Protein AF-A0A803PEE8-F1 (afdb_monomer)

InterPro domains:
  IPR000823 Plant peroxidase [PR00461] (152-165)
  IPR000823 Plant peroxidase [PR00461] (173-183)
  IPR000823 Plant peroxidase [PR00461] (192-207)
  IPR000823 Plant peroxidase [PR00461] (239-251)
  IPR000823 Plant peroxidase [PR00461] (294-309)
  IPR000823 Plant peroxidase [PR00461] (310-327)
  IPR000823 Plant peroxidase [PR00461] (350-363)
  IPR000823 Plant peroxidase [PTHR31517] (141-376)
  IPR002016 Haem peroxidase [PF00141] (144-340)
  IPR002016 Haem peroxidase [PR00458] (174-191)
  IPR002016 Haem peroxidase [PR00458] (192-204)
  IPR002016 Haem peroxidase [PR00458] (240-255)
  IPR002016 Haem peroxidase [PR00458] (296-311)
  IPR002016 Haem peroxidase [PS50873] (146-376)
  IPR010255 Haem peroxidase superfamily [SSF48113] (144-376)
  IPR011004 Trimeric LpxA-like superfamily [SSF51161] (18-94)
  IPR019793 Peroxidases heam-ligand binding site [PS00435] (240-250)
  IPR033905 Secretory peroxidase [cd00693] (144-375)

Mean predicted aligned error: 16.79 Å

Foldseek 3Di:
DDEPAPPPDQEDDDADAAEDPDEHEDAHEYEGYQEYEDPDEYEAAYEYEYHQEYEAQDEYEHYDEYEYHPEYEHNDDYDDHPHYDYPDDDDDDPPPDDDDDDDDDDDDDDDDDDDDDDDDPDDDDQDDDDPPLCPDPCPFADDPVCVFDDPSLQVVLQVLLVVQLVPVVRNLPAASLQSNLVVVLVLQVVLVADHDDADGAFFAFQDHGNVVPPPQDDALADALVSQQVNCVVQVHHSLLSLLQVLVLLEDKDFLVSQCCQLPNVDHPPLAQPVLSVVSCVQRPPPDDRPRIDRQQPPRHRHSWLSLLVCLVNSNGRGNSSVNLCVDPVNVVVSVVCNVDRPVSSVSNNVSSNSVSVGPTDHPVRGGGDSGPSDRD

Radius of gyration: 25.43 Å; Cα contacts (8 Å, |Δi|>4): 585; chains: 1; bounding box: 67×44×70 Å

Sequence (376 aa):
MDDFNASEFPLILFCFMACLGRPAYLGQRAYLGQQAYLSRPVYLIRWAYLGRWAYLDQKTCVGRRVCLSRRAYLGRPAYLGGRTSIDRRISISRQTSEGLFDHTLEVLILYPKISSGRKPIKYFRMWKSHPEYEKKNTRGMVTGDNLSLAGDGFDTVIKAKAAVDAVPSCKNKVSCADILTMATRDVVALAGGPSYAVELGRFDGKTSTASSVNGKLPKGSFNVDQLNSMFKANGLSQADMVALSAAHTLGFSHCSQITSRIWGSKVDSTLNSTYAKQLQAMCPRNVDPRIAINMDPNTPRTFDNMYYKNLQQKKGLFTSDQVLFEDSRTRPTVNAWATNTNAFNNAFISAMTKLGRVGVKNSQNGNIRINCGAFN

Structure (mmCIF, N/CA/C/O backbone):
data_AF-A0A803PEE8-F1
#
_entry.id   AF-A0A803PEE8-F1
#
loop_
_atom_site.group_PDB
_atom_site.id
_atom_site.type_symbol
_atom_site.label_atom_id
_atom_site.label_alt_id
_atom_site.label_comp_id
_atom_site.label_asym_id
_atom_site.label_entity_id
_atom_site.label_seq_id
_atom_site.pdbx_PDB_ins_code
_atom_site.Cartn_x
_atom_site.Cartn_y
_atom_site.Cartn_z
_atom_site.occupancy
_atom_site.B_iso_or_equiv
_atom_site.auth_seq_id
_atom_site.auth_comp_id
_atom_site.auth_asym_id
_atom_site.auth_atom_id
_atom_site.pdbx_PDB_model_num
ATOM 1 N N . MET A 1 1 ? 23.705 -6.867 40.687 1.00 36.00 1 MET A N 1
ATOM 2 C CA . MET A 1 1 ? 24.445 -8.113 40.953 1.00 36.00 1 MET A CA 1
ATOM 3 C C . MET A 1 1 ? 23.722 -9.171 40.140 1.00 36.00 1 MET A C 1
ATOM 5 O O . MET A 1 1 ? 22.640 -9.563 40.534 1.00 36.00 1 MET A O 1
ATOM 9 N N . ASP A 1 2 ? 24.054 -9.390 38.871 1.00 28.58 2 ASP A N 1
ATOM 10 C CA . ASP A 1 2 ? 25.406 -9.626 38.351 1.00 28.58 2 ASP A CA 1
ATOM 11 C C . ASP A 1 2 ? 25.809 -8.670 37.216 1.00 28.58 2 ASP A C 1
ATOM 13 O O . ASP A 1 2 ? 25.152 -8.600 36.173 1.00 28.58 2 ASP A O 1
ATOM 17 N N . ASP A 1 3 ? 26.902 -7.936 37.430 1.00 33.22 3 ASP A N 1
ATOM 18 C CA . ASP A 1 3 ? 27.581 -7.158 36.395 1.00 33.22 3 ASP A CA 1
ATOM 19 C C . ASP A 1 3 ? 28.495 -8.086 35.589 1.00 33.22 3 ASP A C 1
ATOM 21 O O . ASP A 1 3 ? 29.257 -8.874 36.150 1.00 33.22 3 ASP A O 1
ATOM 25 N N . PHE A 1 4 ? 28.443 -7.998 34.259 1.00 37.38 4 PHE A N 1
ATOM 26 C CA . PHE A 1 4 ? 29.368 -8.739 33.405 1.00 37.38 4 PHE A CA 1
ATOM 27 C C . PHE A 1 4 ? 30.734 -8.037 33.439 1.00 37.38 4 PHE A C 1
ATOM 29 O O . PHE A 1 4 ? 30.953 -7.052 32.727 1.00 37.38 4 PHE A O 1
ATOM 36 N N . ASN A 1 5 ? 31.634 -8.509 34.305 1.00 35.75 5 ASN A N 1
ATOM 37 C CA . ASN A 1 5 ? 32.983 -7.967 34.450 1.00 35.75 5 ASN A CA 1
ATOM 38 C C . ASN A 1 5 ? 33.964 -8.771 33.585 1.00 35.75 5 ASN A C 1
ATOM 40 O O . ASN A 1 5 ? 34.457 -9.822 33.981 1.00 35.75 5 ASN A O 1
ATOM 44 N N . ALA A 1 6 ? 34.226 -8.295 32.368 1.00 41.53 6 ALA A N 1
ATOM 45 C CA . ALA A 1 6 ? 35.097 -8.978 31.409 1.00 41.53 6 ALA A CA 1
ATOM 46 C C . ALA A 1 6 ? 36.584 -8.600 31.582 1.00 41.53 6 ALA A C 1
ATOM 48 O O . ALA A 1 6 ? 37.299 -8.387 30.602 1.00 41.53 6 ALA A O 1
ATOM 49 N N . SER A 1 7 ? 37.048 -8.453 32.826 1.00 36.91 7 SER A N 1
ATOM 50 C CA . SER A 1 7 ? 38.387 -7.942 33.151 1.00 36.91 7 SER A CA 1
ATOM 51 C C . SER A 1 7 ? 39.542 -8.911 32.867 1.00 36.91 7 SER A C 1
ATOM 53 O O . SER A 1 7 ? 40.691 -8.482 32.953 1.00 36.91 7 SER A O 1
ATOM 55 N N . GLU A 1 8 ? 39.272 -10.162 32.477 1.00 37.19 8 GLU A N 1
ATOM 56 C CA . GLU A 1 8 ? 40.305 -11.203 32.306 1.00 37.19 8 GLU A CA 1
ATOM 57 C C . GLU A 1 8 ? 40.551 -11.675 30.859 1.00 37.19 8 GLU A C 1
ATOM 59 O O . GLU A 1 8 ? 41.420 -12.513 30.634 1.00 37.19 8 GLU A O 1
ATOM 64 N N . PHE A 1 9 ? 39.872 -11.121 29.845 1.00 36.72 9 PHE A N 1
ATOM 65 C CA . PHE A 1 9 ? 40.055 -11.561 28.450 1.00 36.72 9 PHE A CA 1
ATOM 66 C C . PHE A 1 9 ? 40.771 -10.505 27.583 1.00 36.72 9 PHE A C 1
ATOM 68 O O . PHE A 1 9 ? 40.289 -9.374 27.474 1.00 36.72 9 PHE A O 1
ATOM 75 N N . PRO A 1 10 ? 41.900 -10.838 26.919 1.00 36.91 10 PRO A N 1
ATOM 76 C CA . PRO A 1 10 ? 42.768 -9.844 26.278 1.00 36.91 10 PRO A CA 1
ATOM 77 C C . PRO A 1 10 ? 42.213 -9.238 24.972 1.00 36.91 10 PRO A C 1
ATOM 79 O O . PRO A 1 10 ? 42.725 -8.214 24.517 1.00 36.91 10 PRO A O 1
ATOM 82 N N . LEU A 1 11 ? 41.158 -9.808 24.375 1.00 39.38 11 LEU A N 1
ATOM 83 C CA . LEU A 1 11 ? 40.445 -9.249 23.218 1.00 39.38 11 LEU A CA 1
ATOM 84 C C . LEU A 1 11 ? 39.026 -9.830 23.117 1.00 39.38 11 LEU A C 1
ATOM 86 O O . LEU A 1 11 ? 38.860 -11.042 23.037 1.00 39.38 11 LEU A O 1
ATOM 90 N N . ILE A 1 12 ? 38.008 -8.965 23.047 1.00 44.09 12 ILE A N 1
ATOM 91 C CA . ILE A 1 12 ? 36.621 -9.362 22.753 1.00 44.09 12 ILE A CA 1
ATOM 92 C C . ILE A 1 12 ? 36.279 -8.915 21.328 1.00 44.09 12 ILE A C 1
ATOM 94 O O . ILE A 1 12 ? 36.285 -7.715 21.033 1.00 44.09 12 ILE A O 1
ATOM 98 N N . LEU A 1 13 ? 35.995 -9.885 20.452 1.00 41.41 13 LEU A N 1
ATOM 99 C CA . LEU A 1 13 ? 35.703 -9.688 19.031 1.00 41.41 13 LEU A CA 1
ATOM 100 C C . LEU A 1 13 ? 34.274 -10.160 18.710 1.00 41.41 13 LEU A C 1
ATOM 102 O O . LEU A 1 13 ? 34.013 -11.358 18.646 1.00 41.41 13 LEU A O 1
ATOM 106 N N . PHE A 1 14 ? 33.352 -9.227 18.455 1.00 47.19 14 PHE A N 1
ATOM 107 C CA . PHE A 1 14 ? 32.034 -9.547 17.889 1.00 47.19 14 PHE A CA 1
ATOM 108 C C . PHE A 1 14 ? 32.043 -9.229 16.390 1.00 47.19 14 PHE A C 1
ATOM 110 O O . PHE A 1 14 ? 32.077 -8.063 16.011 1.00 47.19 14 PHE A O 1
ATOM 117 N N . CYS A 1 15 ? 32.045 -10.243 15.520 1.00 39.53 15 CYS A N 1
ATOM 118 C CA . CYS A 1 15 ? 32.362 -10.050 14.096 1.00 39.53 15 CYS A CA 1
ATOM 119 C C . CYS A 1 15 ? 31.212 -9.549 13.197 1.00 39.53 15 CYS A C 1
ATOM 121 O O . CYS A 1 15 ? 31.500 -9.030 12.120 1.00 39.53 15 CYS A O 1
ATOM 123 N N . PHE A 1 16 ? 29.938 -9.637 13.604 1.00 37.28 16 PHE A N 1
ATOM 124 C CA . PHE A 1 16 ? 28.806 -9.284 12.722 1.00 37.28 16 PHE A CA 1
ATOM 125 C C . PHE A 1 16 ? 27.824 -8.270 13.320 1.00 37.28 16 PHE A C 1
ATOM 127 O O . PHE A 1 16 ? 27.623 -7.209 12.730 1.00 37.28 16 PHE A O 1
ATOM 134 N N . MET A 1 17 ? 27.268 -8.543 14.501 1.00 41.69 17 MET A N 1
ATOM 135 C CA . MET A 1 17 ? 26.373 -7.628 15.211 1.00 41.69 17 MET A CA 1
ATOM 136 C C . MET A 1 17 ? 26.594 -7.783 16.714 1.00 41.69 17 MET A C 1
ATOM 138 O O . MET A 1 17 ? 26.605 -8.904 17.218 1.00 41.69 17 MET A O 1
ATOM 142 N N . ALA A 1 18 ? 26.805 -6.674 17.421 1.00 45.94 18 ALA A N 1
ATOM 143 C CA . ALA A 1 18 ? 26.966 -6.674 18.871 1.00 45.94 18 ALA A CA 1
ATOM 144 C C . ALA A 1 18 ? 25.769 -5.972 19.524 1.00 45.94 18 ALA A C 1
ATOM 146 O O . ALA A 1 18 ? 25.575 -4.767 19.342 1.00 45.94 18 ALA A O 1
ATOM 147 N N . CYS A 1 19 ? 24.980 -6.729 20.289 1.00 47.56 19 CYS A N 1
ATOM 148 C CA . CYS A 1 19 ? 23.866 -6.223 21.087 1.00 47.56 19 CYS A CA 1
ATOM 149 C C . CYS A 1 19 ? 24.177 -6.463 22.566 1.00 47.56 19 CYS A C 1
ATOM 151 O O . CYS A 1 19 ? 24.117 -7.597 23.039 1.00 47.56 19 CYS A O 1
ATOM 153 N N . LEU A 1 20 ? 24.519 -5.406 23.303 1.00 50.59 20 LEU A N 1
ATOM 154 C CA . LEU A 1 20 ? 24.733 -5.506 24.748 1.00 50.59 20 LEU A CA 1
ATOM 155 C C . LEU A 1 20 ? 23.406 -5.236 25.465 1.00 50.59 20 LEU A C 1
ATOM 157 O O . LEU A 1 20 ? 23.011 -4.094 25.687 1.00 50.59 20 LEU A O 1
ATOM 161 N N . GLY A 1 21 ? 22.696 -6.319 25.794 1.00 41.56 21 GLY A N 1
ATOM 162 C CA . GLY A 1 21 ? 21.395 -6.284 26.475 1.00 41.56 21 GLY A CA 1
ATOM 163 C C . GLY A 1 21 ? 21.460 -6.048 27.991 1.00 41.56 21 GLY A C 1
ATOM 164 O O . GLY A 1 21 ? 20.417 -5.969 28.639 1.00 41.56 21 GLY A O 1
ATOM 165 N N . ARG A 1 22 ? 22.662 -5.930 28.572 1.00 43.47 22 ARG A N 1
ATOM 166 C CA . ARG A 1 22 ? 22.917 -5.702 30.008 1.00 43.47 22 ARG A CA 1
ATOM 167 C C . ARG A 1 22 ? 24.005 -4.628 30.196 1.00 43.47 22 ARG A C 1
ATOM 169 O O . ARG A 1 22 ? 24.791 -4.438 29.265 1.00 43.47 22 ARG A O 1
ATOM 176 N N . PRO A 1 23 ? 24.058 -3.921 31.347 1.00 46.66 23 PRO A N 1
ATOM 177 C CA . PRO A 1 23 ? 25.171 -3.026 31.664 1.00 46.66 23 PRO A CA 1
ATOM 178 C C . PRO A 1 23 ? 26.505 -3.771 31.570 1.00 46.66 23 PRO A C 1
ATOM 180 O O . PRO A 1 23 ? 26.621 -4.893 32.060 1.00 46.66 23 PRO A O 1
ATOM 183 N N . ALA A 1 24 ? 27.485 -3.173 30.895 1.00 50.59 24 ALA A N 1
ATOM 184 C CA . ALA A 1 24 ? 28.763 -3.820 30.617 1.00 50.59 24 ALA A CA 1
ATOM 185 C C . ALA A 1 24 ? 29.935 -2.867 30.873 1.00 50.59 24 ALA A C 1
ATOM 187 O O . ALA A 1 24 ? 29.933 -1.717 30.416 1.00 50.59 24 ALA A O 1
ATOM 188 N N . TYR A 1 25 ? 30.955 -3.379 31.564 1.00 52.34 25 TYR A N 1
ATOM 189 C CA . TYR A 1 25 ? 32.221 -2.696 31.812 1.00 52.34 25 TYR A CA 1
ATOM 190 C C . TYR A 1 25 ? 33.309 -3.330 30.942 1.00 52.34 25 TYR A C 1
ATOM 192 O O . TYR A 1 25 ? 33.646 -4.501 31.104 1.00 52.34 25 TYR A O 1
ATOM 200 N N . LEU A 1 26 ? 33.858 -2.567 29.992 1.00 56.22 26 LEU A N 1
ATOM 201 C CA . LEU A 1 26 ? 34.875 -3.057 29.055 1.00 56.22 26 LEU A CA 1
ATOM 202 C C . LEU A 1 26 ? 36.191 -2.298 29.293 1.00 56.22 26 LEU A C 1
ATOM 204 O O . LEU A 1 26 ? 36.376 -1.161 28.849 1.00 56.22 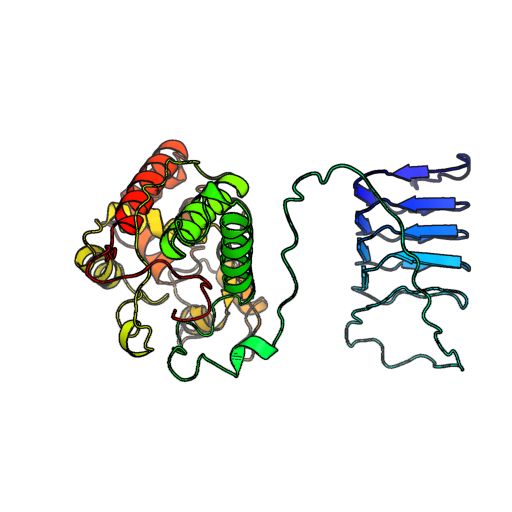26 LEU A O 1
ATOM 208 N N . GLY A 1 27 ? 37.096 -2.924 30.053 1.00 45.22 27 GLY A N 1
ATOM 209 C CA . GLY A 1 27 ? 38.239 -2.253 30.684 1.00 45.22 27 GLY A CA 1
ATOM 210 C C . GLY A 1 27 ? 39.537 -2.143 29.872 1.00 45.22 27 GLY A C 1
ATOM 211 O O . GLY A 1 27 ? 40.362 -1.289 30.195 1.00 45.22 27 GLY A O 1
ATOM 212 N N . GLN A 1 28 ? 39.755 -2.951 28.824 1.00 52.09 28 GLN A N 1
ATOM 213 C CA . GLN A 1 28 ? 41.072 -3.026 28.157 1.00 52.09 28 GLN A CA 1
ATOM 214 C C . GLN A 1 28 ? 41.047 -2.662 26.660 1.00 52.09 28 GLN A C 1
ATOM 216 O O . GLN A 1 28 ? 41.546 -1.590 26.296 1.00 52.09 28 GLN A O 1
ATOM 221 N N . ARG A 1 29 ? 40.469 -3.515 25.795 1.00 50.22 29 ARG A N 1
ATOM 222 C CA . ARG A 1 29 ? 40.290 -3.303 24.340 1.00 50.22 29 ARG A CA 1
ATOM 223 C C . ARG A 1 29 ? 39.014 -4.003 23.850 1.00 50.22 29 ARG A C 1
ATOM 225 O O . ARG A 1 29 ? 38.910 -5.216 23.986 1.00 50.22 29 ARG A O 1
ATOM 232 N N . ALA A 1 30 ? 38.067 -3.267 23.267 1.00 51.66 30 ALA A N 1
ATOM 233 C CA . ALA A 1 30 ? 36.804 -3.831 22.772 1.00 51.66 30 ALA A CA 1
ATOM 234 C C . ALA A 1 30 ? 36.576 -3.534 21.282 1.00 51.66 30 ALA A C 1
ATOM 236 O O . ALA A 1 30 ? 36.647 -2.374 20.868 1.00 51.66 30 ALA A O 1
ATOM 237 N N . TYR A 1 31 ? 36.272 -4.567 20.488 1.00 52.19 31 TYR A N 1
ATOM 238 C CA . TYR A 1 31 ? 35.848 -4.431 19.092 1.00 52.19 31 TYR A CA 1
ATOM 239 C C . TYR A 1 31 ? 34.388 -4.868 18.954 1.00 52.19 31 TYR A C 1
ATOM 241 O O . TYR A 1 31 ? 34.052 -6.054 19.007 1.00 52.19 31 TYR A O 1
ATOM 249 N N . LEU A 1 32 ? 33.511 -3.887 18.776 1.00 53.59 32 LEU A N 1
ATOM 250 C CA . LEU A 1 32 ? 32.089 -4.097 18.543 1.00 53.59 32 LEU A CA 1
ATOM 251 C C . LEU A 1 32 ? 31.887 -3.978 17.029 1.00 53.59 32 LEU A C 1
ATOM 253 O O . LEU A 1 32 ? 32.139 -2.905 16.487 1.00 53.59 32 LEU A O 1
ATOM 257 N N . GLY A 1 33 ? 31.540 -5.089 16.367 1.00 52.09 33 GLY A N 1
ATOM 258 C CA . GLY A 1 33 ? 31.589 -5.307 14.910 1.00 52.09 33 GLY A CA 1
ATOM 259 C C . GLY A 1 33 ? 30.859 -4.315 13.998 1.00 52.09 33 GLY A C 1
ATOM 260 O O . GLY A 1 33 ? 30.615 -3.167 14.339 1.00 52.09 33 GLY A O 1
ATOM 261 N N . GLN A 1 34 ? 30.516 -4.734 12.771 1.00 47.72 34 GLN A N 1
ATOM 262 C CA . GLN A 1 34 ? 30.002 -3.818 11.733 1.00 47.72 34 GLN A CA 1
ATOM 263 C C . GLN A 1 34 ? 28.771 -2.997 12.148 1.00 47.72 34 GLN A C 1
ATOM 265 O O . GLN A 1 34 ? 28.605 -1.881 11.648 1.00 47.72 34 GLN A O 1
ATOM 270 N N . GLN A 1 35 ? 27.934 -3.543 13.033 1.00 50.06 35 GLN A N 1
ATOM 271 C CA . GLN A 1 35 ? 26.809 -2.857 13.657 1.00 50.06 35 GLN A CA 1
ATOM 272 C C . GLN A 1 35 ? 26.839 -3.090 15.173 1.00 50.06 35 GLN A C 1
ATOM 274 O O . GLN A 1 35 ? 26.864 -4.235 15.632 1.00 50.06 35 GLN A O 1
ATOM 279 N N . ALA A 1 36 ? 26.830 -2.006 15.946 1.00 53.94 36 ALA A N 1
ATOM 280 C CA . ALA A 1 36 ? 26.787 -2.037 17.403 1.00 53.94 36 ALA A CA 1
ATOM 281 C C . ALA A 1 36 ? 25.544 -1.293 17.908 1.00 53.94 36 ALA A C 1
ATOM 283 O O . ALA A 1 36 ? 25.352 -0.115 17.593 1.00 53.94 36 ALA A O 1
ATOM 284 N N . TYR A 1 37 ? 24.723 -1.981 18.703 1.00 54.09 37 TYR A N 1
ATOM 285 C CA . TYR A 1 37 ? 23.525 -1.426 19.334 1.00 54.09 37 TYR A CA 1
ATOM 286 C C . TYR A 1 37 ? 23.700 -1.460 20.852 1.00 54.09 37 TYR A C 1
ATOM 288 O O . TYR A 1 37 ? 23.669 -2.530 21.466 1.00 54.09 37 TYR A O 1
ATOM 296 N N . LEU A 1 38 ? 23.910 -0.286 21.453 1.00 57.69 38 LEU A N 1
ATOM 297 C CA . LEU A 1 38 ? 24.068 -0.136 22.899 1.00 57.69 38 LEU A CA 1
ATOM 298 C C . LEU A 1 38 ? 22.792 0.483 23.478 1.00 57.69 38 LEU A C 1
ATOM 300 O O . LEU A 1 38 ? 22.622 1.701 23.515 1.00 57.69 38 LEU A O 1
ATOM 304 N N . SER A 1 39 ? 21.873 -0.383 23.903 1.00 50.69 39 SER A N 1
ATOM 305 C CA . SER A 1 39 ? 20.559 -0.013 24.446 1.00 50.69 39 SER A CA 1
ATOM 306 C C . SER A 1 39 ? 20.533 0.086 25.982 1.00 50.69 39 SER A C 1
ATOM 308 O O . SER A 1 39 ? 19.466 0.235 26.575 1.00 50.69 39 SER A O 1
ATOM 310 N N . ARG A 1 40 ? 21.692 -0.034 26.646 1.00 57.62 40 ARG A N 1
ATOM 311 C CA . ARG A 1 40 ? 21.907 0.013 28.111 1.00 57.62 40 ARG A CA 1
ATOM 312 C C . ARG A 1 40 ? 23.222 0.768 28.412 1.00 57.62 40 ARG A C 1
ATOM 314 O O . ARG A 1 40 ? 24.017 0.928 27.486 1.00 57.62 40 ARG A O 1
ATOM 321 N N . PRO A 1 41 ? 23.481 1.235 29.655 1.00 50.78 41 PRO A N 1
ATOM 322 C CA . PRO A 1 41 ? 24.725 1.934 29.987 1.00 50.78 41 PRO A CA 1
ATOM 323 C C . PRO A 1 41 ? 25.963 1.062 29.755 1.00 50.78 41 PRO A C 1
ATOM 325 O O . PRO A 1 41 ? 26.028 -0.068 30.240 1.00 50.78 41 PRO A O 1
ATOM 328 N N . VAL A 1 42 ? 26.948 1.589 29.027 1.00 54.62 42 VAL A N 1
ATOM 329 C CA . VAL A 1 42 ? 28.222 0.909 28.752 1.00 54.62 42 VAL A CA 1
ATOM 330 C C . VAL A 1 42 ? 29.375 1.847 29.091 1.00 54.62 42 VAL A C 1
ATOM 332 O O . VAL A 1 42 ? 29.401 3.002 28.654 1.00 54.62 42 VAL A O 1
ATOM 335 N N . TYR A 1 43 ? 30.338 1.338 29.860 1.00 55.72 43 TYR A N 1
ATOM 336 C CA . TYR A 1 43 ? 31.541 2.067 30.257 1.00 55.72 43 TYR A CA 1
ATOM 337 C C . TYR A 1 43 ? 32.743 1.527 29.474 1.00 55.72 43 TYR A C 1
ATOM 339 O O . TYR A 1 43 ? 33.185 0.395 29.686 1.00 55.72 43 TYR A O 1
ATOM 347 N N . LEU A 1 44 ? 33.261 2.337 28.546 1.00 56.03 44 LEU A N 1
ATOM 348 C CA . LEU A 1 44 ? 34.398 1.998 27.684 1.00 56.03 44 LEU A CA 1
ATOM 349 C C . LEU A 1 44 ? 35.631 2.745 28.189 1.00 56.03 44 LEU A C 1
ATOM 351 O O . LEU A 1 44 ? 35.770 3.940 27.952 1.00 56.03 44 LEU A O 1
ATOM 355 N N . ILE A 1 45 ? 36.521 2.073 28.916 1.00 48.59 45 ILE A N 1
ATOM 356 C CA . ILE A 1 45 ? 37.460 2.779 29.807 1.00 48.59 45 ILE A CA 1
ATOM 357 C C . ILE A 1 45 ? 38.801 3.115 29.115 1.00 48.59 45 ILE A C 1
ATOM 359 O O . ILE A 1 45 ? 39.409 4.146 29.416 1.00 48.59 45 ILE A O 1
ATOM 363 N N . ARG A 1 46 ? 39.263 2.295 28.152 1.00 51.28 46 ARG A N 1
ATOM 364 C CA . ARG A 1 46 ? 40.584 2.455 27.494 1.00 51.28 46 ARG A CA 1
ATOM 365 C C . ARG A 1 46 ? 40.550 2.573 25.967 1.00 51.28 46 ARG A C 1
ATOM 367 O O . ARG A 1 46 ? 40.741 3.673 25.458 1.00 51.28 46 ARG A O 1
ATOM 374 N N . TRP A 1 47 ? 40.365 1.465 25.246 1.00 47.00 47 TRP A N 1
ATOM 375 C CA . TRP A 1 47 ? 40.341 1.422 23.778 1.00 47.00 47 TRP A CA 1
ATOM 376 C C . TRP A 1 47 ? 39.057 0.745 23.305 1.00 47.00 47 TRP A C 1
ATOM 378 O O . TRP A 1 47 ? 38.805 -0.410 23.651 1.00 47.00 47 TRP A O 1
ATOM 388 N N . ALA A 1 48 ? 38.269 1.431 22.481 1.00 52.44 48 ALA A N 1
ATOM 389 C CA . ALA A 1 48 ? 37.103 0.830 21.846 1.00 52.44 48 ALA A CA 1
ATOM 390 C C . ALA A 1 48 ? 37.033 1.195 20.363 1.00 52.44 48 ALA A C 1
ATOM 392 O O . ALA A 1 48 ? 37.187 2.359 19.982 1.00 52.44 48 ALA A O 1
ATOM 393 N N . TYR A 1 49 ? 36.792 0.179 19.538 1.00 51.62 49 TYR A N 1
ATOM 394 C CA . TYR A 1 49 ? 36.459 0.333 18.134 1.00 51.62 49 TYR A CA 1
ATOM 395 C C . TYR A 1 49 ? 34.997 -0.047 17.946 1.00 51.62 49 TYR A C 1
ATOM 397 O O . TYR A 1 49 ? 34.596 -1.184 18.205 1.00 51.62 49 TYR A O 1
ATOM 405 N N . LEU A 1 50 ? 34.211 0.923 17.499 1.00 55.66 50 LEU A N 1
ATOM 406 C CA . LEU A 1 50 ? 32.839 0.705 17.076 1.00 55.66 50 LEU A CA 1
ATOM 407 C C . LEU A 1 50 ? 32.856 0.651 15.549 1.00 55.66 50 LEU A C 1
ATOM 409 O O . LEU A 1 50 ? 33.363 1.569 14.891 1.00 55.66 50 LEU A O 1
ATOM 413 N N . GLY A 1 51 ? 32.358 -0.449 14.986 1.00 52.31 51 GLY A N 1
ATOM 414 C CA . GLY A 1 51 ? 32.326 -0.642 13.545 1.00 52.31 51 GLY A CA 1
ATOM 415 C C . GLY A 1 51 ? 31.410 0.341 12.819 1.00 52.31 51 GLY A C 1
ATOM 416 O O . GLY A 1 51 ? 31.130 1.448 13.271 1.00 52.31 51 GLY A O 1
ATOM 417 N N . ARG A 1 52 ? 31.017 -0.030 11.603 1.00 46.56 52 ARG A N 1
ATOM 418 C CA . ARG A 1 52 ? 30.534 0.899 10.568 1.00 46.56 52 ARG A CA 1
ATOM 419 C C . ARG A 1 52 ? 29.254 1.664 10.929 1.00 46.56 52 ARG A C 1
ATOM 421 O O . ARG A 1 52 ? 28.960 2.679 10.295 1.00 46.56 52 ARG A O 1
ATOM 428 N N . TRP A 1 53 ? 28.481 1.133 11.869 1.00 46.31 53 TRP A N 1
ATOM 429 C CA . TRP A 1 53 ? 27.259 1.723 12.394 1.00 46.31 53 TRP A CA 1
ATOM 430 C C . TRP A 1 53 ? 27.216 1.538 13.910 1.00 46.31 53 TRP A C 1
ATOM 432 O O . TRP A 1 53 ? 27.164 0.407 14.391 1.00 46.31 53 TRP A O 1
ATOM 442 N N . ALA A 1 54 ? 27.204 2.640 14.655 1.00 51.59 54 ALA A N 1
ATOM 443 C CA . ALA A 1 54 ? 27.031 2.626 16.105 1.00 51.59 54 ALA A CA 1
ATOM 444 C C . ALA A 1 54 ? 25.768 3.400 16.494 1.00 51.59 54 ALA A C 1
ATOM 446 O O . ALA A 1 54 ? 25.633 4.576 16.150 1.00 51.59 54 ALA A O 1
ATOM 447 N N . TYR A 1 55 ? 24.859 2.740 17.211 1.00 52.91 55 TYR A N 1
ATOM 448 C CA . TYR A 1 55 ? 23.640 3.335 17.756 1.00 52.91 55 TYR A CA 1
ATOM 449 C C . TYR A 1 55 ? 23.737 3.363 19.280 1.00 52.91 55 TYR A C 1
ATOM 451 O O . TYR A 1 55 ? 23.767 2.316 19.932 1.00 52.91 55 TYR A O 1
ATOM 459 N N . LEU A 1 56 ? 23.827 4.574 19.827 1.00 54.25 56 LEU A N 1
ATOM 460 C CA . LEU A 1 56 ? 24.049 4.845 21.243 1.00 54.25 56 LEU A CA 1
ATOM 461 C C . LEU A 1 56 ? 22.815 5.563 21.797 1.00 54.25 56 LEU A C 1
ATOM 463 O O . LEU A 1 56 ? 22.669 6.775 21.639 1.00 54.25 56 LEU A O 1
ATOM 467 N N . ASP A 1 57 ? 21.904 4.806 22.404 1.00 49.03 57 ASP A N 1
ATOM 468 C CA . ASP A 1 57 ? 20.578 5.302 22.813 1.00 49.03 57 ASP A CA 1
ATOM 469 C C . ASP A 1 57 ? 20.482 5.596 24.328 1.00 49.03 57 ASP A C 1
ATOM 471 O O . ASP A 1 57 ? 19.456 6.041 24.837 1.00 49.03 57 ASP A O 1
ATOM 475 N N . GLN A 1 58 ? 21.564 5.364 25.085 1.00 48.16 58 GLN A N 1
ATOM 476 C CA . GLN A 1 58 ? 21.629 5.540 26.546 1.00 48.16 58 GLN A CA 1
ATOM 477 C C . GLN A 1 58 ? 22.979 6.136 27.006 1.00 48.16 58 GLN A C 1
ATOM 479 O O . GLN A 1 58 ? 23.923 6.229 26.215 1.00 48.16 58 GLN A O 1
ATOM 484 N N . LYS A 1 59 ? 23.086 6.545 28.289 1.00 44.72 59 LYS A N 1
ATOM 485 C CA . LYS A 1 59 ? 24.313 7.127 28.886 1.00 44.72 59 LYS A CA 1
ATOM 486 C C . LYS A 1 59 ? 25.523 6.223 28.621 1.00 44.72 59 LYS A C 1
ATOM 488 O O . LYS A 1 59 ? 25.606 5.121 29.156 1.00 44.72 59 LYS A O 1
ATOM 493 N N . THR A 1 60 ? 26.458 6.711 27.814 1.00 47.88 60 THR A N 1
ATOM 494 C CA . THR A 1 60 ? 27.686 5.998 27.449 1.00 47.88 60 THR A CA 1
ATOM 495 C C . THR A 1 60 ? 28.873 6.864 27.854 1.00 47.88 60 THR A C 1
ATOM 497 O O . THR A 1 60 ? 29.007 7.991 27.373 1.00 47.88 60 THR A O 1
ATOM 500 N N . CYS A 1 61 ? 29.720 6.357 28.751 1.00 49.09 61 CYS A N 1
ATOM 501 C CA . CYS A 1 61 ? 30.938 7.046 29.171 1.00 49.09 61 CYS A CA 1
ATOM 502 C C . CYS A 1 61 ? 32.111 6.488 28.370 1.00 49.09 61 CYS A C 1
ATOM 504 O O . CYS A 1 61 ? 32.455 5.307 28.494 1.00 49.09 61 CYS A O 1
ATOM 506 N N . VAL A 1 62 ? 32.700 7.335 27.528 1.00 52.19 62 VAL A N 1
ATOM 507 C CA . VAL A 1 62 ? 33.738 6.938 26.582 1.00 52.19 62 VAL A CA 1
ATOM 508 C C . VAL A 1 62 ? 35.082 7.523 27.016 1.00 52.19 62 VAL A C 1
ATOM 510 O O . VAL A 1 62 ? 35.273 8.736 27.030 1.00 52.19 62 VAL A O 1
ATOM 513 N N . GLY A 1 63 ? 36.009 6.647 27.402 1.00 47.34 63 GLY A N 1
ATOM 514 C CA . GLY A 1 63 ? 37.349 6.983 27.879 1.00 47.34 63 GLY A CA 1
ATOM 515 C C . GLY A 1 63 ? 38.308 7.506 26.798 1.00 47.34 63 GLY A C 1
ATOM 516 O O . GLY A 1 63 ? 37.925 7.849 25.683 1.00 47.34 63 GLY A O 1
ATOM 517 N N . ARG A 1 64 ? 39.602 7.577 27.147 1.00 42.25 64 ARG A N 1
ATOM 518 C CA . ARG A 1 64 ? 40.618 8.445 26.508 1.00 42.25 64 ARG A CA 1
ATOM 519 C C . ARG A 1 64 ? 40.928 8.213 25.011 1.00 42.25 64 ARG A C 1
ATOM 521 O O . ARG A 1 64 ? 41.579 9.090 24.451 1.00 42.25 64 ARG A O 1
ATOM 528 N N . ARG A 1 65 ? 40.537 7.105 24.356 1.00 43.31 65 ARG A N 1
ATOM 529 C CA . ARG A 1 65 ? 40.733 6.885 22.897 1.00 43.31 65 ARG A CA 1
ATOM 530 C C . ARG A 1 65 ? 39.643 5.989 22.286 1.00 43.31 65 ARG A C 1
ATOM 532 O O . ARG A 1 65 ? 39.636 4.781 22.523 1.00 43.31 65 ARG A O 1
ATOM 539 N N . VAL A 1 66 ? 38.774 6.557 21.444 1.00 44.56 66 VAL A N 1
ATOM 540 C CA . VAL A 1 66 ? 37.756 5.808 20.681 1.00 44.56 66 VAL A CA 1
ATOM 541 C C . VAL A 1 66 ? 37.746 6.195 19.209 1.00 44.56 66 VAL A C 1
ATOM 543 O O . VAL A 1 66 ? 37.822 7.374 18.862 1.00 44.56 66 VAL A O 1
ATOM 546 N N . CYS A 1 67 ? 37.636 5.171 18.358 1.00 44.94 67 CYS A N 1
ATOM 547 C CA . CYS A 1 67 ? 37.529 5.296 16.909 1.00 44.94 67 CYS A CA 1
ATOM 548 C C . CYS A 1 67 ? 36.120 4.878 16.468 1.00 44.94 67 CYS A C 1
ATOM 550 O O . CYS A 1 67 ? 35.734 3.717 16.626 1.00 44.94 67 CYS A O 1
ATOM 552 N N . LEU A 1 68 ? 35.366 5.823 15.903 1.00 48.59 68 LEU A N 1
ATOM 553 C CA . LEU A 1 68 ? 34.049 5.588 15.305 1.00 48.59 68 LEU A CA 1
ATOM 554 C C . LEU A 1 68 ? 34.207 5.498 13.787 1.00 48.59 68 LEU A C 1
ATOM 556 O O . LEU A 1 68 ? 34.636 6.464 13.154 1.00 48.59 68 LEU A O 1
ATOM 560 N N . SER A 1 69 ? 33.858 4.366 13.176 1.00 48.09 69 SER A N 1
ATOM 561 C CA . SER A 1 69 ? 33.956 4.245 11.718 1.00 48.09 69 SER A CA 1
ATOM 562 C C . SER A 1 69 ? 32.660 4.673 11.007 1.00 48.09 69 SER A C 1
ATOM 564 O O . SER A 1 69 ? 31.587 4.124 11.222 1.00 48.09 69 SER A O 1
ATOM 566 N N . ARG A 1 70 ? 32.787 5.664 10.113 1.00 46.59 70 ARG A N 1
ATOM 567 C CA . ARG A 1 70 ? 31.846 6.172 9.088 1.00 46.59 70 ARG A CA 1
ATOM 568 C C . ARG A 1 70 ? 30.424 6.633 9.468 1.00 46.59 70 ARG A C 1
ATOM 570 O O . ARG A 1 70 ? 29.944 7.500 8.738 1.00 46.59 70 ARG A O 1
ATOM 577 N N . ARG A 1 71 ? 29.707 6.088 10.467 1.00 45.09 71 ARG A N 1
ATOM 578 C CA . ARG A 1 71 ? 28.354 6.555 10.886 1.00 45.09 71 ARG A CA 1
ATOM 579 C C . ARG A 1 71 ? 28.051 6.221 12.358 1.00 45.09 71 ARG A C 1
ATOM 581 O O . ARG A 1 71 ? 27.927 5.050 12.708 1.00 45.09 71 ARG A O 1
ATOM 588 N N . ALA A 1 72 ? 27.848 7.238 13.197 1.00 41.34 72 ALA A N 1
ATOM 589 C CA . ALA A 1 72 ? 27.411 7.083 14.589 1.00 41.34 72 ALA A CA 1
ATOM 590 C C . ALA A 1 72 ? 26.180 7.957 14.885 1.00 41.34 72 ALA A C 1
ATOM 592 O O . ALA A 1 72 ? 26.124 9.112 14.454 1.00 41.34 72 ALA A O 1
ATOM 593 N N . TYR A 1 73 ? 25.213 7.401 15.618 1.00 46.75 73 TYR A N 1
ATOM 594 C CA . TYR A 1 73 ? 23.976 8.068 16.033 1.00 46.75 73 TYR A CA 1
ATOM 595 C C . TYR A 1 73 ? 23.914 8.136 17.563 1.00 46.75 73 TYR A C 1
ATOM 597 O O . TYR A 1 73 ? 23.977 7.104 18.233 1.00 46.75 73 TYR A O 1
ATOM 605 N N . LEU A 1 74 ? 23.801 9.355 18.097 1.00 49.34 74 LEU A N 1
ATOM 606 C CA . LEU A 1 74 ? 23.754 9.652 19.531 1.00 49.34 74 LEU A CA 1
ATOM 607 C C . LEU A 1 74 ? 22.336 10.096 19.908 1.00 49.34 74 LEU A C 1
ATOM 609 O O . LEU A 1 74 ? 21.895 11.167 19.492 1.00 49.34 74 LEU A O 1
ATOM 613 N N . GLY A 1 75 ? 21.617 9.269 20.667 1.00 40.03 75 GLY A N 1
ATOM 614 C CA . GLY A 1 75 ? 20.235 9.539 21.080 1.00 40.03 75 GLY A CA 1
ATOM 615 C C . GLY A 1 75 ? 20.104 10.416 22.333 1.00 40.03 75 GLY A C 1
ATOM 616 O O . GLY A 1 75 ? 19.078 11.070 22.506 1.00 40.03 75 GLY A O 1
ATOM 617 N N . ARG A 1 76 ? 21.126 10.452 23.206 1.00 45.84 76 ARG A N 1
ATOM 618 C CA . ARG A 1 76 ? 21.155 11.132 24.528 1.00 45.84 76 ARG A CA 1
ATOM 619 C C . ARG A 1 76 ? 22.598 11.576 24.887 1.00 45.84 76 ARG A C 1
ATOM 621 O O . ARG A 1 76 ? 23.510 11.122 24.195 1.00 45.84 76 ARG A O 1
ATOM 628 N N . PRO A 1 77 ? 22.857 12.456 25.892 1.00 40.78 77 PRO A N 1
ATOM 629 C CA . PRO A 1 77 ? 24.187 13.053 26.092 1.00 40.78 77 PRO A CA 1
ATOM 630 C C . PRO A 1 77 ? 25.283 11.995 26.272 1.00 40.78 77 PRO A C 1
ATOM 632 O O . PRO A 1 77 ? 25.214 11.150 27.168 1.00 40.78 77 PRO A O 1
ATOM 635 N N . ALA A 1 78 ? 26.289 12.053 25.398 1.00 41.56 78 ALA A N 1
ATOM 636 C CA . ALA A 1 78 ? 27.476 11.210 25.429 1.00 41.56 78 ALA A CA 1
ATOM 637 C C . ALA A 1 78 ? 28.698 12.079 25.728 1.00 41.56 78 ALA A C 1
ATOM 639 O O . ALA A 1 78 ? 28.959 13.056 25.026 1.00 41.56 78 ALA A O 1
ATOM 640 N N . TYR A 1 79 ? 29.443 11.718 26.769 1.00 43.47 79 TYR A N 1
ATOM 641 C CA . TYR A 1 79 ? 30.655 12.426 27.165 1.00 43.47 79 TYR A CA 1
ATOM 642 C C . TYR A 1 79 ? 31.834 11.827 26.398 1.00 43.47 79 TYR A C 1
ATOM 644 O O . TYR A 1 79 ? 32.220 10.679 26.632 1.00 43.47 79 TYR A O 1
ATOM 652 N N . LEU A 1 80 ? 32.361 12.591 25.440 1.00 45.75 80 LEU A N 1
ATOM 653 C CA . LEU A 1 80 ? 33.501 12.204 24.610 1.00 45.75 80 LEU A CA 1
ATOM 654 C C . LEU A 1 80 ? 34.787 12.782 25.215 1.00 45.75 80 LEU A C 1
ATOM 656 O O . LEU A 1 80 ? 34.897 13.989 25.406 1.00 45.75 80 LEU A O 1
ATOM 660 N N . GLY A 1 81 ? 35.768 11.930 25.520 1.00 41.16 81 GLY A N 1
ATOM 661 C CA . GLY A 1 81 ? 37.078 12.376 26.002 1.00 41.16 81 GLY A CA 1
ATOM 662 C C . GLY A 1 81 ? 37.909 13.093 24.925 1.00 41.16 81 GLY A C 1
ATOM 663 O O . GLY A 1 81 ? 37.745 12.854 23.726 1.00 41.16 81 GLY A O 1
ATOM 664 N N . GLY A 1 82 ? 38.863 13.928 25.355 1.00 34.62 82 GLY A N 1
ATOM 665 C CA . GLY A 1 82 ? 39.631 14.875 24.522 1.00 34.62 82 GLY A CA 1
ATOM 666 C C . GLY A 1 82 ? 40.568 14.319 23.430 1.00 34.62 82 GLY A C 1
ATOM 667 O O . GLY A 1 82 ? 41.413 15.055 22.939 1.00 34.62 82 GLY A O 1
ATOM 668 N N . ARG A 1 83 ? 40.473 13.039 23.037 1.00 38.88 83 ARG A N 1
ATOM 669 C CA . ARG A 1 83 ? 41.184 12.452 21.874 1.00 38.88 83 ARG A CA 1
ATOM 670 C C . ARG A 1 83 ? 40.283 11.479 21.099 1.00 38.88 83 ARG A C 1
ATOM 672 O O . ARG A 1 83 ? 40.633 10.316 20.888 1.00 38.88 83 ARG A O 1
ATOM 679 N N . THR A 1 84 ? 39.099 11.947 20.712 1.00 40.78 84 THR A N 1
ATOM 680 C CA . THR A 1 84 ? 38.139 11.190 19.889 1.00 40.78 84 THR A CA 1
ATOM 681 C C . THR A 1 84 ? 38.354 11.519 18.407 1.00 40.78 84 THR A C 1
ATOM 683 O O . THR A 1 84 ? 38.323 12.688 18.037 1.00 40.78 84 THR A O 1
ATOM 686 N N . SER A 1 85 ? 38.566 10.511 17.550 1.00 42.88 85 SER A N 1
ATOM 687 C CA . SER A 1 85 ? 38.675 10.693 16.091 1.00 42.88 85 SER A CA 1
ATOM 688 C C . SER A 1 85 ? 37.398 10.205 15.401 1.00 42.88 85 SER A C 1
ATOM 690 O O . SER A 1 85 ? 36.945 9.080 15.631 1.00 42.88 85 SER A O 1
ATOM 692 N N . ILE A 1 86 ? 36.799 11.071 14.580 1.00 45.09 86 ILE A N 1
ATOM 693 C CA . ILE A 1 86 ? 35.492 10.865 13.947 1.00 45.09 86 ILE A CA 1
ATOM 694 C C . ILE A 1 86 ? 35.668 10.920 12.424 1.00 45.09 86 ILE A C 1
ATOM 696 O O . ILE A 1 86 ? 35.981 11.975 11.877 1.00 45.09 86 ILE A O 1
ATOM 700 N N . ASP A 1 87 ? 35.413 9.814 11.716 1.00 43.78 87 ASP A N 1
ATOM 701 C CA . ASP A 1 87 ? 35.400 9.806 10.245 1.00 43.78 87 ASP A CA 1
ATOM 702 C C . ASP A 1 87 ? 34.001 10.152 9.692 1.00 43.78 87 ASP A C 1
ATOM 704 O O . ASP A 1 87 ? 33.017 9.458 9.948 1.00 43.78 87 ASP A O 1
ATOM 708 N N . ARG A 1 88 ? 33.947 11.259 8.938 1.00 43.31 88 ARG A N 1
ATOM 709 C CA . ARG A 1 88 ? 32.875 11.800 8.074 1.00 43.31 88 ARG A CA 1
ATOM 710 C C . ARG A 1 88 ? 31.423 11.373 8.393 1.00 43.31 88 ARG A C 1
ATOM 712 O O . ARG A 1 88 ? 30.917 10.413 7.814 1.00 43.31 88 ARG A O 1
ATOM 719 N N . ARG A 1 89 ? 30.715 12.291 9.083 1.00 42.34 89 ARG A N 1
ATOM 720 C CA . ARG A 1 89 ? 29.248 12.450 9.307 1.00 42.34 89 ARG A CA 1
ATOM 721 C C . ARG A 1 89 ? 28.743 11.974 10.681 1.00 42.34 89 ARG A C 1
ATOM 723 O O . ARG A 1 89 ? 28.431 10.801 10.859 1.00 42.34 89 ARG A O 1
ATOM 730 N N . ILE A 1 90 ? 28.537 12.930 11.592 1.00 39.34 90 ILE A N 1
ATOM 731 C CA . ILE A 1 90 ? 27.711 12.783 12.805 1.00 39.34 90 ILE A CA 1
ATOM 732 C C . ILE A 1 90 ? 26.386 13.526 12.597 1.00 39.34 90 ILE A C 1
ATOM 734 O O . ILE A 1 90 ? 26.356 14.584 11.972 1.00 39.34 90 ILE A O 1
ATOM 738 N N . SER A 1 91 ? 25.289 12.969 13.111 1.00 38.56 91 SER A N 1
ATOM 739 C CA . SER A 1 91 ? 24.015 13.677 13.298 1.00 38.56 91 SER A CA 1
ATOM 740 C C . SER A 1 91 ? 23.785 13.857 14.800 1.00 38.56 91 SER A C 1
ATOM 742 O O . SER A 1 91 ? 23.651 12.864 15.512 1.00 38.56 91 SER A O 1
ATOM 744 N N . ILE A 1 92 ? 23.806 15.104 15.279 1.00 36.00 92 ILE A N 1
ATOM 745 C CA . ILE A 1 92 ? 23.612 15.465 16.693 1.00 36.00 92 ILE A CA 1
ATOM 746 C C . ILE A 1 92 ? 22.164 15.934 16.871 1.00 36.00 92 ILE A C 1
ATOM 748 O O . ILE A 1 92 ? 21.695 16.797 16.129 1.00 36.00 92 ILE A O 1
ATOM 752 N N . SER A 1 93 ? 21.448 15.351 17.833 1.00 31.86 93 SER A N 1
ATOM 753 C CA . SER A 1 93 ? 20.117 15.807 18.252 1.00 31.86 93 SER A CA 1
ATOM 754 C C . SER A 1 93 ? 20.228 17.124 19.035 1.00 31.86 93 SER A C 1
ATOM 756 O O . SER A 1 93 ? 21.128 17.289 19.853 1.00 31.86 93 SER A O 1
ATOM 758 N N . ARG A 1 94 ? 19.317 18.073 18.790 1.00 30.48 94 ARG A N 1
ATOM 759 C CA . ARG A 1 94 ? 19.393 19.507 19.149 1.00 30.48 94 ARG A CA 1
ATOM 760 C C . ARG A 1 94 ? 19.281 19.846 20.652 1.00 30.48 94 ARG A C 1
ATOM 762 O O . ARG A 1 94 ? 18.929 20.970 20.980 1.00 30.48 94 ARG A O 1
ATOM 769 N N . GLN A 1 95 ? 19.569 18.914 21.562 1.00 30.44 95 GLN A N 1
ATOM 770 C CA . GLN A 1 95 ? 19.516 19.139 23.017 1.00 30.44 95 GLN A CA 1
ATOM 771 C C . GLN A 1 95 ? 20.886 19.373 23.680 1.00 30.44 95 GLN A C 1
ATOM 773 O O . GLN A 1 95 ? 20.991 19.353 24.900 1.00 30.44 95 GLN A O 1
ATOM 778 N N . THR A 1 96 ? 21.943 19.619 22.905 1.00 32.44 96 THR A N 1
ATOM 779 C CA . THR A 1 96 ? 23.284 19.922 23.430 1.00 32.44 96 THR A CA 1
ATOM 780 C C . THR A 1 96 ? 23.709 21.330 23.031 1.00 32.44 96 THR A C 1
ATOM 782 O O . THR A 1 96 ? 24.556 21.514 22.160 1.00 32.44 96 THR A O 1
ATOM 785 N N . SER A 1 97 ? 23.096 22.337 23.642 1.00 27.83 97 SER A N 1
ATOM 786 C CA . SER A 1 97 ? 23.635 23.696 23.674 1.00 27.83 97 SER A CA 1
ATOM 787 C C . SER A 1 97 ? 23.767 24.110 25.127 1.00 27.83 97 SER A C 1
ATOM 789 O O . SER A 1 97 ? 22.944 24.861 25.620 1.00 27.83 97 SER A O 1
ATOM 791 N N . GLU A 1 98 ? 24.750 23.534 25.811 1.00 28.02 98 GLU A N 1
ATOM 792 C CA . GLU A 1 98 ? 25.390 24.113 26.994 1.00 28.02 98 GLU A CA 1
ATOM 793 C C . GLU A 1 98 ? 26.550 23.188 27.381 1.00 28.02 98 GLU A C 1
ATOM 795 O O . GLU A 1 98 ? 26.347 22.097 27.910 1.00 28.02 98 GLU A O 1
ATOM 800 N N . GLY A 1 99 ? 27.776 23.582 27.019 1.00 24.05 99 GLY A N 1
ATOM 801 C CA . GLY A 1 99 ? 28.989 22.886 27.455 1.00 24.05 99 GLY A CA 1
ATOM 802 C C . GLY A 1 99 ? 30.123 22.803 26.430 1.00 24.05 99 GLY A C 1
ATOM 803 O O . GLY A 1 99 ? 30.354 21.738 25.872 1.00 24.05 99 GLY A O 1
ATOM 804 N N . LEU A 1 100 ? 30.842 23.922 26.281 1.00 24.75 100 LEU A N 1
ATOM 805 C CA . LEU A 1 100 ? 32.261 24.073 25.909 1.00 24.75 100 LEU A CA 1
ATOM 806 C C . LEU A 1 100 ? 32.766 23.628 24.516 1.00 24.75 100 LEU A C 1
ATOM 808 O O . LEU A 1 100 ? 32.948 22.450 24.216 1.00 24.75 100 LEU A O 1
ATOM 812 N N . PHE A 1 101 ? 33.135 24.641 23.724 1.00 25.48 101 PHE A N 1
ATOM 813 C CA . PHE A 1 101 ? 34.175 24.582 22.693 1.00 25.48 101 PHE A CA 1
ATOM 814 C C . PHE A 1 101 ? 35.563 24.717 23.340 1.00 25.48 101 PHE A C 1
ATOM 816 O O . PHE A 1 101 ? 35.711 25.512 24.264 1.00 25.48 101 PHE A O 1
ATOM 823 N N . ASP A 1 102 ? 36.572 24.035 22.791 1.00 22.05 102 ASP A N 1
ATOM 824 C CA . ASP A 1 102 ? 37.963 24.505 22.820 1.00 22.05 102 ASP A CA 1
ATOM 825 C C . ASP A 1 102 ? 38.730 24.019 21.561 1.00 22.05 102 ASP A C 1
ATOM 827 O O . ASP A 1 102 ? 38.341 23.045 20.917 1.00 22.05 102 ASP A O 1
ATOM 831 N N . HIS A 1 103 ? 39.756 24.776 21.187 1.00 24.59 103 HIS A N 1
ATOM 832 C CA . HIS A 1 103 ? 40.356 25.072 19.881 1.00 24.59 103 HIS A CA 1
ATOM 833 C C . HIS A 1 103 ? 40.791 23.954 18.887 1.00 24.59 103 HIS A C 1
ATOM 835 O O . HIS A 1 103 ? 41.276 22.888 19.251 1.00 24.59 103 HIS A O 1
ATOM 841 N N . THR A 1 104 ? 40.763 24.347 17.593 1.00 25.58 104 THR A N 1
ATOM 842 C CA . THR A 1 104 ? 41.594 23.934 16.420 1.00 25.58 104 THR A CA 1
ATOM 843 C C . THR A 1 104 ? 41.594 22.472 15.943 1.00 25.58 104 THR A C 1
ATOM 845 O O . THR A 1 104 ? 41.963 21.591 16.703 1.00 25.58 104 THR A O 1
ATOM 848 N N . LEU A 1 105 ? 41.319 22.227 14.643 1.00 21.98 105 LEU A N 1
ATOM 849 C CA . LEU A 1 105 ? 42.065 21.264 13.795 1.00 21.98 105 LEU A CA 1
ATOM 850 C C . LEU A 1 105 ? 41.590 21.244 12.323 1.00 21.98 105 LEU A C 1
ATOM 852 O O . LEU A 1 105 ? 40.429 20.965 12.019 1.00 21.98 105 LEU A O 1
ATOM 856 N N . GLU A 1 106 ? 42.538 21.500 11.418 1.00 22.84 106 GLU A N 1
ATOM 857 C CA . GLU A 1 106 ? 42.473 21.278 9.967 1.00 22.84 106 GLU A CA 1
ATOM 858 C C . GLU A 1 106 ? 42.439 19.774 9.623 1.00 22.84 106 GLU A C 1
ATOM 860 O O . GLU A 1 106 ? 43.040 18.957 10.321 1.00 22.84 106 GLU A O 1
ATOM 865 N N . VAL A 1 107 ? 41.782 19.385 8.519 1.00 21.34 107 VAL A N 1
ATOM 866 C CA . VAL A 1 107 ? 41.786 17.992 8.024 1.00 21.34 107 VAL A CA 1
ATOM 867 C C . VAL A 1 107 ? 42.288 17.922 6.580 1.00 21.34 107 VAL A C 1
ATOM 869 O O . VAL A 1 107 ? 41.582 18.272 5.635 1.00 21.34 107 VAL A O 1
ATOM 872 N N . LEU A 1 108 ? 43.505 17.392 6.438 1.00 20.02 108 LEU A N 1
ATOM 873 C CA . LEU A 1 108 ? 44.169 16.994 5.195 1.00 20.02 108 LEU A CA 1
ATOM 874 C C . LEU A 1 108 ? 43.498 15.735 4.594 1.00 20.02 108 LEU A C 1
ATOM 876 O O . LEU A 1 108 ? 43.188 14.786 5.317 1.00 20.02 108 LEU A O 1
ATOM 880 N N . ILE A 1 109 ? 43.288 15.689 3.272 1.00 20.64 109 ILE A N 1
ATOM 881 C CA . ILE A 1 109 ? 42.717 14.530 2.554 1.00 20.64 109 ILE A CA 1
ATOM 882 C C . ILE A 1 109 ? 43.829 13.804 1.785 1.00 20.64 109 ILE A C 1
ATOM 884 O O . ILE A 1 109 ? 44.438 14.395 0.901 1.00 20.64 109 ILE A O 1
ATOM 888 N N . LEU A 1 110 ? 44.026 12.505 2.038 1.00 21.41 110 LEU A N 1
ATOM 889 C CA . LEU A 1 110 ? 44.842 11.620 1.194 1.00 21.41 110 LEU A CA 1
ATOM 890 C C . LEU A 1 110 ? 44.030 10.389 0.750 1.00 21.41 110 LEU A C 1
ATOM 892 O O . LEU A 1 110 ? 43.330 9.769 1.551 1.00 21.41 110 LEU A O 1
ATOM 896 N N . TYR A 1 111 ? 44.125 10.041 -0.538 1.00 22.20 111 TYR A N 1
ATOM 897 C CA . TYR A 1 111 ? 43.559 8.828 -1.148 1.00 22.20 111 TYR A CA 1
ATOM 898 C C . TYR A 1 111 ? 44.654 7.776 -1.375 1.00 22.20 111 TYR A C 1
ATOM 900 O O . TYR A 1 111 ? 45.751 8.151 -1.788 1.00 22.20 111 TYR A O 1
ATOM 908 N N . PRO A 1 112 ? 44.330 6.471 -1.283 1.00 21.88 112 PRO A N 1
ATOM 909 C CA . PRO A 1 112 ? 45.084 5.462 -2.022 1.00 21.88 112 PRO A CA 1
ATOM 910 C C . PRO A 1 112 ? 44.229 4.587 -2.960 1.00 21.88 112 PRO A C 1
ATOM 912 O O . PRO A 1 112 ? 43.067 4.266 -2.702 1.00 21.88 112 PRO A O 1
ATOM 915 N N . LYS A 1 113 ? 44.884 4.226 -4.072 1.00 25.39 113 LYS A N 1
ATOM 916 C CA . LYS A 1 113 ? 44.538 3.266 -5.141 1.00 25.39 113 LYS A CA 1
ATOM 917 C C . LYS A 1 113 ? 44.705 1.807 -4.660 1.00 25.39 113 LYS A C 1
ATOM 919 O O . LYS A 1 113 ? 45.237 1.604 -3.577 1.00 25.39 113 LYS A O 1
ATOM 924 N N . ILE A 1 114 ? 44.376 0.854 -5.556 1.00 24.94 114 ILE A N 1
ATOM 925 C CA . ILE A 1 114 ? 44.667 -0.616 -5.611 1.00 24.94 114 ILE A CA 1
ATOM 926 C C . ILE A 1 114 ? 43.369 -1.454 -5.529 1.00 24.94 114 ILE A C 1
ATOM 928 O O . ILE A 1 114 ? 42.472 -1.099 -4.773 1.00 24.94 114 ILE A O 1
ATOM 932 N N . SER A 1 115 ? 43.167 -2.604 -6.186 1.00 24.03 115 SER A N 1
ATOM 933 C CA . SER A 1 115 ? 43.522 -3.214 -7.485 1.00 24.03 115 SER A CA 1
ATOM 934 C C . SER A 1 115 ? 42.786 -4.579 -7.518 1.00 24.03 115 SER A C 1
ATOM 936 O O . SER A 1 115 ? 42.563 -5.188 -6.478 1.00 24.03 115 SER A O 1
ATOM 938 N N . SER A 1 116 ? 42.434 -5.053 -8.717 1.00 25.98 116 SER A N 1
ATOM 939 C CA . SER A 1 116 ? 42.174 -6.456 -9.111 1.00 25.98 116 SER A CA 1
ATOM 940 C C . SER A 1 116 ? 41.052 -7.307 -8.465 1.00 25.98 116 SER A C 1
ATOM 942 O O . SER A 1 116 ? 40.927 -7.441 -7.256 1.00 25.98 116 SER A O 1
ATOM 944 N N . GLY A 1 117 ? 40.318 -8.004 -9.348 1.00 28.66 117 GLY A N 1
ATOM 945 C CA . GLY A 1 117 ? 39.945 -9.412 -9.143 1.00 28.66 117 GLY A CA 1
ATOM 946 C C . GLY A 1 117 ? 38.579 -9.722 -8.525 1.00 28.66 117 GLY A C 1
ATOM 947 O O . GLY A 1 117 ? 38.467 -9.873 -7.320 1.00 28.66 117 GLY A O 1
ATOM 948 N N . ARG A 1 118 ? 37.577 -9.954 -9.391 1.00 22.81 118 ARG A N 1
ATOM 949 C CA . ARG A 1 118 ? 36.236 -10.535 -9.129 1.00 22.81 118 ARG A CA 1
ATOM 950 C C . ARG A 1 118 ? 35.320 -9.731 -8.191 1.00 22.81 118 ARG A C 1
ATOM 952 O O . ARG A 1 118 ? 35.424 -9.754 -6.971 1.00 22.81 118 ARG A O 1
ATOM 959 N N . LYS A 1 119 ? 34.332 -9.058 -8.791 1.00 22.11 119 LYS A N 1
ATOM 960 C CA . LYS A 1 119 ? 33.229 -8.416 -8.065 1.00 22.11 119 LYS A CA 1
ATOM 961 C C . LYS A 1 119 ? 32.209 -9.485 -7.646 1.00 22.11 119 LYS A C 1
ATOM 963 O O . LYS A 1 119 ? 31.585 -10.058 -8.537 1.00 22.11 119 LYS A O 1
ATOM 968 N N . PRO A 1 120 ? 31.943 -9.711 -6.348 1.00 21.03 120 PRO A N 1
ATOM 969 C CA . PRO A 1 120 ? 30.633 -10.208 -5.964 1.00 21.03 120 PRO A CA 1
ATOM 970 C C . PRO A 1 120 ? 29.618 -9.118 -6.329 1.00 21.03 120 PRO A C 1
ATOM 972 O O . PRO A 1 120 ? 29.839 -7.934 -6.044 1.00 21.03 120 PRO A O 1
ATOM 975 N N . ILE A 1 121 ? 28.533 -9.500 -7.002 1.00 24.45 121 ILE A N 1
ATOM 976 C CA . ILE A 1 121 ? 27.387 -8.623 -7.255 1.00 24.45 121 ILE A CA 1
ATOM 977 C C . ILE A 1 121 ? 26.823 -8.247 -5.880 1.00 24.45 121 ILE A C 1
ATOM 979 O O . ILE A 1 121 ? 26.153 -9.032 -5.215 1.00 24.45 121 ILE A O 1
ATOM 983 N N . LYS A 1 122 ? 27.202 -7.059 -5.400 1.00 23.34 122 LYS A N 1
ATOM 984 C CA . LYS A 1 122 ? 26.778 -6.513 -4.111 1.00 23.34 122 LYS A CA 1
ATOM 985 C C . LYS A 1 122 ? 25.337 -6.033 -4.238 1.00 23.34 122 LYS A C 1
ATOM 987 O O . LYS A 1 122 ? 25.095 -4.910 -4.676 1.00 23.34 122 LYS A O 1
ATOM 992 N N . TYR A 1 123 ? 24.405 -6.882 -3.824 1.00 23.58 123 TYR A N 1
ATOM 993 C CA . TYR A 1 123 ? 23.077 -6.458 -3.401 1.00 23.58 123 TYR A CA 1
ATOM 994 C C . TYR A 1 123 ? 23.200 -5.425 -2.258 1.00 23.58 123 TYR A C 1
ATOM 996 O O . TYR A 1 123 ? 24.115 -5.492 -1.437 1.00 23.58 123 TYR A O 1
ATOM 1004 N N . PHE A 1 124 ? 22.264 -4.474 -2.220 1.00 23.53 124 PHE A N 1
ATOM 1005 C CA . PHE A 1 124 ? 22.047 -3.459 -1.177 1.00 23.53 124 PHE A CA 1
ATOM 1006 C C . PHE A 1 124 ? 23.035 -2.278 -1.053 1.00 23.53 124 PHE A C 1
ATOM 1008 O O . PHE A 1 124 ? 24.084 -2.327 -0.408 1.00 23.53 124 PHE A O 1
ATOM 1015 N N . ARG A 1 125 ? 22.579 -1.115 -1.546 1.00 22.47 125 ARG A N 1
ATOM 1016 C CA . ARG A 1 125 ? 22.882 0.214 -0.978 1.00 22.47 125 ARG A CA 1
ATOM 1017 C C . ARG A 1 125 ? 21.752 1.205 -1.299 1.00 22.47 125 ARG A C 1
ATOM 1019 O O . ARG A 1 125 ? 21.860 2.073 -2.164 1.00 22.47 125 ARG A O 1
ATOM 1026 N N . MET A 1 126 ? 20.645 1.046 -0.587 1.00 22.67 126 MET A N 1
ATOM 1027 C CA . MET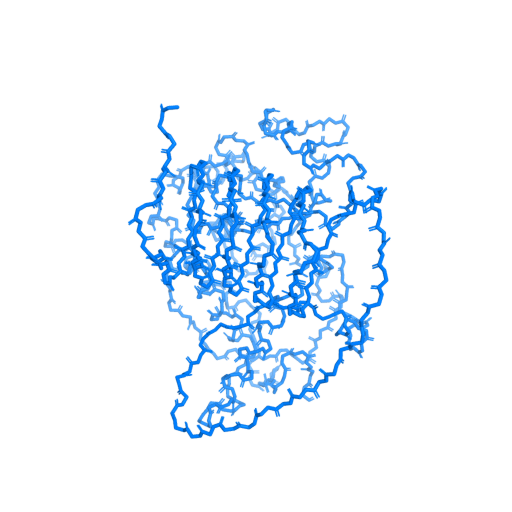 A 1 126 ? 19.606 2.067 -0.434 1.00 22.67 126 MET A CA 1
ATOM 1028 C C . MET A 1 126 ? 19.959 2.949 0.780 1.00 22.67 126 MET A C 1
ATOM 1030 O O . MET A 1 126 ? 20.836 2.586 1.562 1.00 22.67 126 MET A O 1
ATOM 1034 N N . TRP A 1 127 ? 19.315 4.106 0.908 1.00 28.25 127 TRP A N 1
ATOM 1035 C CA . TRP A 1 127 ? 19.485 5.120 1.963 1.00 28.25 127 TRP A CA 1
ATOM 1036 C C . TRP A 1 127 ? 20.558 6.173 1.733 1.00 28.25 127 TRP A C 1
ATOM 1038 O O . TRP A 1 127 ? 21.650 6.160 2.323 1.00 28.25 127 TRP A O 1
ATOM 1048 N N . LYS A 1 128 ? 20.161 7.148 0.905 1.00 24.23 128 LYS A N 1
ATOM 1049 C CA . LYS A 1 128 ? 20.332 8.570 1.205 1.00 24.23 128 LYS A CA 1
ATOM 1050 C C . LYS A 1 128 ? 19.443 9.416 0.281 1.00 24.23 128 LYS A C 1
ATOM 1052 O O . LYS A 1 128 ? 19.836 9.651 -0.859 1.00 24.23 128 LYS A O 1
ATOM 1057 N N . SER A 1 129 ? 18.331 9.925 0.801 1.00 24.47 129 SER A N 1
ATOM 1058 C CA . SER A 1 129 ? 17.535 10.984 0.175 1.00 24.47 129 SER A CA 1
ATOM 1059 C C . SER A 1 129 ? 18.437 12.150 -0.263 1.00 24.47 129 SER A C 1
ATOM 1061 O O . SER A 1 129 ? 19.123 12.757 0.570 1.00 24.47 129 SER A O 1
ATOM 1063 N N . HIS A 1 130 ? 18.486 12.437 -1.565 1.00 25.73 130 HIS A N 1
ATOM 1064 C CA . HIS A 1 130 ? 19.097 13.654 -2.105 1.00 25.73 130 HIS A CA 1
ATOM 1065 C C . HIS A 1 130 ? 17.981 14.662 -2.424 1.00 25.73 130 HIS A C 1
ATOM 1067 O O . HIS A 1 130 ? 17.164 14.380 -3.295 1.00 25.73 130 HIS A O 1
ATOM 1073 N N . PRO A 1 131 ? 17.949 15.840 -1.772 1.00 28.91 131 PRO A N 1
ATOM 1074 C CA . PRO A 1 131 ? 16.917 16.860 -2.002 1.00 28.91 131 PRO A CA 1
ATOM 1075 C C . PRO A 1 131 ? 16.935 17.509 -3.399 1.00 28.91 131 PRO A C 1
ATOM 1077 O O . PRO A 1 131 ? 16.051 18.291 -3.729 1.00 28.91 131 PRO A O 1
ATOM 1080 N N . GLU A 1 132 ? 17.949 17.249 -4.228 1.00 26.02 132 GLU A N 1
ATOM 1081 C CA . GLU A 1 132 ? 18.133 17.968 -5.497 1.00 26.02 132 GLU A CA 1
ATOM 1082 C C . GLU A 1 132 ? 17.307 17.425 -6.671 1.00 26.02 132 GLU A C 1
ATOM 1084 O O . GLU A 1 132 ? 17.164 18.121 -7.677 1.00 26.02 132 GLU A O 1
ATOM 1089 N N . TYR A 1 133 ? 16.708 16.234 -6.556 1.00 29.77 133 TYR A N 1
ATOM 1090 C CA . TYR A 1 133 ? 15.914 15.661 -7.653 1.00 29.77 133 TYR A CA 1
ATOM 1091 C C . TYR A 1 133 ? 14.499 16.253 -7.766 1.00 29.77 133 TYR A C 1
ATOM 1093 O O . TYR A 1 133 ? 13.867 16.157 -8.816 1.00 29.77 133 TYR A O 1
ATOM 1101 N N . GLU A 1 134 ? 14.021 16.937 -6.725 1.00 32.41 134 GLU A N 1
ATOM 1102 C CA . GLU A 1 134 ? 12.661 17.485 -6.657 1.00 32.41 134 GLU A CA 1
ATOM 1103 C C . GLU A 1 134 ? 12.449 18.748 -7.510 1.00 32.41 134 GLU A C 1
ATOM 1105 O O . GLU A 1 134 ? 11.310 19.149 -7.739 1.00 32.41 134 GLU A O 1
ATOM 1110 N N . LYS A 1 135 ? 13.520 19.400 -7.990 1.00 29.47 135 LYS A N 1
ATOM 1111 C CA . LYS A 1 135 ? 13.418 20.753 -8.573 1.00 29.47 135 LYS A CA 1
ATOM 1112 C C . LYS A 1 135 ? 13.544 20.860 -10.090 1.00 29.47 135 LYS A C 1
ATOM 1114 O O . LYS A 1 135 ? 13.199 21.918 -10.613 1.00 29.47 135 LYS A O 1
ATOM 1119 N N . LYS A 1 136 ? 14.011 19.836 -10.816 1.00 30.50 136 LYS A N 1
ATOM 1120 C CA . LYS A 1 136 ? 14.332 20.012 -12.250 1.00 30.50 136 LYS A CA 1
ATOM 1121 C C . LYS A 1 136 ? 13.409 19.338 -13.271 1.00 30.50 136 LYS A C 1
ATOM 1123 O O . LYS A 1 136 ? 13.447 19.792 -14.402 1.00 30.50 136 LYS A O 1
ATOM 1128 N N . ASN A 1 137 ? 12.534 18.387 -12.914 1.00 33.16 137 ASN A N 1
ATOM 1129 C CA . ASN A 1 137 ? 11.647 17.736 -13.909 1.00 33.16 137 ASN A CA 1
ATOM 1130 C C . ASN A 1 137 ? 10.205 17.408 -13.450 1.00 33.16 137 ASN A C 1
ATOM 1132 O O . ASN A 1 137 ? 9.431 16.837 -14.210 1.00 33.16 137 ASN A O 1
ATOM 1136 N N . THR A 1 138 ? 9.802 17.792 -12.237 1.00 39.09 138 THR A N 1
ATOM 1137 C CA . THR A 1 138 ? 8.539 17.376 -11.581 1.00 39.09 138 THR A CA 1
ATOM 1138 C C . THR A 1 138 ? 7.447 18.451 -11.538 1.00 39.09 138 THR A C 1
ATOM 1140 O O . THR A 1 138 ? 6.413 18.234 -10.906 1.00 39.09 138 THR A O 1
ATOM 1143 N N . ARG A 1 139 ? 7.608 19.592 -12.233 1.00 34.50 139 ARG A N 1
ATOM 1144 C CA . ARG A 1 139 ? 6.671 20.743 -12.169 1.00 34.50 139 ARG A CA 1
ATOM 1145 C C . ARG A 1 139 ? 5.200 20.422 -12.491 1.00 34.50 139 ARG A C 1
ATOM 1147 O O . ARG A 1 139 ? 4.347 21.237 -12.170 1.00 34.50 139 ARG A O 1
ATOM 1154 N N . GLY A 1 140 ? 4.891 19.259 -13.074 1.00 33.53 140 GLY A N 1
ATOM 1155 C CA . GLY A 1 140 ? 3.519 18.807 -13.352 1.00 33.53 140 GLY A CA 1
ATOM 1156 C C . GLY A 1 140 ? 3.078 17.510 -12.657 1.00 33.53 140 GLY A C 1
ATOM 1157 O O . GLY A 1 140 ? 2.011 17.004 -12.996 1.00 33.53 140 GLY A O 1
ATOM 1158 N N . MET A 1 141 ? 3.875 16.936 -11.743 1.00 41.56 141 MET A N 1
ATOM 1159 C CA . MET A 1 141 ? 3.648 15.593 -11.159 1.00 41.56 141 MET A CA 1
ATOM 1160 C C . MET A 1 141 ? 3.134 15.608 -9.709 1.00 41.56 141 MET A C 1
ATOM 1162 O O . MET A 1 141 ? 2.835 14.555 -9.144 1.00 41.56 141 MET A O 1
ATOM 1166 N N . VAL A 1 142 ? 3.044 16.789 -9.099 1.00 38.06 142 VAL A N 1
ATOM 1167 C CA . VAL A 1 142 ? 2.751 16.940 -7.673 1.00 38.06 142 VAL A CA 1
ATOM 1168 C C . VAL A 1 142 ? 1.240 17.038 -7.455 1.00 38.06 142 VAL A C 1
ATOM 1170 O O . VAL A 1 142 ? 0.603 17.998 -7.879 1.00 38.06 142 VAL A O 1
ATOM 1173 N N . THR A 1 143 ? 0.669 16.043 -6.780 1.00 44.22 143 THR A N 1
ATOM 1174 C CA . THR A 1 143 ? -0.681 16.085 -6.197 1.00 44.22 143 THR A CA 1
ATOM 1175 C C . THR A 1 143 ? -0.570 15.948 -4.681 1.00 44.22 143 THR A C 1
ATOM 1177 O O . THR A 1 143 ? 0.441 15.453 -4.179 1.00 44.22 143 THR A O 1
ATOM 1180 N N . GLY A 1 144 ? -1.613 16.349 -3.943 1.00 49.22 144 GLY A N 1
ATOM 1181 C CA . GLY A 1 144 ? -1.691 16.137 -2.490 1.00 49.22 144 GLY A CA 1
ATOM 1182 C C . GLY A 1 144 ? -1.443 14.679 -2.078 1.00 49.22 144 GLY A C 1
ATOM 1183 O O . GLY A 1 144 ? -0.817 14.434 -1.052 1.00 49.22 144 GLY A O 1
ATOM 1184 N N . ASP A 1 145 ? -1.850 13.736 -2.932 1.00 47.56 145 ASP A N 1
ATOM 1185 C CA . ASP A 1 145 ? -1.722 12.294 -2.707 1.00 47.56 145 ASP A CA 1
ATOM 1186 C C . ASP A 1 145 ? -0.295 11.760 -2.960 1.00 47.56 145 ASP A C 1
ATOM 1188 O O . ASP A 1 145 ? 0.093 10.764 -2.361 1.00 47.56 145 ASP A O 1
ATOM 1192 N N . ASN A 1 146 ? 0.509 12.425 -3.806 1.00 50.72 146 ASN A N 1
ATOM 1193 C CA . ASN A 1 146 ? 1.883 12.008 -4.141 1.00 50.72 146 ASN A CA 1
ATOM 1194 C C . ASN A 1 146 ? 2.968 12.710 -3.307 1.00 50.72 146 ASN A C 1
ATOM 1196 O O . ASN A 1 146 ? 4.102 12.237 -3.266 1.00 50.72 146 ASN A O 1
ATOM 1200 N N . LEU A 1 147 ? 2.638 13.821 -2.638 1.00 51.56 147 LEU A N 1
ATOM 1201 C CA . LEU A 1 147 ? 3.555 14.544 -1.740 1.00 51.56 147 LEU A CA 1
ATOM 1202 C C . LEU A 1 147 ? 3.999 13.708 -0.525 1.00 51.56 147 LEU A C 1
ATOM 1204 O O . LEU A 1 147 ? 4.965 14.063 0.144 1.00 51.56 147 LEU A O 1
ATOM 1208 N N . SER A 1 148 ? 3.295 12.613 -0.238 1.00 51.50 148 SER A N 1
ATOM 1209 C CA . SER A 1 148 ? 3.544 11.703 0.883 1.00 51.50 148 SER A CA 1
ATOM 1210 C C . SER A 1 148 ? 4.401 10.481 0.523 1.00 51.50 148 SER A C 1
ATOM 1212 O O . SER A 1 148 ? 4.756 9.710 1.416 1.00 51.50 148 SER A O 1
ATOM 121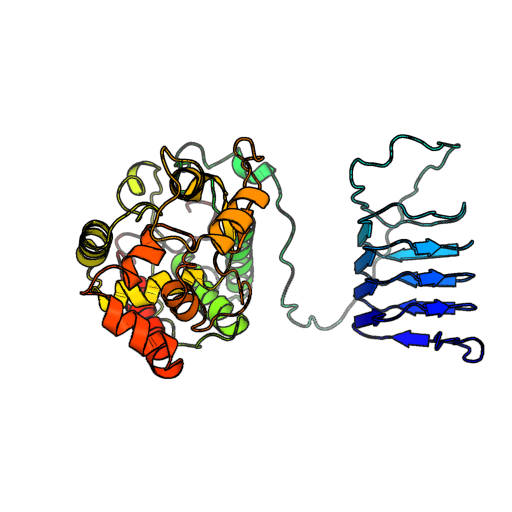4 N N . LEU A 1 149 ? 4.738 10.264 -0.756 1.00 61.78 149 LEU A N 1
ATOM 1215 C CA . LEU A 1 149 ? 5.532 9.102 -1.159 1.00 61.78 149 LEU A CA 1
ATOM 1216 C C . LEU A 1 149 ? 6.997 9.276 -0.751 1.00 61.78 149 LEU A C 1
ATOM 1218 O O . LEU A 1 149 ? 7.628 10.298 -1.020 1.00 61.78 149 LEU A O 1
ATOM 1222 N N . ALA A 1 150 ? 7.574 8.241 -0.140 1.00 61.66 150 ALA A N 1
ATOM 1223 C CA . ALA A 1 150 ? 8.974 8.264 0.257 1.00 61.66 150 ALA A CA 1
ATOM 1224 C C . ALA A 1 150 ? 9.889 8.372 -0.977 1.00 61.66 150 ALA A C 1
ATOM 1226 O O . ALA A 1 150 ? 9.931 7.463 -1.809 1.00 61.66 150 ALA A O 1
ATOM 1227 N N . GLY A 1 151 ? 10.678 9.452 -1.056 1.00 64.94 151 GLY A N 1
ATOM 1228 C CA . GLY A 1 151 ? 11.652 9.695 -2.134 1.00 64.94 151 GLY A CA 1
ATOM 1229 C C . GLY A 1 151 ? 12.591 8.509 -2.400 1.00 64.94 151 GLY A C 1
ATOM 1230 O O . GLY A 1 151 ? 12.935 8.209 -3.543 1.00 64.94 151 GLY A O 1
ATOM 1231 N N . ASP A 1 152 ? 12.925 7.762 -1.347 1.00 67.06 152 ASP A N 1
ATOM 1232 C CA . ASP A 1 152 ? 13.771 6.569 -1.408 1.00 67.06 152 ASP A CA 1
ATOM 1233 C C . ASP A 1 152 ? 13.174 5.433 -2.269 1.00 67.06 152 ASP A C 1
ATOM 1235 O O . ASP A 1 152 ? 13.921 4.608 -2.805 1.00 67.06 152 ASP A O 1
ATOM 1239 N N . GLY A 1 153 ? 11.847 5.381 -2.436 1.00 73.12 153 GLY A N 1
ATOM 1240 C CA . GLY A 1 153 ? 11.182 4.425 -3.325 1.00 73.12 153 GLY A CA 1
ATOM 1241 C C . GLY A 1 153 ? 11.521 4.682 -4.795 1.00 73.12 153 GLY A C 1
ATOM 1242 O O . GLY A 1 153 ? 11.906 3.758 -5.515 1.00 73.12 153 GLY A O 1
ATOM 1243 N N . PHE A 1 154 ? 11.489 5.948 -5.219 1.00 75.69 154 PHE A N 1
ATOM 1244 C CA . PHE A 1 154 ? 11.866 6.351 -6.577 1.00 75.69 154 PHE A CA 1
ATOM 1245 C C . PHE A 1 154 ? 13.339 6.046 -6.863 1.00 75.69 154 PHE A C 1
ATOM 1247 O O . PHE A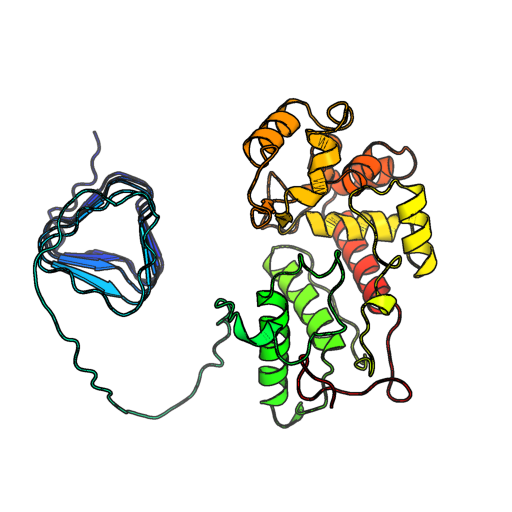 1 154 ? 13.663 5.433 -7.883 1.00 75.69 154 PHE A O 1
ATOM 1254 N N . ASP A 1 155 ? 14.225 6.384 -5.923 1.00 77.38 155 ASP A N 1
ATOM 1255 C CA . ASP A 1 155 ? 15.655 6.070 -6.007 1.00 77.38 155 ASP A CA 1
ATOM 1256 C C . ASP A 1 155 ? 15.911 4.569 -6.186 1.00 77.38 155 ASP A C 1
ATOM 1258 O O . ASP A 1 155 ? 16.834 4.164 -6.897 1.00 77.38 155 ASP A O 1
ATOM 1262 N N . THR A 1 156 ? 15.115 3.735 -5.519 1.00 79.69 156 THR A N 1
ATOM 1263 C CA . THR A 1 156 ? 15.248 2.276 -5.573 1.00 79.69 156 THR A CA 1
ATOM 1264 C C . THR A 1 156 ? 14.890 1.743 -6.949 1.00 79.69 156 THR A C 1
ATOM 1266 O O . THR A 1 156 ? 15.666 0.973 -7.515 1.00 79.69 156 THR A O 1
ATOM 1269 N N . VAL A 1 157 ? 13.781 2.207 -7.530 1.00 83.12 157 VAL A N 1
ATOM 1270 C CA . VAL A 1 157 ? 13.363 1.823 -8.886 1.00 83.12 157 VAL A CA 1
ATOM 1271 C C . VAL A 1 157 ? 14.396 2.271 -9.926 1.00 83.12 157 VAL A C 1
ATOM 1273 O O . VAL A 1 157 ? 14.784 1.482 -10.786 1.00 83.12 157 VAL A O 1
ATOM 1276 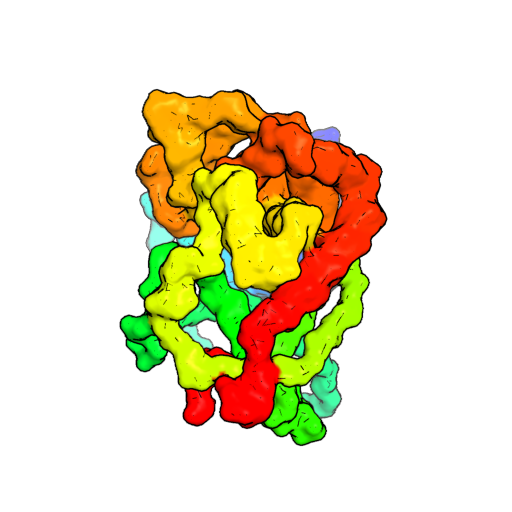N N . ILE A 1 158 ? 14.919 3.498 -9.814 1.00 87.06 158 ILE A N 1
ATOM 1277 C CA . ILE A 1 158 ? 15.959 4.016 -10.721 1.00 87.06 158 ILE A CA 1
ATOM 1278 C C . ILE A 1 158 ? 17.244 3.178 -10.624 1.00 87.06 158 ILE A C 1
ATOM 1280 O O . ILE A 1 158 ? 17.835 2.818 -11.644 1.00 87.06 158 ILE A O 1
ATOM 1284 N N . LYS A 1 159 ? 17.678 2.821 -9.410 1.00 87.44 159 LYS A N 1
ATOM 1285 C CA . LYS A 1 159 ? 18.867 1.974 -9.205 1.00 87.44 159 LYS A CA 1
ATOM 1286 C C . LYS A 1 159 ? 18.658 0.550 -9.708 1.00 87.44 159 LYS A C 1
ATOM 1288 O O . LYS A 1 159 ? 19.578 -0.009 -10.299 1.00 87.44 159 LYS A O 1
ATOM 1293 N N . ALA A 1 160 ? 17.474 -0.023 -9.496 1.00 89.00 160 ALA A N 1
ATOM 1294 C CA . ALA A 1 160 ? 17.124 -1.338 -10.020 1.00 89.00 160 ALA A CA 1
ATOM 1295 C C . ALA A 1 160 ? 17.172 -1.338 -11.553 1.00 89.00 160 ALA A C 1
ATOM 1297 O O . ALA A 1 160 ? 17.795 -2.218 -12.142 1.00 89.00 160 ALA A O 1
ATOM 1298 N N . LYS A 1 161 ? 16.632 -0.297 -12.196 1.00 92.81 161 LYS A N 1
ATOM 1299 C CA . LYS A 1 161 ? 16.720 -0.116 -13.649 1.00 92.81 161 LYS A CA 1
ATOM 1300 C C . LYS A 1 161 ? 18.158 -0.054 -14.145 1.00 92.81 161 LYS A C 1
ATOM 1302 O O . LYS A 1 161 ? 18.524 -0.817 -15.035 1.00 92.81 161 LYS A O 1
ATOM 1307 N N . ALA A 1 162 ? 18.992 0.773 -13.522 1.00 91.38 162 ALA A N 1
ATOM 1308 C CA . ALA A 1 162 ? 20.405 0.861 -13.879 1.00 91.38 162 ALA A CA 1
ATOM 1309 C C . ALA A 1 162 ? 21.144 -0.479 -13.702 1.00 91.38 162 ALA A C 1
ATOM 1311 O O . ALA A 1 162 ? 22.000 -0.821 -14.514 1.00 91.38 162 ALA A O 1
ATOM 1312 N N . ALA A 1 163 ? 20.813 -1.253 -12.663 1.00 92.00 163 ALA A N 1
ATOM 1313 C CA . ALA A 1 163 ? 21.406 -2.567 -12.428 1.00 92.00 163 ALA A CA 1
ATOM 1314 C C . ALA A 1 163 ? 20.974 -3.602 -13.480 1.00 92.00 163 ALA A C 1
ATOM 1316 O O . ALA A 1 163 ? 21.811 -4.372 -13.947 1.00 92.00 163 ALA A O 1
ATOM 1317 N N . VAL A 1 164 ? 19.699 -3.594 -13.883 1.00 91.06 164 VAL A N 1
ATOM 1318 C CA . VAL A 1 164 ? 19.181 -4.465 -14.949 1.00 91.06 164 VAL A CA 1
ATOM 1319 C C . VAL A 1 164 ? 19.813 -4.110 -16.295 1.00 91.06 164 VAL A C 1
ATOM 1321 O O . VAL A 1 164 ? 20.286 -4.997 -17.001 1.00 91.06 164 VAL A O 1
ATOM 1324 N N . ASP A 1 165 ? 19.899 -2.822 -16.631 1.00 92.50 165 ASP A N 1
ATOM 1325 C CA . ASP A 1 165 ? 20.472 -2.380 -17.906 1.00 92.50 165 ASP A CA 1
ATOM 1326 C C . ASP A 1 165 ? 22.001 -2.528 -17.979 1.00 92.50 165 ASP A C 1
ATOM 1328 O O . ASP A 1 165 ? 22.573 -2.526 -19.072 1.00 92.50 165 ASP A O 1
ATOM 1332 N N . ALA A 1 166 ? 22.677 -2.689 -16.836 1.00 93.12 166 ALA A N 1
ATOM 1333 C CA . ALA A 1 166 ? 24.097 -3.029 -16.791 1.00 93.12 166 ALA A CA 1
ATOM 1334 C C . ALA A 1 166 ? 24.382 -4.467 -17.266 1.00 93.12 166 ALA A C 1
ATOM 1336 O O . ALA A 1 166 ? 25.535 -4.786 -17.561 1.00 93.12 166 ALA A O 1
ATOM 1337 N N . VAL A 1 167 ? 23.360 -5.325 -17.361 1.00 94.88 167 VAL A N 1
ATOM 1338 C CA . VAL A 1 167 ? 23.464 -6.652 -17.976 1.00 94.88 167 VAL A CA 1
ATOM 1339 C C . VAL A 1 167 ? 23.259 -6.506 -19.491 1.00 94.88 167 VAL A C 1
ATOM 1341 O O . VAL A 1 167 ? 22.152 -6.165 -19.917 1.00 94.88 167 VAL A O 1
ATOM 1344 N N . PRO A 1 168 ? 24.272 -6.783 -20.341 1.00 92.50 168 PRO A N 1
ATOM 1345 C CA . PRO A 1 168 ? 24.196 -6.491 -21.777 1.00 92.50 168 PRO A CA 1
ATOM 1346 C C . PRO A 1 168 ? 22.998 -7.124 -22.496 1.00 92.50 168 PRO A C 1
ATOM 1348 O O . PRO A 1 168 ? 22.389 -6.489 -23.351 1.00 92.50 168 PRO A O 1
ATOM 1351 N N . SER A 1 169 ? 22.611 -8.346 -22.118 1.00 93.94 169 SER A N 1
ATOM 1352 C CA . SER A 1 169 ? 21.464 -9.050 -22.702 1.00 93.94 169 SER A CA 1
ATOM 1353 C C . SER A 1 169 ? 20.106 -8.451 -22.318 1.00 93.94 169 SER A C 1
ATOM 1355 O O . SER A 1 169 ? 19.123 -8.737 -23.005 1.00 93.94 169 SER A O 1
ATOM 1357 N N . CYS A 1 170 ? 20.050 -7.633 -21.262 1.00 92.75 170 CYS A N 1
ATOM 1358 C CA . CYS A 1 170 ? 18.835 -7.045 -20.689 1.00 92.75 170 CYS A CA 1
ATOM 1359 C C . CYS A 1 170 ? 18.716 -5.535 -20.933 1.00 92.75 170 CYS A C 1
ATOM 1361 O O . CYS A 1 170 ? 17.645 -4.965 -20.711 1.00 92.75 170 CYS A O 1
ATOM 1363 N N . LYS A 1 171 ? 19.794 -4.892 -21.397 1.00 94.69 171 LYS A N 1
ATOM 1364 C CA . LYS A 1 171 ? 19.849 -3.451 -21.646 1.00 94.69 171 LYS A CA 1
ATOM 1365 C C . LYS A 1 171 ? 18.683 -2.989 -22.518 1.00 94.69 171 LYS A C 1
ATOM 1367 O O . LYS A 1 171 ? 18.522 -3.466 -23.639 1.00 94.69 171 LYS A O 1
ATOM 1372 N N . ASN A 1 172 ? 17.898 -2.042 -22.001 1.00 91.50 172 ASN A N 1
ATOM 1373 C CA . ASN A 1 172 ? 16.728 -1.455 -22.664 1.00 91.50 172 ASN A CA 1
ATOM 1374 C C . ASN A 1 172 ? 15.624 -2.468 -23.027 1.00 91.50 172 ASN A C 1
ATOM 1376 O O . ASN A 1 172 ? 14.821 -2.197 -23.916 1.00 91.50 172 ASN A O 1
ATOM 1380 N N . LYS A 1 173 ? 15.558 -3.621 -22.345 1.00 94.75 173 LYS A N 1
ATOM 1381 C CA . LYS A 1 173 ? 14.507 -4.633 -22.566 1.00 94.75 173 LYS A CA 1
ATOM 1382 C C . LYS A 1 173 ? 13.472 -4.720 -21.448 1.00 94.75 173 LYS A C 1
ATOM 1384 O O . LYS A 1 173 ? 12.373 -5.201 -21.686 1.00 94.75 173 LYS A O 1
ATOM 1389 N N . VAL A 1 174 ? 13.813 -4.266 -20.243 1.00 95.25 174 VAL A N 1
ATOM 1390 C CA . VAL A 1 174 ? 12.924 -4.331 -19.072 1.00 95.25 174 VAL A CA 1
ATOM 1391 C C . VAL A 1 174 ? 12.374 -2.941 -18.769 1.00 95.25 174 VAL A C 1
ATOM 1393 O O . VAL A 1 174 ? 13.152 -2.000 -18.589 1.00 95.25 174 VAL A O 1
ATOM 1396 N N . SER A 1 175 ? 11.049 -2.807 -18.726 1.00 96.50 175 SER A N 1
ATOM 1397 C CA . SER A 1 175 ? 10.365 -1.549 -18.416 1.00 96.50 175 SER A CA 1
ATOM 1398 C C . SER A 1 175 ? 10.446 -1.193 -16.931 1.00 96.50 175 SER A C 1
ATOM 1400 O O . SER A 1 175 ? 10.640 -2.049 -16.063 1.00 96.50 175 SER A O 1
ATOM 1402 N N . CYS A 1 176 ? 10.265 0.086 -16.617 1.00 95.31 176 CYS A N 1
ATOM 1403 C CA . CYS A 1 176 ? 10.159 0.549 -15.235 1.00 95.31 176 CYS A CA 1
ATOM 1404 C C . CYS A 1 176 ? 8.893 0.022 -14.545 1.00 95.31 176 CYS A C 1
ATOM 1406 O O . CYS A 1 176 ? 8.925 -0.260 -13.347 1.00 95.31 176 CYS A O 1
ATOM 1408 N N . ALA A 1 177 ? 7.801 -0.153 -15.292 1.00 94.62 177 ALA A N 1
ATOM 1409 C CA . ALA A 1 177 ? 6.568 -0.766 -14.804 1.00 94.62 177 ALA A CA 1
ATOM 1410 C C . ALA A 1 177 ? 6.777 -2.218 -14.331 1.00 94.62 177 ALA A C 1
ATOM 1412 O O . ALA A 1 177 ? 6.292 -2.604 -13.262 1.00 94.62 177 ALA A O 1
ATOM 1413 N N . ASP A 1 178 ? 7.541 -3.017 -15.080 1.00 93.88 178 ASP A N 1
ATOM 1414 C CA . ASP A 1 178 ? 7.867 -4.385 -14.669 1.00 93.88 178 ASP A CA 1
ATOM 1415 C C . ASP A 1 178 ? 8.844 -4.412 -13.490 1.00 93.88 178 ASP A C 1
ATOM 1417 O O . ASP A 1 178 ? 8.669 -5.213 -12.573 1.00 93.88 178 ASP A O 1
ATOM 1421 N N . ILE A 1 179 ? 9.818 -3.496 -13.447 1.00 92.44 179 ILE A N 1
ATOM 1422 C CA . ILE A 1 179 ? 10.712 -3.345 -12.287 1.00 92.44 179 ILE A CA 1
ATOM 1423 C C . ILE A 1 179 ? 9.924 -3.039 -11.018 1.00 92.44 179 ILE A C 1
ATOM 1425 O O . ILE A 1 179 ? 10.191 -3.650 -9.987 1.00 92.44 179 ILE A O 1
ATOM 1429 N N . LEU A 1 180 ? 8.952 -2.125 -11.083 1.00 92.38 180 LEU A N 1
ATOM 1430 C CA . LEU A 1 180 ? 8.111 -1.799 -9.936 1.00 92.38 180 LEU A CA 1
ATOM 1431 C C . LEU A 1 180 ? 7.342 -3.034 -9.455 1.00 92.38 180 LEU A C 1
ATOM 1433 O O . LEU A 1 180 ? 7.352 -3.332 -8.266 1.00 92.38 180 LEU A O 1
ATOM 1437 N N . THR A 1 181 ? 6.747 -3.792 -10.379 1.00 89.56 181 THR A N 1
ATOM 1438 C CA . THR A 1 181 ? 5.954 -4.983 -10.041 1.00 89.56 181 THR A CA 1
ATOM 1439 C C . THR A 1 181 ? 6.818 -6.090 -9.415 1.00 89.56 181 THR A C 1
ATOM 1441 O O . THR A 1 181 ? 6.424 -6.692 -8.414 1.00 89.56 181 THR A O 1
ATOM 1444 N N . MET A 1 182 ? 8.019 -6.334 -9.955 1.00 91.31 182 MET A N 1
ATOM 1445 C CA . MET A 1 182 ? 8.984 -7.278 -9.372 1.00 91.31 182 MET A CA 1
ATOM 1446 C C . MET A 1 182 ? 9.468 -6.818 -7.994 1.00 91.31 182 MET A C 1
ATOM 1448 O O . MET A 1 182 ? 9.477 -7.610 -7.054 1.00 91.31 182 MET A O 1
ATOM 1452 N N . ALA A 1 183 ? 9.806 -5.534 -7.852 1.00 90.06 183 ALA A N 1
ATOM 1453 C CA . ALA A 1 183 ? 10.244 -4.965 -6.584 1.00 90.06 183 ALA A CA 1
ATOM 1454 C C . ALA A 1 183 ? 9.158 -5.079 -5.505 1.00 90.06 183 ALA A C 1
ATOM 1456 O O . ALA A 1 183 ? 9.474 -5.414 -4.366 1.00 90.06 183 ALA A O 1
ATOM 1457 N N . THR A 1 184 ? 7.883 -4.865 -5.850 1.00 89.12 184 THR A N 1
ATOM 1458 C CA . THR A 1 184 ? 6.765 -5.072 -4.919 1.00 89.12 184 THR A CA 1
ATOM 1459 C C . THR A 1 184 ? 6.723 -6.510 -4.409 1.00 89.12 184 THR A C 1
ATOM 1461 O O . THR A 1 184 ? 6.679 -6.715 -3.196 1.00 89.12 184 THR A O 1
ATOM 1464 N N . ARG A 1 185 ? 6.797 -7.507 -5.303 1.00 93.81 185 ARG A N 1
ATOM 1465 C CA . ARG A 1 185 ? 6.819 -8.925 -4.910 1.00 93.81 185 ARG A CA 1
ATOM 1466 C C . ARG A 1 185 ? 8.004 -9.232 -3.998 1.00 93.81 185 ARG A C 1
ATOM 1468 O O . ARG A 1 185 ? 7.829 -9.877 -2.967 1.00 93.81 185 ARG A O 1
ATOM 1475 N N . ASP A 1 186 ? 9.194 -8.756 -4.356 1.00 89.38 186 ASP A N 1
ATOM 1476 C CA . ASP A 1 186 ? 10.415 -8.994 -3.583 1.00 89.38 186 ASP A CA 1
ATOM 1477 C C . ASP A 1 186 ? 10.338 -8.361 -2.184 1.00 89.38 186 ASP A C 1
ATOM 1479 O O . ASP A 1 186 ? 10.721 -8.999 -1.207 1.00 89.38 186 ASP A O 1
ATOM 1483 N N . VAL A 1 187 ? 9.798 -7.143 -2.055 1.00 88.69 187 VAL A N 1
ATOM 1484 C CA . VAL A 1 187 ? 9.605 -6.481 -0.751 1.00 88.69 187 VAL A CA 1
ATOM 1485 C C . VAL A 1 187 ? 8.603 -7.239 0.118 1.00 88.69 187 VAL A C 1
ATOM 1487 O O . VAL A 1 187 ? 8.874 -7.441 1.300 1.00 88.69 187 VAL A O 1
ATOM 1490 N N . VAL A 1 188 ? 7.484 -7.696 -0.452 1.00 88.50 188 VAL A N 1
ATOM 1491 C CA . VAL A 1 188 ? 6.491 -8.508 0.274 1.00 88.50 188 VAL A CA 1
ATOM 1492 C C . VAL A 1 188 ? 7.128 -9.799 0.790 1.00 88.50 188 VAL A C 1
ATOM 1494 O O . VAL A 1 188 ? 7.013 -10.104 1.975 1.00 88.50 188 VAL A O 1
ATOM 1497 N N . ALA A 1 189 ? 7.861 -10.519 -0.063 1.00 88.75 189 ALA A N 1
ATOM 1498 C CA . ALA A 1 189 ? 8.532 -11.759 0.319 1.00 88.75 189 ALA A CA 1
ATOM 1499 C C . ALA A 1 189 ? 9.620 -11.531 1.387 1.00 88.75 189 ALA A C 1
ATOM 1501 O O . ALA A 1 189 ? 9.695 -12.273 2.365 1.00 88.75 189 ALA A O 1
ATOM 1502 N N . LEU A 1 190 ? 10.436 -10.478 1.247 1.00 89.06 190 LEU A N 1
ATOM 1503 C CA . LEU A 1 190 ? 11.463 -10.114 2.234 1.00 89.06 190 LEU A CA 1
ATOM 1504 C C . LEU A 1 190 ? 10.872 -9.724 3.593 1.00 89.06 190 LEU A C 1
ATOM 1506 O O . LEU A 1 190 ? 11.533 -9.895 4.615 1.00 89.06 190 LEU A O 1
ATOM 1510 N N . ALA A 1 191 ? 9.641 -9.214 3.611 1.00 89.75 191 ALA A N 1
ATOM 1511 C CA . ALA A 1 191 ? 8.908 -8.898 4.829 1.00 89.75 191 ALA A CA 1
ATOM 1512 C C . ALA A 1 191 ? 8.187 -10.117 5.445 1.00 89.75 191 ALA A C 1
ATOM 1514 O O . ALA A 1 191 ? 7.481 -9.960 6.437 1.00 89.75 191 ALA A O 1
ATOM 1515 N N . GLY A 1 192 ? 8.357 -11.324 4.892 1.00 90.00 192 GLY A N 1
ATOM 1516 C CA . GLY A 1 192 ? 7.742 -12.561 5.393 1.00 90.00 192 GLY A CA 1
ATOM 1517 C C . GLY A 1 192 ? 6.403 -12.925 4.742 1.00 90.00 192 GLY A C 1
ATOM 1518 O O . GLY A 1 192 ? 5.785 -13.911 5.137 1.00 90.00 192 GLY A O 1
ATOM 1519 N N . GLY A 1 193 ? 5.969 -12.156 3.743 1.00 93.56 193 GLY A N 1
ATOM 1520 C CA . GLY A 1 193 ? 4.747 -12.403 2.987 1.00 93.56 193 GLY A CA 1
ATOM 1521 C C . GLY A 1 193 ? 4.912 -13.469 1.901 1.00 93.56 193 GLY A C 1
ATOM 1522 O O . GLY A 1 193 ? 5.986 -14.056 1.735 1.00 93.56 193 GLY A O 1
ATOM 1523 N N . PRO A 1 194 ? 3.850 -13.731 1.120 1.00 92.69 194 PRO A N 1
ATOM 1524 C CA . PRO A 1 194 ? 3.909 -14.724 0.063 1.00 92.69 194 PRO A CA 1
ATOM 1525 C C . PRO A 1 194 ? 4.823 -14.275 -1.078 1.00 92.69 194 PRO A C 1
ATOM 1527 O O . PRO A 1 194 ? 4.767 -13.135 -1.542 1.00 92.69 194 PRO A O 1
ATOM 1530 N N . SER A 1 195 ? 5.610 -15.213 -1.598 1.00 90.56 195 SER A N 1
ATOM 1531 C CA . SER A 1 195 ? 6.234 -15.059 -2.910 1.00 90.56 195 SER A CA 1
ATOM 1532 C C . SER A 1 195 ? 5.272 -15.538 -3.994 1.00 90.56 195 SER A C 1
ATOM 1534 O O . SER A 1 195 ? 4.540 -16.508 -3.804 1.00 90.56 195 SER A O 1
ATOM 1536 N N . TYR A 1 196 ? 5.274 -14.863 -5.139 1.00 90.81 196 TYR A N 1
ATOM 1537 C CA . TYR A 1 196 ? 4.433 -15.203 -6.281 1.00 90.81 196 TYR A CA 1
ATOM 1538 C C . TYR A 1 196 ? 5.137 -14.915 -7.605 1.00 90.81 196 TYR A C 1
ATOM 1540 O O . TYR A 1 196 ? 6.093 -14.133 -7.671 1.00 90.81 196 TYR A O 1
ATOM 1548 N N . ALA A 1 197 ? 4.676 -15.579 -8.665 1.00 92.38 197 ALA A N 1
ATOM 1549 C CA . ALA A 1 197 ? 5.115 -15.297 -10.022 1.00 92.38 197 ALA A CA 1
ATOM 1550 C C . ALA A 1 197 ? 4.572 -13.934 -10.465 1.00 92.38 197 ALA A C 1
ATOM 1552 O O . ALA A 1 197 ? 3.398 -13.626 -10.269 1.00 92.38 197 ALA A O 1
ATOM 1553 N N . VAL A 1 198 ? 5.439 -13.118 -11.059 1.00 92.19 198 VAL A N 1
ATOM 1554 C CA . VAL A 1 198 ? 5.069 -11.808 -11.591 1.00 92.19 198 VAL A CA 1
ATOM 1555 C C . VAL A 1 198 ? 4.903 -11.938 -13.097 1.00 92.19 198 VAL A C 1
ATOM 1557 O O . VAL A 1 198 ? 5.837 -12.336 -13.788 1.00 92.19 198 VAL A O 1
ATOM 1560 N N . GLU A 1 199 ? 3.725 -11.592 -13.606 1.00 92.88 199 GLU A N 1
ATOM 1561 C CA . GLU A 1 199 ? 3.519 -11.423 -15.046 1.00 92.88 199 GLU A CA 1
ATOM 1562 C C . GLU A 1 199 ? 4.332 -10.226 -15.527 1.00 92.88 199 GLU A C 1
ATOM 1564 O O . GLU A 1 199 ? 4.290 -9.181 -14.881 1.00 92.88 199 GLU A O 1
ATOM 1569 N N . LEU A 1 200 ? 5.056 -10.366 -16.635 1.00 92.81 200 LEU A N 1
ATOM 1570 C CA . LEU A 1 200 ? 5.923 -9.333 -17.212 1.00 92.81 200 LEU A CA 1
ATOM 1571 C C . LEU A 1 200 ? 5.446 -8.959 -18.622 1.00 92.81 200 LEU A C 1
ATOM 1573 O O . LEU A 1 200 ? 4.573 -9.615 -19.185 1.00 92.81 200 LEU A O 1
ATOM 1577 N N . GLY A 1 201 ? 6.044 -7.920 -19.202 1.00 93.06 201 GLY A N 1
ATOM 1578 C CA . GLY A 1 201 ? 5.738 -7.429 -20.546 1.00 93.06 201 GLY A CA 1
ATOM 1579 C C . GLY A 1 201 ? 5.027 -6.078 -20.562 1.00 93.06 201 GLY A C 1
ATOM 1580 O O . GLY A 1 201 ? 4.519 -5.668 -21.607 1.00 93.06 201 GLY A O 1
ATOM 1581 N N . ARG A 1 202 ? 4.974 -5.367 -19.428 1.00 96.56 202 ARG A N 1
ATOM 1582 C CA . ARG A 1 202 ? 4.398 -4.016 -19.380 1.00 96.56 202 ARG A CA 1
ATOM 1583 C C . ARG A 1 202 ? 5.313 -3.035 -20.091 1.00 96.56 202 ARG A C 1
ATOM 1585 O O . ARG A 1 202 ? 6.533 -3.145 -20.012 1.00 96.56 202 ARG A O 1
ATOM 1592 N N . PHE A 1 203 ? 4.722 -2.022 -20.708 1.00 96.12 203 PHE A N 1
ATOM 1593 C CA . PHE A 1 203 ? 5.446 -0.859 -21.212 1.00 96.12 203 PHE A CA 1
ATOM 1594 C C . PHE A 1 203 ? 5.232 0.351 -20.298 1.00 96.12 203 PHE A C 1
ATOM 1596 O O . PHE A 1 203 ? 4.241 0.452 -19.573 1.00 96.12 203 PHE A O 1
ATOM 1603 N N . ASP A 1 204 ? 6.171 1.286 -20.347 1.00 95.44 204 ASP A N 1
ATOM 1604 C CA . ASP A 1 204 ? 6.129 2.528 -19.593 1.00 95.44 204 ASP A CA 1
ATOM 1605 C C . ASP A 1 204 ? 5.238 3.559 -20.295 1.00 95.44 204 ASP A C 1
ATOM 1607 O O . ASP A 1 204 ? 5.224 3.687 -21.523 1.00 95.44 204 ASP A O 1
ATOM 1611 N N . GLY A 1 205 ? 4.483 4.324 -19.504 1.00 90.69 205 GLY A N 1
ATOM 1612 C CA . GLY A 1 205 ? 3.654 5.407 -20.028 1.00 90.69 205 GLY A CA 1
ATOM 1613 C C . GLY A 1 205 ? 4.494 6.551 -20.606 1.00 90.69 205 GLY A C 1
ATOM 1614 O O . GLY A 1 205 ? 5.564 6.874 -20.092 1.00 90.69 205 GLY A O 1
ATOM 1615 N N . LYS A 1 206 ? 3.979 7.221 -21.640 1.00 88.06 206 LYS A N 1
ATOM 1616 C CA . LYS A 1 206 ? 4.633 8.382 -22.280 1.00 88.06 206 LYS A CA 1
ATOM 1617 C C . LYS A 1 206 ? 4.252 9.731 -21.660 1.00 88.06 206 LYS A C 1
ATOM 1619 O O . LYS A 1 206 ? 4.810 10.757 -22.021 1.00 88.06 206 LYS A O 1
ATOM 1624 N N . THR A 1 207 ? 3.300 9.734 -20.731 1.00 82.94 207 THR A N 1
ATOM 1625 C CA . THR A 1 207 ? 2.748 10.940 -20.105 1.00 82.94 207 THR A CA 1
ATOM 1626 C C . THR A 1 207 ? 2.571 10.723 -18.610 1.00 82.94 207 THR A C 1
ATOM 1628 O O . THR A 1 207 ? 2.205 9.630 -18.182 1.00 82.94 207 THR A O 1
ATOM 1631 N N . SER A 1 208 ? 2.782 11.771 -17.821 1.00 79.25 208 SER A N 1
ATOM 1632 C CA . SER A 1 208 ? 2.528 11.773 -16.381 1.00 79.25 208 SER A CA 1
ATOM 1633 C C . SER A 1 208 ? 2.110 13.175 -15.968 1.00 79.25 208 SER A C 1
ATOM 1635 O O . SER A 1 208 ? 2.920 14.098 -16.018 1.00 79.25 208 SER A O 1
ATOM 1637 N N . THR A 1 209 ? 0.850 13.338 -15.580 1.00 75.56 209 THR A N 1
ATOM 1638 C CA . THR A 1 209 ? 0.279 14.636 -15.199 1.00 75.56 209 THR A CA 1
ATOM 1639 C C . THR A 1 209 ? -0.420 14.529 -13.850 1.00 75.56 209 THR A C 1
ATOM 1641 O O . THR A 1 209 ? -1.003 13.494 -13.531 1.00 75.56 209 THR A O 1
ATOM 1644 N N . ALA A 1 210 ? -0.430 15.604 -13.067 1.00 71.31 210 ALA A N 1
ATOM 1645 C CA . ALA A 1 210 ? -1.170 15.665 -11.806 1.00 71.31 210 ALA A CA 1
ATOM 1646 C C . ALA A 1 210 ? -2.666 15.331 -11.994 1.00 71.31 210 ALA A C 1
ATOM 1648 O O . ALA A 1 210 ? -3.255 14.577 -11.220 1.00 71.31 210 ALA A O 1
ATOM 1649 N N . SER A 1 211 ? -3.263 15.800 -13.096 1.00 75.62 211 SER A N 1
ATOM 1650 C CA . SER A 1 211 ? -4.649 15.491 -13.474 1.00 75.62 211 SER A CA 1
ATOM 1651 C C . SER A 1 211 ? -4.907 14.004 -13.732 1.00 75.62 211 SER A C 1
ATOM 1653 O O . SER A 1 211 ? -6.046 13.558 -13.630 1.00 75.62 211 SER A O 1
ATOM 1655 N N . SER A 1 212 ? -3.874 13.214 -14.045 1.00 72.94 212 SER A N 1
ATOM 1656 C CA . SER A 1 212 ? -4.031 11.777 -14.276 1.00 72.94 212 SER A CA 1
ATOM 1657 C C . SER A 1 212 ? -4.291 10.980 -12.994 1.00 72.94 212 SER A C 1
ATOM 1659 O O . SER A 1 212 ? -4.798 9.864 -13.110 1.00 72.94 212 SER A O 1
ATOM 1661 N N . VAL A 1 213 ? -4.003 11.560 -11.817 1.00 75.00 213 VAL A N 1
ATOM 1662 C CA . VAL A 1 213 ? -4.109 10.924 -10.490 1.00 75.00 213 VAL A CA 1
ATOM 1663 C C . VAL A 1 213 ? -5.363 11.357 -9.728 1.00 75.00 213 VAL A C 1
ATOM 1665 O O . VAL A 1 213 ? -6.015 10.526 -9.096 1.00 75.00 213 VAL A O 1
ATOM 1668 N N . ASN A 1 214 ? -5.723 12.643 -9.798 1.00 74.44 214 ASN A N 1
ATOM 1669 C CA . ASN A 1 214 ? -6.825 13.201 -9.011 1.00 74.44 214 ASN A CA 1
ATOM 1670 C C . ASN A 1 214 ? -8.136 12.421 -9.214 1.00 74.44 214 ASN A C 1
ATOM 1672 O O . ASN A 1 214 ? -8.608 12.250 -10.337 1.00 74.44 214 ASN A O 1
ATOM 1676 N N . GLY A 1 215 ? -8.729 11.962 -8.108 1.00 76.31 215 GLY A N 1
ATOM 1677 C CA . GLY A 1 215 ? -9.995 11.221 -8.108 1.00 76.31 215 GLY A CA 1
ATOM 1678 C C . GLY A 1 215 ? -9.890 9.747 -8.511 1.00 76.31 215 GLY A C 1
ATOM 1679 O O . GLY A 1 215 ? -10.915 9.072 -8.559 1.00 76.31 215 GLY A O 1
ATOM 1680 N N . LYS A 1 216 ? -8.683 9.232 -8.780 1.00 81.25 216 LYS A N 1
ATOM 1681 C CA . LYS A 1 216 ? -8.460 7.826 -9.164 1.00 81.25 216 LYS A CA 1
ATOM 1682 C C . LYS A 1 216 ? -7.811 6.973 -8.078 1.00 81.25 216 LYS A C 1
ATOM 1684 O O . LYS A 1 216 ? -7.631 5.778 -8.292 1.00 81.25 216 LYS A O 1
ATOM 1689 N N . LEU A 1 217 ? -7.457 7.575 -6.942 1.00 86.56 217 LEU A N 1
ATOM 1690 C CA . LEU A 1 217 ? -6.899 6.878 -5.787 1.00 86.56 217 LEU A CA 1
ATOM 1691 C C . LEU A 1 217 ? -7.878 6.908 -4.606 1.00 86.56 217 LEU A C 1
ATOM 1693 O O . LEU A 1 217 ? -8.531 7.936 -4.381 1.00 86.56 217 LEU A O 1
ATOM 1697 N N . PRO A 1 218 ? -7.995 5.797 -3.854 1.00 89.88 218 PRO A N 1
ATOM 1698 C CA . PRO A 1 218 ? -8.851 5.750 -2.683 1.00 89.88 218 PRO A CA 1
ATOM 1699 C C . PRO A 1 218 ? -8.257 6.619 -1.576 1.00 89.88 218 PRO A C 1
ATOM 1701 O O . PRO A 1 218 ? -7.044 6.642 -1.375 1.00 89.88 218 PRO A O 1
ATOM 1704 N N . LYS A 1 219 ? -9.113 7.332 -0.839 1.00 90.81 219 LYS A N 1
ATOM 1705 C CA . LYS A 1 219 ? -8.676 8.126 0.316 1.00 90.81 219 LYS A CA 1
ATOM 1706 C C . LYS A 1 219 ? -8.813 7.325 1.601 1.00 90.81 219 LYS A C 1
ATOM 1708 O O . LYS A 1 219 ? -9.761 6.556 1.758 1.00 90.81 219 LYS A O 1
ATOM 1713 N N . GLY A 1 220 ? -7.953 7.627 2.575 1.00 91.56 220 GLY A N 1
ATOM 1714 C CA . GLY A 1 220 ? -8.013 7.042 3.917 1.00 91.56 220 GLY A CA 1
ATOM 1715 C C . GLY A 1 220 ? -9.361 7.237 4.631 1.00 91.56 220 GLY A C 1
ATOM 1716 O O . GLY A 1 220 ? -9.689 6.475 5.537 1.00 91.56 220 GLY A O 1
ATOM 1717 N N . SER A 1 221 ? -10.166 8.219 4.212 1.00 93.31 221 SER A N 1
ATOM 1718 C CA . SER A 1 221 ? -11.484 8.540 4.771 1.00 93.31 221 SER A CA 1
ATOM 1719 C C . SER A 1 221 ? -12.673 7.832 4.102 1.00 93.31 221 SER A C 1
ATOM 1721 O O . SER A 1 221 ? -13.809 8.085 4.495 1.00 93.31 221 SER A O 1
ATOM 1723 N N . PHE A 1 222 ? -12.453 7.005 3.075 1.00 95.75 222 PHE A N 1
ATOM 1724 C CA . PHE A 1 222 ? -13.544 6.391 2.310 1.00 95.75 222 PHE A CA 1
ATOM 1725 C C . PHE A 1 222 ? -14.318 5.325 3.093 1.00 95.75 222 PHE A C 1
ATOM 1727 O O . PHE A 1 222 ? -13.758 4.618 3.930 1.00 95.75 222 PHE A O 1
ATOM 1734 N N . ASN A 1 223 ? -15.608 5.190 2.772 1.00 97.69 223 ASN A N 1
ATOM 1735 C CA . ASN A 1 223 ? -16.454 4.078 3.212 1.00 97.69 223 ASN A CA 1
ATOM 1736 C C . ASN A 1 223 ? -16.407 2.894 2.221 1.00 97.69 223 ASN A C 1
ATOM 1738 O O . ASN A 1 223 ? -15.822 2.992 1.140 1.00 97.69 223 ASN A O 1
ATOM 1742 N N . VAL A 1 224 ? -17.048 1.771 2.568 1.00 98.19 224 VAL A N 1
ATOM 1743 C CA . VAL A 1 224 ? -17.013 0.547 1.743 1.00 98.19 224 VAL A CA 1
ATOM 1744 C C . VAL A 1 224 ? -17.645 0.734 0.362 1.00 98.19 224 VAL A C 1
ATOM 1746 O O . VAL A 1 224 ? -17.145 0.161 -0.603 1.00 98.19 224 VAL A O 1
ATOM 1749 N N . ASP A 1 225 ? -18.682 1.561 0.213 1.00 98.50 225 ASP A N 1
ATOM 1750 C CA . ASP A 1 225 ? -19.303 1.809 -1.098 1.00 98.50 225 ASP A CA 1
ATOM 1751 C C . ASP A 1 225 ? -18.380 2.593 -2.033 1.00 98.50 225 ASP A C 1
ATOM 1753 O O . ASP A 1 225 ? -18.256 2.262 -3.215 1.00 98.50 225 ASP A O 1
ATOM 1757 N N . GLN A 1 226 ? -17.683 3.598 -1.499 1.00 98.19 226 GLN A N 1
ATOM 1758 C CA . GLN A 1 226 ? -16.684 4.371 -2.233 1.00 98.19 226 GLN A CA 1
ATOM 1759 C C . GLN A 1 226 ? -15.491 3.496 -2.634 1.00 98.19 226 GLN A C 1
ATOM 1761 O O . GLN A 1 226 ? -15.059 3.544 -3.788 1.00 98.19 226 GLN A O 1
ATOM 1766 N N . LEU A 1 227 ? -14.999 2.653 -1.716 1.00 98.19 227 LEU A N 1
ATOM 1767 C CA . LEU A 1 227 ? -13.932 1.689 -1.999 1.00 98.19 227 LEU A CA 1
ATOM 1768 C C . LEU A 1 227 ? -14.363 0.694 -3.083 1.00 98.19 227 LEU A C 1
ATOM 1770 O O . LEU A 1 227 ? -13.692 0.567 -4.105 1.00 98.19 227 LEU A O 1
ATOM 1774 N N . ASN A 1 228 ? -15.519 0.051 -2.918 1.00 98.31 228 ASN A N 1
ATOM 1775 C CA . ASN A 1 228 ? -16.066 -0.882 -3.900 1.00 98.31 228 ASN A CA 1
ATOM 1776 C C . ASN A 1 228 ? -16.215 -0.237 -5.280 1.00 98.31 228 ASN A C 1
ATOM 1778 O O . ASN A 1 228 ? -15.821 -0.837 -6.275 1.00 98.31 228 ASN A O 1
ATOM 1782 N N . SER A 1 229 ? -16.764 0.979 -5.350 1.00 97.31 229 SER A N 1
ATOM 1783 C CA . SER A 1 229 ? -16.972 1.686 -6.618 1.00 97.31 229 SER A CA 1
ATOM 1784 C C . SER A 1 229 ? -15.652 1.917 -7.353 1.00 97.31 229 SER A C 1
ATOM 1786 O O . SER A 1 229 ? -15.553 1.659 -8.553 1.00 97.31 229 SER A O 1
ATOM 1788 N N . MET A 1 230 ? -14.614 2.340 -6.629 1.00 95.12 230 MET A N 1
ATOM 1789 C CA . MET A 1 230 ? -13.307 2.633 -7.212 1.00 95.12 230 MET A CA 1
ATOM 1790 C C . MET A 1 230 ? -12.542 1.372 -7.636 1.00 95.12 230 MET A C 1
ATOM 1792 O O . MET A 1 230 ? -11.953 1.342 -8.718 1.00 95.12 230 MET A O 1
ATOM 1796 N N . PHE A 1 231 ? -12.578 0.311 -6.828 1.00 97.00 231 PHE A N 1
ATOM 1797 C CA . PHE A 1 231 ? -11.958 -0.969 -7.182 1.00 97.00 231 PHE A CA 1
ATOM 1798 C C . PHE A 1 231 ? -12.690 -1.630 -8.358 1.00 97.00 231 PHE A C 1
ATOM 1800 O O . PHE A 1 231 ? -12.049 -2.062 -9.318 1.00 97.00 231 PHE A O 1
ATOM 1807 N N . LYS A 1 232 ? -14.028 -1.603 -8.360 1.00 97.12 232 LYS A N 1
ATOM 1808 C CA . LYS A 1 232 ? -14.850 -2.130 -9.457 1.00 97.12 232 LYS A CA 1
ATOM 1809 C C . LYS A 1 232 ? -14.596 -1.402 -10.775 1.00 97.12 232 LYS A C 1
ATOM 1811 O O . LYS A 1 232 ? -14.529 -2.056 -11.812 1.00 97.12 232 LYS A O 1
ATOM 1816 N N . ALA A 1 233 ? -14.392 -0.083 -10.746 1.00 95.50 233 ALA A N 1
ATOM 1817 C CA . ALA A 1 233 ? -14.022 0.691 -11.935 1.00 95.50 233 ALA A CA 1
ATOM 1818 C C . ALA A 1 233 ? -12.693 0.231 -12.572 1.00 95.50 233 ALA A C 1
ATOM 1820 O O . ALA A 1 233 ? -12.456 0.487 -13.748 1.00 95.50 233 ALA A O 1
ATOM 1821 N N . ASN A 1 234 ? -11.851 -0.482 -11.816 1.00 93.31 234 ASN A N 1
ATOM 1822 C CA . ASN A 1 234 ? -10.596 -1.078 -12.275 1.00 93.31 234 ASN A CA 1
ATOM 1823 C C . ASN A 1 234 ? -10.684 -2.608 -12.444 1.00 93.31 234 ASN A C 1
ATOM 1825 O O . ASN A 1 234 ? -9.659 -3.279 -12.533 1.00 93.31 234 ASN A O 1
ATOM 1829 N N . GLY A 1 235 ? -11.894 -3.176 -12.479 1.00 96.25 235 GLY A N 1
ATOM 1830 C CA . GLY A 1 235 ? -12.102 -4.616 -12.652 1.00 96.25 235 GLY A CA 1
ATOM 1831 C C . GLY A 1 235 ? -11.717 -5.464 -11.435 1.00 96.25 235 GLY A C 1
ATOM 1832 O O . GLY A 1 235 ? -11.516 -6.669 -11.574 1.00 96.25 235 GLY A O 1
ATOM 1833 N N . LEU A 1 236 ? -11.607 -4.857 -10.250 1.00 97.94 236 LEU A N 1
ATOM 1834 C CA . LEU A 1 236 ? -11.282 -5.546 -9.002 1.00 97.94 236 LEU A CA 1
ATOM 1835 C C . LEU A 1 236 ? -12.554 -5.804 -8.185 1.00 97.94 236 LEU A C 1
ATOM 1837 O O . LEU A 1 236 ? -13.418 -4.935 -8.054 1.00 97.94 236 LEU A O 1
ATOM 1841 N N . SER A 1 237 ? -12.677 -7.013 -7.638 1.00 98.62 237 SER A N 1
ATOM 1842 C CA . SER A 1 237 ? -13.810 -7.401 -6.793 1.00 98.62 237 SER A CA 1
ATOM 1843 C C . SER A 1 237 ? -13.691 -6.834 -5.372 1.00 98.62 237 SER A C 1
ATOM 1845 O O . SER A 1 237 ? -12.630 -6.369 -4.957 1.00 98.62 237 SER A O 1
ATOM 1847 N N . GLN A 1 238 ? -14.766 -6.933 -4.581 1.00 98.56 238 GLN A N 1
ATOM 1848 C CA . GLN A 1 238 ? -14.720 -6.583 -3.157 1.00 98.56 238 GLN A CA 1
ATOM 1849 C C . GLN A 1 238 ? -13.697 -7.438 -2.388 1.00 98.56 238 GLN A C 1
ATOM 1851 O O . GLN A 1 238 ? -13.003 -6.921 -1.519 1.00 98.56 238 GLN A O 1
ATOM 1856 N N . ALA A 1 239 ? -13.559 -8.724 -2.724 1.00 98.62 239 ALA A N 1
ATOM 1857 C CA . ALA A 1 239 ? -12.544 -9.578 -2.113 1.00 98.62 239 ALA A CA 1
ATOM 1858 C C . ALA A 1 239 ? -11.124 -9.111 -2.474 1.00 98.62 239 ALA A C 1
ATOM 1860 O O . ALA A 1 239 ? -10.265 -9.056 -1.599 1.00 98.62 239 ALA A O 1
ATOM 1861 N N . ASP A 1 240 ? -10.892 -8.709 -3.731 1.00 98.75 240 ASP A N 1
ATOM 1862 C CA . ASP A 1 240 ? -9.601 -8.147 -4.146 1.00 98.75 240 ASP A CA 1
ATOM 1863 C C . ASP A 1 240 ? -9.299 -6.846 -3.380 1.00 98.75 240 ASP A C 1
ATOM 1865 O O . ASP A 1 240 ? -8.173 -6.646 -2.936 1.00 98.75 240 ASP A O 1
ATOM 1869 N N . MET A 1 241 ? -10.310 -5.995 -3.161 1.00 98.62 241 MET A N 1
ATOM 1870 C CA . MET A 1 241 ? -10.184 -4.775 -2.357 1.00 98.62 241 MET A CA 1
ATOM 1871 C C . MET A 1 241 ? -9.774 -5.076 -0.912 1.00 98.62 241 MET A C 1
ATOM 1873 O O . MET A 1 241 ? -8.768 -4.549 -0.446 1.00 98.62 241 MET A O 1
ATOM 1877 N N . VAL A 1 242 ? -10.481 -5.981 -0.225 1.00 98.81 242 VAL A N 1
ATOM 1878 C CA . VAL A 1 242 ? -10.153 -6.357 1.163 1.00 98.81 242 VAL A CA 1
ATOM 1879 C C . VAL A 1 242 ? -8.764 -7.007 1.256 1.00 98.81 242 VAL A C 1
ATOM 1881 O O . VAL A 1 242 ? -8.069 -6.840 2.260 1.00 98.81 242 VAL A O 1
ATOM 1884 N N . ALA A 1 243 ? -8.343 -7.749 0.225 1.00 98.75 243 ALA A N 1
ATOM 1885 C CA . ALA A 1 243 ? -7.021 -8.367 0.184 1.00 98.75 243 ALA A CA 1
ATOM 1886 C C . ALA A 1 243 ? -5.928 -7.303 0.019 1.00 98.75 243 ALA A C 1
ATOM 1888 O O . ALA A 1 243 ? -4.966 -7.282 0.780 1.00 98.75 243 ALA A O 1
ATOM 1889 N N . LEU A 1 244 ? -6.097 -6.384 -0.934 1.00 98.62 244 LEU A N 1
ATOM 1890 C CA . LEU A 1 244 ? -5.121 -5.334 -1.230 1.00 98.62 244 LEU A CA 1
ATOM 1891 C C . LEU A 1 244 ? -4.991 -4.310 -0.097 1.00 98.62 244 LEU A C 1
ATOM 1893 O O . LEU A 1 244 ? -3.885 -3.831 0.144 1.00 98.62 244 LEU A O 1
ATOM 1897 N N . SER A 1 245 ? -6.064 -4.030 0.649 1.00 98.62 245 SER A N 1
ATOM 1898 C CA . SER A 1 245 ? -5.999 -3.164 1.835 1.00 98.62 245 SER A CA 1
ATOM 1899 C C . SER A 1 245 ? -5.050 -3.691 2.916 1.00 98.62 245 SER A C 1
ATOM 1901 O O . SER A 1 245 ? -4.441 -2.901 3.633 1.00 98.62 245 SER A O 1
ATOM 1903 N N . ALA A 1 246 ? -4.831 -5.008 3.002 1.00 97.81 246 ALA A N 1
ATOM 1904 C CA . ALA A 1 246 ? -3.881 -5.574 3.959 1.00 97.81 246 ALA A CA 1
ATOM 1905 C C . ALA A 1 246 ? -2.413 -5.277 3.639 1.00 97.81 246 ALA A C 1
ATOM 1907 O O . ALA A 1 246 ? -1.557 -5.522 4.485 1.00 97.81 246 ALA A O 1
ATOM 1908 N N . ALA A 1 247 ? -2.101 -4.662 2.492 1.00 97.06 247 ALA A N 1
ATOM 1909 C CA . ALA A 1 247 ? -0.784 -4.065 2.277 1.00 97.06 247 ALA A CA 1
ATOM 1910 C C . ALA A 1 247 ? -0.431 -3.026 3.365 1.00 97.06 247 ALA A C 1
ATOM 1912 O O . ALA A 1 247 ? 0.750 -2.815 3.641 1.00 97.06 247 ALA A O 1
ATOM 1913 N N . HIS A 1 248 ? -1.431 -2.447 4.046 1.00 97.44 248 HIS A N 1
ATOM 1914 C CA . HIS A 1 248 ? -1.244 -1.589 5.220 1.00 97.44 248 HIS A CA 1
ATOM 1915 C C . HIS A 1 248 ? -0.696 -2.317 6.465 1.00 97.44 248 HIS A C 1
ATOM 1917 O O . HIS A 1 248 ? -0.400 -1.663 7.462 1.00 97.44 248 HIS A O 1
ATOM 1923 N N . THR A 1 249 ? -0.488 -3.639 6.418 1.00 95.31 249 THR A N 1
ATOM 1924 C CA . THR A 1 249 ? 0.300 -4.368 7.429 1.00 95.31 249 THR A CA 1
ATOM 1925 C C . THR A 1 249 ? 1.764 -3.896 7.477 1.00 95.31 249 THR A C 1
ATOM 1927 O O . THR A 1 249 ? 2.454 -4.089 8.475 1.00 95.31 249 THR A O 1
ATOM 1930 N N . LEU A 1 250 ? 2.253 -3.259 6.403 1.00 88.50 250 LEU A N 1
ATOM 1931 C CA . LEU A 1 250 ? 3.607 -2.721 6.294 1.00 88.50 250 LEU A CA 1
ATOM 1932 C C . LEU A 1 250 ? 3.613 -1.202 6.166 1.00 88.50 250 LEU A C 1
ATOM 1934 O O . LEU A 1 250 ? 2.802 -0.619 5.457 1.00 88.50 250 LEU A O 1
ATOM 1938 N N . GLY A 1 251 ? 4.646 -0.575 6.724 1.00 85.19 251 GLY A N 1
ATOM 1939 C CA . GLY A 1 251 ? 4.973 0.817 6.432 1.00 85.19 251 GLY A CA 1
ATOM 1940 C C . GLY A 1 251 ? 4.288 1.817 7.357 1.00 85.19 251 GLY A C 1
ATOM 1941 O O . GLY A 1 251 ? 3.922 1.512 8.493 1.00 85.19 251 GLY A O 1
ATOM 1942 N N . PHE A 1 252 ? 4.196 3.056 6.885 1.00 87.31 252 PHE A N 1
ATOM 1943 C CA . PHE A 1 252 ? 3.852 4.207 7.707 1.00 87.31 252 PHE A CA 1
ATOM 1944 C C . PHE A 1 252 ? 2.944 5.186 6.971 1.00 87.31 252 PHE A C 1
ATOM 1946 O O . PHE A 1 252 ? 2.918 5.240 5.745 1.00 87.31 252 PHE A O 1
ATOM 1953 N N . SER A 1 253 ? 2.242 6.000 7.752 1.00 87.62 253 SER A N 1
ATOM 1954 C CA . SER A 1 253 ? 1.406 7.091 7.276 1.00 87.62 253 SER A CA 1
ATOM 1955 C C . SER A 1 253 ? 1.687 8.362 8.056 1.00 87.62 253 SER A C 1
ATOM 1957 O O . SER A 1 253 ? 1.921 8.332 9.265 1.00 87.62 253 SER A O 1
ATOM 1959 N N . HIS A 1 254 ? 1.593 9.499 7.375 1.00 87.31 254 HIS A N 1
ATOM 1960 C CA . HIS A 1 254 ? 1.605 10.798 8.031 1.00 87.31 254 HIS A CA 1
ATOM 1961 C C . HIS A 1 254 ? 0.368 10.989 8.910 1.00 87.31 254 HIS A C 1
ATOM 1963 O O . HIS A 1 254 ? -0.735 10.554 8.562 1.00 87.31 254 HIS A O 1
ATOM 1969 N N . CYS A 1 255 ? 0.543 11.704 10.024 1.00 90.81 255 CYS A N 1
ATOM 1970 C CA . CYS A 1 255 ? -0.540 12.012 10.961 1.00 90.81 255 CYS A CA 1
ATOM 1971 C C . CYS A 1 255 ? -1.718 12.748 10.298 1.00 90.81 255 CYS A C 1
ATOM 1973 O O . CYS A 1 255 ? -2.867 12.545 10.684 1.00 90.81 255 CYS A O 1
ATOM 1975 N N . SER A 1 256 ? -1.454 13.549 9.257 1.00 88.44 256 SER A N 1
ATOM 1976 C CA . SER A 1 256 ? -2.478 14.290 8.507 1.00 88.44 256 SER A CA 1
ATOM 1977 C C . SER A 1 256 ? -3.583 13.402 7.927 1.00 88.44 256 SER A C 1
ATOM 1979 O O . SER A 1 256 ? -4.713 13.861 7.781 1.00 88.44 256 SER A O 1
ATOM 1981 N N . GLN A 1 257 ? -3.287 12.129 7.651 1.00 89.25 257 GLN A N 1
ATOM 1982 C CA . GLN A 1 257 ? -4.248 11.172 7.097 1.00 89.25 257 GLN A CA 1
ATOM 1983 C C . GLN A 1 257 ? -5.270 10.665 8.125 1.00 89.25 257 GLN A C 1
ATOM 1985 O O . GLN A 1 257 ? -6.304 10.122 7.742 1.00 89.25 257 GLN A O 1
ATOM 1990 N N . ILE A 1 258 ? -5.002 10.841 9.423 1.00 93.44 258 ILE A N 1
ATOM 1991 C CA . ILE A 1 258 ? -5.866 10.348 10.506 1.00 93.44 258 ILE A CA 1
ATOM 1992 C C . ILE A 1 258 ? -6.410 11.452 11.411 1.00 93.44 258 ILE A C 1
ATOM 1994 O O . ILE A 1 258 ? -7.230 11.168 12.283 1.00 93.44 258 ILE A O 1
ATOM 1998 N N . THR A 1 259 ? -5.992 12.707 11.216 1.00 92.19 259 THR A N 1
ATOM 1999 C CA . THR A 1 259 ? -6.370 13.834 12.081 1.00 92.19 259 THR A CA 1
ATOM 2000 C C . THR A 1 259 ? -7.880 13.942 12.275 1.00 92.19 259 THR A C 1
ATOM 2002 O O . THR A 1 259 ? -8.332 14.145 13.399 1.00 92.19 259 THR A O 1
ATOM 2005 N N . SER A 1 260 ? -8.681 13.759 11.222 1.00 91.88 260 SER A N 1
ATOM 2006 C CA . SER A 1 260 ? -10.145 13.817 11.330 1.00 91.88 260 SER A CA 1
ATOM 2007 C C . SER A 1 260 ? -10.722 12.733 12.246 1.00 91.88 260 SER A C 1
ATOM 2009 O O . SER A 1 260 ? -11.696 13.002 12.944 1.00 91.88 260 SER A O 1
ATOM 2011 N N . ARG A 1 261 ? -10.104 11.544 12.308 1.00 94.88 261 ARG A N 1
ATOM 2012 C CA . ARG A 1 261 ? -10.548 10.443 13.179 1.00 94.88 261 ARG A CA 1
ATOM 2013 C C . ARG A 1 261 ? -10.223 10.679 14.648 1.00 94.88 261 ARG A C 1
ATOM 2015 O O . ARG A 1 261 ? -11.020 10.314 15.504 1.00 94.88 261 ARG A O 1
ATOM 2022 N N . ILE A 1 262 ? -9.062 11.262 14.954 1.00 95.88 262 ILE A N 1
ATOM 2023 C CA . ILE A 1 262 ? -8.587 11.411 16.344 1.00 95.88 262 ILE A CA 1
ATOM 2024 C C . ILE A 1 262 ? -8.813 12.808 16.940 1.00 95.88 262 ILE A C 1
ATOM 2026 O O . ILE A 1 262 ? -8.793 12.957 18.161 1.00 95.88 262 ILE A O 1
ATOM 2030 N N . TRP A 1 263 ? -9.035 13.824 16.103 1.00 94.75 263 TRP A N 1
ATOM 2031 C CA . TRP A 1 263 ? -9.176 15.231 16.499 1.00 94.75 263 TRP A CA 1
ATOM 2032 C C . TRP A 1 263 ? -10.355 15.959 15.838 1.00 94.75 263 TRP A C 1
ATOM 2034 O O . TRP A 1 263 ? -10.435 17.189 15.953 1.00 94.75 263 TRP A O 1
ATOM 2044 N N . GLY A 1 264 ? -11.257 15.228 15.170 1.00 89.56 264 GLY A N 1
ATOM 2045 C CA . GLY A 1 264 ? -12.519 15.757 14.644 1.00 89.56 264 GLY A CA 1
ATOM 2046 C C . GLY A 1 264 ? -13.443 16.309 15.739 1.00 89.56 264 GLY A C 1
ATOM 2047 O O . GLY A 1 264 ? -13.058 16.425 16.903 1.00 89.56 264 GLY A O 1
ATOM 2048 N N . SER A 1 265 ? -14.689 16.642 15.382 1.00 90.38 265 SER A N 1
ATOM 2049 C CA . SER A 1 265 ? -15.683 17.128 16.361 1.00 90.38 265 SER A CA 1
ATOM 2050 C C . SER A 1 265 ? -15.887 16.145 17.518 1.00 90.38 265 SER A C 1
ATOM 2052 O O . SER A 1 265 ? -16.105 16.553 18.658 1.00 90.38 265 SER A O 1
ATOM 2054 N N . LYS A 1 266 ? -15.764 14.848 17.225 1.00 93.12 266 LYS A N 1
ATOM 2055 C CA . LYS A 1 266 ? -15.634 13.752 18.182 1.00 93.12 266 LYS A CA 1
ATOM 2056 C C . LYS A 1 266 ? -14.577 12.780 17.666 1.00 93.12 266 LYS A C 1
ATOM 2058 O O . LYS A 1 266 ? -14.380 12.667 16.457 1.00 93.12 266 LYS A O 1
ATOM 2063 N N . VAL A 1 267 ? -13.916 12.078 18.586 1.00 96.25 267 VAL A N 1
ATOM 2064 C CA . VAL A 1 267 ? -13.081 10.924 18.228 1.00 96.25 267 VAL A CA 1
ATOM 2065 C C . VAL A 1 267 ? -13.981 9.866 17.589 1.00 96.25 267 VAL A C 1
ATOM 2067 O O . VAL A 1 267 ? -15.077 9.611 18.090 1.00 96.25 267 VAL A O 1
ATOM 2070 N N . ASP A 1 268 ? -13.523 9.278 16.487 1.00 96.56 268 ASP A N 1
ATOM 2071 C CA . ASP A 1 268 ? -14.218 8.204 15.778 1.00 96.56 268 ASP A CA 1
ATOM 2072 C C . ASP A 1 268 ? -14.558 7.055 16.744 1.00 96.56 268 ASP A C 1
ATOM 2074 O O . ASP A 1 268 ? -13.673 6.446 17.346 1.00 96.56 268 ASP A O 1
ATOM 2078 N N . SER A 1 269 ? -15.849 6.754 16.900 1.00 96.75 269 SER A N 1
ATOM 2079 C CA . SER A 1 269 ? -16.344 5.726 17.825 1.00 96.75 269 SER A CA 1
ATOM 2080 C C . SER A 1 269 ? -16.022 4.297 17.379 1.00 96.75 269 SER A C 1
ATOM 2082 O O . SER A 1 269 ? -16.119 3.361 18.176 1.00 96.75 269 SER A O 1
ATOM 2084 N N . THR A 1 270 ? -15.626 4.113 16.117 1.00 97.31 270 THR A N 1
ATOM 2085 C CA . THR A 1 270 ? -15.152 2.829 15.585 1.00 97.31 270 THR A CA 1
ATOM 2086 C C . THR A 1 270 ? -13.692 2.556 15.939 1.00 97.31 270 THR A C 1
ATOM 2088 O O . THR A 1 270 ? -13.213 1.451 15.711 1.00 97.31 270 THR A O 1
ATOM 2091 N N . LEU A 1 271 ? -12.982 3.529 16.519 1.00 97.69 271 LEU A N 1
ATOM 2092 C CA . LEU A 1 271 ? -11.595 3.400 16.943 1.00 97.69 271 LEU A CA 1
ATOM 2093 C C . LEU A 1 271 ? -11.521 2.980 18.416 1.00 97.69 271 LEU A C 1
ATOM 2095 O O . LEU A 1 271 ? -12.174 3.556 19.287 1.00 97.69 271 LEU A O 1
ATOM 2099 N N . ASN A 1 272 ? -10.694 1.982 18.719 1.00 98.50 272 ASN A N 1
ATOM 2100 C CA . ASN A 1 272 ? -10.440 1.542 20.085 1.00 98.50 272 ASN A CA 1
ATOM 2101 C C . ASN A 1 272 ? -9.960 2.722 20.945 1.00 98.50 272 ASN A C 1
ATOM 2103 O O . ASN A 1 272 ? -8.994 3.391 20.589 1.00 98.50 272 ASN A O 1
ATOM 2107 N N . SE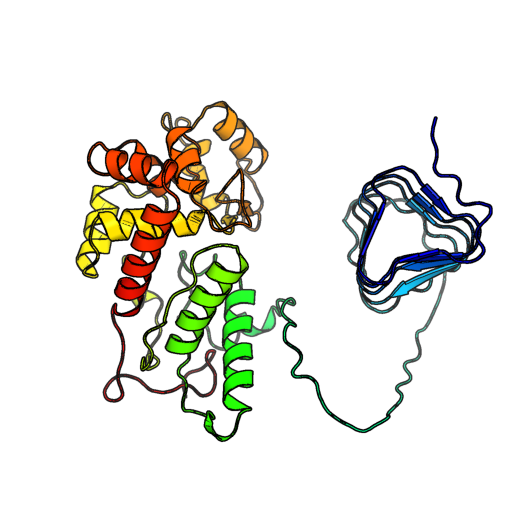R A 1 273 ? -10.596 2.963 22.092 1.00 97.88 273 SER A N 1
ATOM 2108 C CA . SER A 1 273 ? -10.350 4.164 22.904 1.00 97.88 273 SER A CA 1
ATOM 2109 C C . SER A 1 273 ? -8.921 4.259 23.452 1.00 97.88 273 SER A C 1
ATOM 2111 O O . SER A 1 273 ? -8.353 5.350 23.517 1.00 97.88 273 SER A O 1
ATOM 2113 N N . THR A 1 274 ? -8.304 3.131 23.808 1.00 98.19 274 THR A N 1
ATOM 2114 C CA . THR A 1 274 ? -6.899 3.086 24.238 1.00 98.19 274 THR A CA 1
ATOM 2115 C C . THR A 1 274 ? -5.968 3.374 23.068 1.00 98.19 274 THR A C 1
ATOM 2117 O O . THR A 1 274 ? -5.039 4.171 23.202 1.00 98.19 274 THR A O 1
ATOM 2120 N N . TYR A 1 275 ? -6.234 2.780 21.904 1.00 98.19 275 TYR A N 1
ATOM 2121 C CA . TYR A 1 275 ? -5.444 3.040 20.702 1.00 98.19 275 TYR A CA 1
ATOM 2122 C C . TYR A 1 275 ? -5.602 4.486 20.212 1.00 98.19 275 TYR A C 1
ATOM 2124 O O . TYR A 1 275 ? -4.616 5.121 19.854 1.00 98.19 275 TYR A O 1
ATOM 2132 N N . ALA A 1 276 ? -6.802 5.062 20.301 1.00 98.12 276 ALA A N 1
ATOM 2133 C CA . ALA A 1 276 ? -7.051 6.466 19.998 1.00 98.12 276 ALA A CA 1
ATOM 2134 C C . ALA A 1 276 ? -6.177 7.393 20.857 1.00 98.12 276 ALA A C 1
ATOM 2136 O O . ALA A 1 276 ? -5.546 8.300 20.321 1.00 98.12 276 ALA A O 1
ATOM 2137 N N . LYS A 1 277 ? -6.058 7.126 22.166 1.00 97.75 277 LYS A N 1
ATOM 2138 C CA . LYS A 1 277 ? -5.157 7.878 23.058 1.00 97.75 277 LYS A CA 1
ATOM 2139 C C . LYS A 1 277 ? -3.684 7.729 22.663 1.00 97.75 277 LYS A C 1
ATOM 2141 O O . LYS A 1 277 ? -2.943 8.708 22.705 1.00 97.75 277 LYS A O 1
ATOM 2146 N N . GLN A 1 278 ? -3.258 6.534 22.248 1.00 97.69 278 GLN A N 1
ATOM 2147 C CA . GLN A 1 278 ? -1.897 6.312 21.738 1.00 97.69 278 GLN A CA 1
ATOM 2148 C C . GLN A 1 278 ? -1.642 7.119 20.458 1.00 97.69 278 GLN A C 1
ATOM 2150 O O . GLN A 1 278 ? -0.623 7.799 20.351 1.00 97.69 278 GLN A O 1
ATOM 2155 N N . LEU A 1 279 ? -2.587 7.098 19.515 1.00 97.31 279 LEU A N 1
ATOM 2156 C CA . LEU A 1 279 ? -2.512 7.887 18.287 1.00 97.31 279 LEU A CA 1
ATOM 2157 C C . LEU A 1 279 ? -2.492 9.390 18.579 1.00 97.31 279 LEU A C 1
ATOM 2159 O O . LEU A 1 279 ? -1.687 10.098 17.992 1.00 97.31 279 LEU A O 1
ATOM 2163 N N . GLN A 1 280 ? -3.300 9.882 19.519 1.00 97.00 280 GLN A N 1
ATOM 2164 C CA . GLN A 1 280 ? -3.289 11.289 19.941 1.00 97.00 280 GLN A CA 1
ATOM 2165 C C . GLN A 1 280 ? -1.950 11.715 20.556 1.00 97.00 280 GLN A C 1
ATOM 2167 O O . GLN A 1 280 ? -1.514 12.844 20.336 1.00 97.00 280 GLN A O 1
ATOM 2172 N N . ALA A 1 281 ? -1.281 10.822 21.292 1.00 95.81 281 ALA A N 1
ATOM 2173 C CA . ALA A 1 281 ? 0.046 11.084 21.843 1.00 95.81 281 ALA A CA 1
ATOM 2174 C C . ALA A 1 281 ? 1.133 11.127 20.753 1.00 95.81 281 ALA A C 1
ATOM 2176 O O . ALA A 1 281 ? 2.020 11.975 20.807 1.00 95.81 281 ALA A O 1
ATOM 2177 N N . MET A 1 282 ? 1.059 10.241 19.753 1.00 94.19 282 MET A N 1
ATOM 2178 C CA . MET A 1 282 ? 2.003 10.223 18.625 1.00 94.19 282 MET A CA 1
ATOM 2179 C C . MET A 1 282 ? 1.727 11.328 17.590 1.00 94.19 282 MET A C 1
ATOM 2181 O O . MET A 1 282 ? 2.652 11.810 16.941 1.00 94.19 282 MET A O 1
ATOM 2185 N N . CYS A 1 283 ? 0.466 11.742 17.454 1.00 94.69 283 CYS A N 1
ATOM 2186 C CA . CYS A 1 283 ? -0.028 12.732 16.501 1.00 94.69 283 CYS A CA 1
ATOM 2187 C C . CYS A 1 283 ? -0.815 13.847 17.221 1.00 94.69 283 CYS A C 1
ATOM 2189 O O . CYS A 1 283 ? -2.043 13.919 17.092 1.00 94.69 283 CYS A O 1
ATOM 2191 N N . PRO A 1 284 ? -0.151 14.734 17.986 1.00 93.38 284 PRO A N 1
ATOM 2192 C CA . PRO A 1 284 ? -0.806 15.898 18.585 1.00 93.38 284 PRO A CA 1
ATOM 2193 C C . PRO A 1 284 ? -1.363 16.853 17.510 1.00 93.38 284 PRO A C 1
ATOM 2195 O O . PRO A 1 284 ? -0.929 16.828 16.360 1.00 93.38 284 PRO A O 1
ATOM 2198 N N . ARG A 1 285 ? -2.311 17.733 17.875 1.00 89.94 285 ARG A N 1
ATOM 2199 C CA . ARG A 1 285 ? -3.014 18.626 16.920 1.00 89.94 285 ARG A CA 1
ATOM 2200 C C . ARG A 1 285 ? -2.082 19.440 16.010 1.00 89.94 285 ARG A C 1
ATOM 2202 O O . ARG A 1 285 ? -2.393 19.612 14.839 1.00 89.94 285 ARG A O 1
ATOM 2209 N N . ASN A 1 286 ? -0.943 19.886 16.539 1.00 87.62 286 ASN A N 1
ATOM 2210 C CA . ASN A 1 286 ? 0.056 20.689 15.826 1.00 87.62 286 ASN A CA 1
ATOM 2211 C C . ASN A 1 286 ? 1.355 19.900 15.598 1.00 87.62 286 ASN A C 1
ATOM 2213 O O . ASN A 1 286 ? 2.453 20.412 15.813 1.00 87.62 286 ASN A O 1
ATOM 2217 N N . VAL A 1 287 ? 1.235 18.620 15.247 1.00 89.88 287 VAL A N 1
ATOM 2218 C CA . VAL A 1 287 ? 2.386 17.774 14.920 1.00 89.88 287 VAL A CA 1
ATOM 2219 C C . VAL A 1 287 ? 3.076 18.255 13.640 1.00 89.88 287 VAL A C 1
ATOM 2221 O O . VAL A 1 287 ? 2.420 18.715 12.704 1.00 89.88 287 VAL A O 1
ATOM 2224 N N . ASP A 1 288 ? 4.404 18.132 13.585 1.00 83.88 288 ASP A N 1
ATOM 2225 C CA . ASP A 1 288 ? 5.167 18.374 12.357 1.00 83.88 288 ASP A CA 1
ATOM 2226 C C . ASP A 1 288 ? 4.623 17.462 11.231 1.00 83.88 288 ASP A C 1
ATOM 2228 O O . ASP A 1 288 ? 4.565 16.242 11.422 1.00 83.88 288 ASP A O 1
ATOM 2232 N N . PRO A 1 289 ? 4.232 18.007 10.059 1.00 79.12 289 PRO A N 1
ATOM 2233 C CA . PRO A 1 289 ? 3.653 17.228 8.960 1.00 79.12 289 PRO A CA 1
ATOM 2234 C C . PRO A 1 289 ? 4.531 16.076 8.459 1.00 79.12 289 PRO A C 1
ATOM 2236 O O . PRO A 1 289 ? 4.026 15.138 7.846 1.00 79.12 289 PRO A O 1
ATOM 2239 N N . ARG A 1 290 ? 5.843 16.126 8.717 1.00 77.69 290 ARG A N 1
ATOM 2240 C CA . ARG A 1 290 ? 6.804 15.081 8.338 1.00 77.69 290 ARG A CA 1
ATOM 2241 C C . ARG A 1 290 ? 6.767 13.871 9.265 1.00 77.69 290 ARG A C 1
ATOM 2243 O O . ARG A 1 290 ? 7.338 12.840 8.920 1.00 77.69 290 ARG A O 1
ATOM 2250 N N . ILE A 1 291 ? 6.124 13.978 10.428 1.00 79.56 291 ILE A N 1
ATOM 2251 C CA . ILE A 1 291 ? 5.971 12.852 11.346 1.00 79.56 291 ILE A CA 1
ATOM 2252 C C . ILE A 1 291 ? 5.048 11.818 10.713 1.00 79.56 291 ILE A C 1
ATOM 2254 O O . ILE A 1 291 ? 3.943 12.123 10.254 1.00 79.56 291 ILE A O 1
ATOM 2258 N N . ALA A 1 292 ? 5.535 10.584 10.704 1.00 85.75 292 ALA A N 1
ATOM 2259 C CA . ALA A 1 292 ? 4.809 9.418 10.256 1.00 85.75 292 ALA A CA 1
ATOM 2260 C C . ALA A 1 292 ? 4.787 8.368 11.366 1.00 85.75 292 ALA A C 1
ATOM 2262 O O . ALA A 1 292 ? 5.727 8.249 12.155 1.00 85.75 292 ALA A O 1
ATOM 2263 N N . ILE A 1 293 ? 3.699 7.614 11.407 1.00 88.31 293 ILE A N 1
ATOM 2264 C CA . ILE A 1 293 ? 3.452 6.534 12.357 1.00 88.31 293 ILE A CA 1
ATOM 2265 C C . ILE A 1 293 ? 3.195 5.244 11.593 1.00 88.31 293 ILE A C 1
ATOM 2267 O O . ILE A 1 293 ? 2.785 5.275 10.433 1.00 88.31 293 ILE A O 1
ATOM 2271 N N . ASN A 1 294 ? 3.437 4.108 12.236 1.00 92.12 294 ASN A N 1
ATOM 2272 C CA . ASN A 1 294 ? 3.207 2.815 11.606 1.00 92.12 294 ASN A CA 1
ATOM 2273 C C . ASN A 1 294 ? 1.719 2.593 11.311 1.00 92.12 294 ASN A C 1
ATOM 2275 O O . ASN A 1 294 ? 0.870 2.936 12.136 1.00 92.12 294 ASN A O 1
ATOM 2279 N N . MET A 1 295 ? 1.428 1.990 10.157 1.00 94.44 295 MET A N 1
ATOM 2280 C CA . MET A 1 295 ? 0.060 1.609 9.787 1.00 94.44 295 MET A CA 1
ATOM 2281 C C . MET A 1 295 ? -0.418 0.373 10.557 1.00 94.44 295 MET A C 1
ATOM 2283 O O . MET A 1 295 ? -1.561 0.345 11.007 1.00 94.44 295 MET A O 1
ATOM 2287 N N . ASP A 1 296 ? 0.483 -0.582 10.812 1.00 96.50 296 ASP A N 1
ATOM 2288 C CA . ASP A 1 296 ? 0.255 -1.689 11.742 1.00 96.50 296 ASP A CA 1
ATOM 2289 C C . ASP A 1 296 ? 0.898 -1.394 13.113 1.00 96.50 296 ASP A C 1
ATOM 2291 O O . ASP A 1 296 ? 2.126 -1.276 13.209 1.00 96.50 296 ASP A O 1
ATOM 2295 N N . PRO A 1 297 ? 0.114 -1.262 14.199 1.00 94.38 297 PRO A N 1
ATOM 2296 C CA . PRO A 1 297 ? 0.656 -0.996 15.530 1.00 94.38 297 PRO A CA 1
ATOM 2297 C C . PRO A 1 297 ? 1.350 -2.198 16.190 1.00 94.38 297 PRO A C 1
ATOM 2299 O O . PRO A 1 297 ? 2.033 -2.009 17.195 1.00 94.38 297 PRO A O 1
ATOM 2302 N N . ASN A 1 298 ? 1.179 -3.416 15.672 1.00 95.62 298 ASN A N 1
ATOM 2303 C CA . ASN A 1 298 ? 1.676 -4.648 16.281 1.00 95.62 298 ASN A CA 1
ATOM 2304 C C . ASN A 1 298 ? 2.868 -5.241 15.515 1.00 95.62 298 ASN A C 1
ATOM 2306 O O . ASN A 1 298 ? 3.863 -5.609 16.141 1.00 95.62 298 ASN A O 1
ATOM 2310 N N . THR A 1 299 ? 2.808 -5.307 14.182 1.00 93.81 299 THR A N 1
ATOM 2311 C CA . THR A 1 299 ? 3.855 -5.930 13.343 1.00 93.81 299 THR A CA 1
ATOM 2312 C C . THR A 1 299 ? 4.269 -5.055 12.146 1.00 93.81 299 THR A C 1
ATOM 2314 O O . THR A 1 299 ? 4.318 -5.517 11.012 1.00 93.81 299 THR A O 1
ATOM 2317 N N . PRO A 1 300 ? 4.716 -3.802 12.365 1.00 89.75 300 PRO A N 1
ATOM 2318 C CA . PRO A 1 300 ? 4.904 -2.781 11.315 1.00 89.75 300 PRO A CA 1
ATOM 2319 C C . PRO A 1 300 ? 5.916 -3.098 10.198 1.00 89.75 300 PRO A C 1
ATOM 2321 O O . PRO A 1 300 ? 6.064 -2.330 9.244 1.00 89.75 300 PRO A O 1
ATOM 2324 N N . ARG A 1 301 ? 6.690 -4.176 10.353 1.00 88.12 301 ARG A N 1
ATOM 2325 C CA . ARG A 1 301 ? 7.752 -4.605 9.431 1.00 88.12 301 ARG A CA 1
ATOM 2326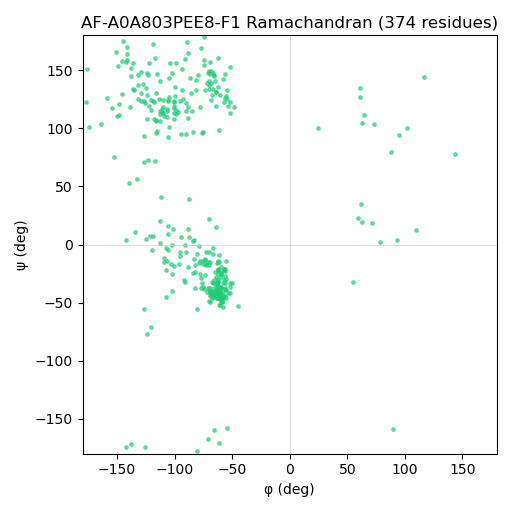 C C . ARG A 1 301 ? 7.573 -6.042 8.939 1.00 88.12 301 ARG A C 1
ATOM 2328 O O . ARG A 1 301 ? 8.457 -6.532 8.242 1.00 88.12 301 ARG A O 1
ATOM 2335 N N . THR A 1 302 ? 6.467 -6.690 9.294 1.00 91.62 302 THR A N 1
ATOM 2336 C CA . THR A 1 302 ? 6.162 -8.064 8.898 1.00 91.62 302 THR A CA 1
ATOM 2337 C C . THR A 1 302 ? 4.921 -8.058 8.025 1.00 91.62 302 THR A C 1
ATOM 2339 O O . THR A 1 302 ? 3.912 -7.453 8.375 1.00 91.62 302 THR A O 1
ATOM 2342 N N . PHE A 1 303 ? 4.995 -8.719 6.874 1.00 96.81 303 PHE A N 1
ATOM 2343 C CA . PHE A 1 303 ? 3.829 -8.940 6.039 1.00 96.81 303 PHE A CA 1
ATOM 2344 C C . PHE A 1 303 ? 3.088 -10.170 6.554 1.00 96.81 303 PHE A C 1
ATOM 2346 O O . PHE A 1 303 ? 3.465 -11.302 6.257 1.00 96.81 303 PHE A O 1
ATOM 2353 N N . ASP A 1 304 ? 2.057 -9.948 7.361 1.00 96.94 304 ASP A N 1
ATOM 2354 C CA . ASP A 1 304 ? 1.255 -11.005 7.961 1.00 96.94 304 ASP A CA 1
ATOM 2355 C C . ASP A 1 304 ? -0.232 -10.609 8.023 1.00 96.94 304 ASP A C 1
ATOM 2357 O O . ASP A 1 304 ? -0.667 -9.609 7.455 1.00 96.94 304 ASP A O 1
ATOM 2361 N N . ASN A 1 305 ? -1.053 -11.443 8.664 1.00 98.06 305 ASN A N 1
ATOM 2362 C CA . ASN A 1 305 ? -2.482 -11.186 8.815 1.00 98.06 305 ASN A CA 1
ATOM 2363 C C . ASN A 1 305 ? -2.831 -10.369 10.075 1.00 98.06 305 ASN A C 1
ATOM 2365 O O . ASN A 1 305 ? -4.006 -10.312 10.458 1.00 98.06 305 ASN A O 1
ATOM 2369 N N . MET A 1 306 ? -1.842 -9.748 10.733 1.00 98.62 306 MET A N 1
ATOM 2370 C CA . MET A 1 306 ? -2.069 -8.892 11.898 1.00 98.62 306 MET A CA 1
ATOM 2371 C C . MET A 1 306 ? -2.934 -7.687 11.546 1.00 98.62 306 MET A C 1
ATOM 2373 O O . MET A 1 306 ? -3.776 -7.314 12.359 1.00 98.62 306 MET A O 1
ATOM 2377 N N . TYR A 1 307 ? -2.849 -7.181 10.312 1.00 98.75 307 TYR A N 1
ATOM 2378 C CA . TYR A 1 307 ? -3.775 -6.180 9.788 1.00 98.75 307 TYR A CA 1
ATOM 2379 C C . TYR A 1 307 ? -5.242 -6.515 10.110 1.00 98.75 307 TYR A C 1
ATOM 2381 O O . TYR A 1 307 ? -5.928 -5.724 10.753 1.00 98.75 307 TYR A O 1
ATOM 2389 N N . TYR A 1 308 ? -5.718 -7.719 9.775 1.00 98.88 308 TYR A N 1
ATOM 2390 C CA . TYR A 1 308 ? -7.110 -8.109 10.037 1.00 98.88 308 TYR A CA 1
ATOM 2391 C C . TYR A 1 308 ? -7.409 -8.281 11.530 1.00 98.88 308 TYR A C 1
ATOM 2393 O O . TYR A 1 308 ? -8.479 -7.883 11.997 1.00 98.88 308 TYR A O 1
ATOM 2401 N N . LYS A 1 309 ? -6.452 -8.813 12.302 1.00 98.88 309 LYS A N 1
ATOM 2402 C CA . LYS A 1 309 ? -6.565 -8.928 13.768 1.00 98.88 309 LYS A CA 1
ATOM 2403 C C . LYS A 1 309 ? -6.658 -7.552 14.433 1.00 98.88 309 LYS A C 1
ATOM 2405 O O . LYS A 1 309 ? -7.378 -7.388 15.418 1.00 98.88 309 LYS A O 1
ATOM 2410 N N . ASN A 1 310 ? -5.982 -6.549 13.879 1.00 98.81 310 ASN A N 1
ATOM 2411 C CA . ASN A 1 310 ? -6.079 -5.163 14.319 1.00 98.81 310 ASN A CA 1
ATOM 2412 C C . ASN A 1 310 ? -7.477 -4.609 14.058 1.00 98.81 310 ASN A C 1
ATOM 2414 O O . ASN A 1 310 ? -8.049 -3.994 14.957 1.00 98.81 310 ASN A O 1
ATOM 2418 N N . LEU A 1 311 ? -8.068 -4.876 12.888 1.00 98.88 311 LEU A N 1
ATOM 2419 C CA . LEU A 1 311 ? -9.429 -4.417 12.585 1.00 98.88 311 LEU A CA 1
ATOM 2420 C C . LEU A 1 311 ? -10.461 -5.003 13.558 1.00 98.88 311 LEU A C 1
ATOM 2422 O O . LEU A 1 311 ? -11.306 -4.261 14.061 1.00 98.88 311 LEU A O 1
ATOM 2426 N N . GLN A 1 312 ? -10.338 -6.294 13.898 1.00 98.81 312 GLN A N 1
ATOM 2427 C CA . GLN A 1 312 ? -11.178 -6.954 14.911 1.00 98.81 312 GLN A CA 1
ATOM 2428 C C . GLN A 1 312 ? -11.081 -6.277 16.285 1.00 98.81 312 GLN A C 1
ATOM 2430 O O . GLN A 1 312 ? -12.056 -6.204 17.029 1.00 98.81 312 GLN A O 1
ATOM 2435 N N . GLN A 1 313 ? -9.904 -5.742 16.615 1.00 98.69 313 GLN A N 1
ATOM 2436 C CA . GLN A 1 313 ? -9.644 -5.006 17.854 1.00 98.69 313 GLN A CA 1
ATOM 2437 C C . GLN A 1 313 ? -9.963 -3.510 17.756 1.00 98.69 313 GLN A C 1
ATOM 2439 O O . GLN A 1 313 ? -9.658 -2.769 18.696 1.00 98.69 313 GLN A O 1
ATOM 2444 N N . LYS A 1 314 ? -10.555 -3.053 16.645 1.00 98.69 314 LYS A N 1
ATOM 2445 C CA . LYS A 1 314 ? -10.821 -1.637 16.364 1.00 98.69 314 LYS A CA 1
ATOM 2446 C C . LYS A 1 314 ? -9.557 -0.775 16.283 1.00 98.69 314 LYS A C 1
ATOM 2448 O O . LYS A 1 314 ? -9.532 0.373 16.726 1.00 98.69 314 LYS A O 1
ATOM 2453 N N . LYS A 1 315 ? -8.476 -1.351 15.759 1.00 98.75 315 LYS A N 1
ATOM 2454 C CA . LYS A 1 315 ? -7.148 -0.734 15.621 1.00 98.75 315 LYS A CA 1
ATOM 2455 C C . LYS A 1 315 ? -6.742 -0.491 14.162 1.00 98.75 315 LYS A C 1
ATOM 2457 O O . LYS A 1 315 ? -5.557 -0.340 13.892 1.00 98.75 315 LYS A O 1
ATOM 2462 N N . GLY A 1 316 ? -7.690 -0.448 13.222 1.00 98.38 316 GLY A N 1
ATOM 2463 C CA . GLY A 1 316 ? -7.405 0.030 11.866 1.00 98.38 316 GLY A CA 1
ATOM 2464 C C . GLY A 1 316 ? -7.011 1.506 11.897 1.00 98.38 316 GLY A C 1
ATOM 2465 O O . GLY A 1 316 ? -7.705 2.302 12.537 1.00 98.38 316 GLY A O 1
ATOM 2466 N N . LEU A 1 317 ? -5.907 1.874 11.241 1.00 98.06 317 LEU A N 1
ATOM 2467 C CA . LEU A 1 317 ? -5.377 3.238 11.286 1.00 98.06 317 LEU A CA 1
ATOM 2468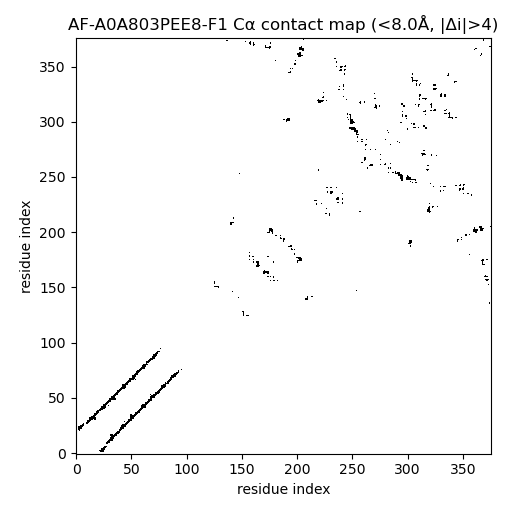 C C . LEU A 1 317 ? -6.299 4.218 10.545 1.00 98.06 317 LEU A C 1
ATOM 2470 O O . LEU A 1 317 ? -6.692 5.254 11.094 1.00 98.06 317 LEU A O 1
ATOM 2474 N N . PHE A 1 318 ? -6.693 3.880 9.319 1.00 98.25 318 PHE A N 1
ATOM 2475 C CA . PHE A 1 318 ? -7.573 4.708 8.501 1.00 98.25 318 PHE A CA 1
ATOM 2476 C C . PHE A 1 318 ? -9.050 4.363 8.704 1.00 98.25 318 PHE A C 1
ATOM 2478 O O . PHE A 1 318 ? -9.404 3.256 9.111 1.00 98.25 318 PHE A O 1
ATOM 2485 N N . THR A 1 319 ? -9.940 5.296 8.355 1.00 97.50 319 THR A N 1
ATOM 2486 C CA . THR A 1 319 ? -11.381 5.005 8.290 1.00 97.50 319 THR A CA 1
ATOM 2487 C C . THR A 1 319 ? -11.613 3.897 7.270 1.00 97.50 319 THR A C 1
ATOM 2489 O O . THR A 1 319 ? -12.260 2.913 7.596 1.00 97.50 319 THR A O 1
ATOM 2492 N N . SER A 1 320 ? -10.990 4.011 6.093 1.00 98.31 320 SER A N 1
ATOM 2493 C CA . SER A 1 320 ? -11.019 3.012 5.017 1.00 98.31 320 SER A CA 1
ATOM 2494 C C . SER A 1 320 ? -10.520 1.619 5.422 1.00 98.31 320 SER A C 1
ATOM 2496 O O . SER A 1 320 ? -10.932 0.646 4.800 1.00 98.31 320 SER A O 1
ATOM 2498 N N . ASP A 1 321 ? -9.711 1.503 6.483 1.00 98.75 321 ASP A N 1
ATOM 2499 C CA . ASP A 1 321 ? -9.355 0.208 7.069 1.00 98.75 321 ASP A CA 1
ATOM 2500 C C . ASP A 1 321 ? -10.471 -0.298 7.983 1.00 98.75 321 ASP A C 1
ATOM 2502 O O . ASP A 1 321 ? -10.988 -1.401 7.816 1.00 98.75 321 ASP A O 1
ATOM 2506 N N . GLN A 1 322 ? -10.859 0.516 8.972 1.00 98.75 322 GLN A N 1
ATOM 2507 C CA . GLN A 1 322 ? -11.771 0.070 10.022 1.00 98.75 322 GLN A CA 1
ATOM 2508 C C . GLN A 1 322 ? -13.168 -0.246 9.471 1.00 98.75 322 GLN A C 1
ATOM 2510 O O . GLN A 1 322 ? -13.801 -1.202 9.922 1.00 98.75 322 GLN A O 1
ATOM 2515 N N . VAL A 1 323 ? -13.625 0.474 8.440 1.00 98.56 323 VAL A N 1
ATOM 2516 C CA . VAL A 1 323 ? -14.914 0.204 7.779 1.00 98.56 323 VAL A CA 1
ATOM 2517 C C . VAL A 1 323 ? -14.999 -1.204 7.185 1.00 98.56 323 VAL A C 1
ATOM 2519 O O . VAL A 1 323 ? -16.102 -1.730 7.080 1.00 98.56 323 VAL A O 1
ATOM 2522 N N . LEU A 1 324 ? -13.872 -1.855 6.862 1.00 98.81 324 LEU A N 1
ATOM 2523 C CA . LEU A 1 324 ? -13.877 -3.236 6.365 1.00 98.81 324 LEU A CA 1
ATOM 2524 C C . LEU A 1 324 ? -14.365 -4.230 7.424 1.00 98.81 324 LEU A C 1
ATOM 2526 O O . LEU A 1 324 ? -14.953 -5.256 7.084 1.00 98.81 324 LEU A O 1
ATOM 2530 N N . PHE A 1 325 ? -14.135 -3.937 8.704 1.00 98.75 325 PHE A N 1
ATOM 2531 C CA . PHE A 1 325 ? -14.653 -4.746 9.801 1.00 98.75 325 PHE A CA 1
ATOM 2532 C C . PHE A 1 325 ? -16.021 -4.260 10.283 1.00 98.75 325 PHE A C 1
ATOM 2534 O O . PHE A 1 325 ? -16.851 -5.074 10.678 1.00 98.75 325 PHE A O 1
ATOM 2541 N N . GLU A 1 326 ? -16.301 -2.957 10.225 1.00 98.50 326 GLU A N 1
ATOM 2542 C CA . GLU A 1 326 ? -17.602 -2.424 10.645 1.00 98.50 326 GLU A CA 1
ATOM 2543 C C . GLU A 1 326 ? -18.731 -2.730 9.641 1.00 98.50 326 GLU A C 1
ATOM 2545 O O . GLU A 1 326 ? -19.880 -2.854 10.055 1.00 98.50 326 GLU A O 1
ATOM 2550 N N . ASP A 1 327 ? -18.449 -2.930 8.352 1.00 98.69 327 ASP A N 1
ATOM 2551 C CA . ASP A 1 327 ? -19.468 -3.256 7.345 1.00 98.69 327 ASP A CA 1
ATOM 2552 C C . ASP A 1 327 ? -19.757 -4.767 7.270 1.00 98.69 327 ASP A C 1
ATOM 2554 O O . ASP A 1 327 ? -18.856 -5.599 7.147 1.00 98.69 327 ASP A O 1
ATOM 2558 N N . SER A 1 328 ? -21.040 -5.136 7.307 1.00 98.50 328 SER A N 1
ATOM 2559 C CA . SER A 1 328 ? -21.493 -6.536 7.269 1.00 98.50 328 SER A CA 1
ATOM 2560 C C . SER A 1 328 ? -21.073 -7.312 6.013 1.00 98.50 328 SER A C 1
ATOM 2562 O O . SER A 1 328 ? -20.936 -8.532 6.082 1.00 98.50 328 SER A O 1
ATOM 2564 N N . ARG A 1 329 ? -20.835 -6.631 4.884 1.00 98.56 329 ARG A N 1
ATOM 2565 C CA . ARG A 1 329 ? -20.481 -7.256 3.598 1.00 98.56 329 ARG A CA 1
ATOM 2566 C C . ARG A 1 329 ? -19.030 -7.728 3.565 1.00 98.56 329 ARG A C 1
ATOM 2568 O O . ARG A 1 329 ? -18.725 -8.742 2.949 1.00 98.56 329 ARG A O 1
ATOM 2575 N N . THR A 1 330 ? -18.136 -7.011 4.242 1.00 98.81 330 THR A N 1
ATOM 2576 C CA . THR A 1 330 ? -16.690 -7.288 4.253 1.00 98.81 330 THR A CA 1
ATOM 2577 C C . THR A 1 330 ? -16.226 -7.987 5.529 1.00 98.81 330 THR A C 1
ATOM 2579 O O . THR A 1 330 ? -15.238 -8.725 5.497 1.00 98.81 330 THR A O 1
ATOM 2582 N N . ARG A 1 331 ? -16.953 -7.822 6.643 1.00 98.81 331 ARG A N 1
ATOM 2583 C CA . ARG A 1 331 ? -16.613 -8.407 7.949 1.00 98.81 331 ARG A CA 1
ATOM 2584 C C . ARG A 1 331 ? -16.382 -9.927 7.922 1.00 98.81 331 ARG A C 1
ATOM 2586 O O . ARG A 1 331 ? -15.415 -10.359 8.553 1.00 98.81 331 ARG A O 1
ATOM 2593 N N . PRO A 1 332 ? -17.178 -10.759 7.213 1.00 98.81 332 PRO A N 1
ATOM 2594 C CA . PRO A 1 332 ? -16.917 -12.198 7.139 1.00 98.81 332 PRO A CA 1
ATOM 2595 C C . PRO A 1 332 ? -15.542 -12.520 6.543 1.00 98.81 332 PRO A C 1
ATOM 2597 O O . PRO A 1 332 ? -14.819 -13.356 7.082 1.00 98.81 332 PRO A O 1
ATOM 2600 N N . THR A 1 333 ? -15.144 -11.803 5.490 1.00 98.81 333 THR A N 1
ATOM 2601 C CA . THR A 1 333 ? -13.834 -11.949 4.843 1.00 98.81 333 THR A CA 1
ATOM 2602 C C . THR A 1 333 ? -12.698 -11.535 5.778 1.00 98.81 333 THR A C 1
ATOM 2604 O O . THR A 1 333 ? -11.725 -12.273 5.922 1.00 98.81 333 THR A O 1
ATOM 2607 N N . VAL A 1 334 ? -12.845 -10.404 6.483 1.00 98.88 334 VAL A N 1
ATOM 2608 C CA . VAL A 1 334 ? -11.875 -9.957 7.501 1.00 98.88 334 VAL A CA 1
ATOM 2609 C C . VAL A 1 334 ? -11.698 -11.018 8.590 1.00 98.88 334 VAL A C 1
ATOM 2611 O O . VAL A 1 334 ? -10.570 -11.365 8.934 1.00 98.88 334 VAL A O 1
ATOM 2614 N N . ASN A 1 335 ? -12.796 -11.585 9.098 1.00 98.81 335 ASN A N 1
ATOM 2615 C CA . ASN A 1 335 ? -12.750 -12.642 10.109 1.00 98.81 335 ASN A CA 1
ATOM 2616 C C . ASN A 1 335 ? -12.056 -13.911 9.608 1.00 98.81 335 ASN A C 1
ATOM 2618 O O . ASN A 1 335 ? -11.238 -14.482 10.329 1.00 98.81 335 ASN A O 1
ATOM 2622 N N . ALA A 1 336 ? -12.360 -14.339 8.382 1.00 98.69 336 ALA A N 1
ATOM 2623 C CA . ALA A 1 336 ? -11.759 -15.528 7.789 1.00 98.69 336 ALA A CA 1
ATOM 2624 C C . ALA A 1 336 ? -10.238 -15.379 7.620 1.00 98.69 336 ALA A C 1
ATOM 2626 O O . ALA A 1 336 ? -9.476 -16.303 7.902 1.00 98.69 336 ALA A O 1
ATOM 2627 N N . TRP A 1 337 ? -9.772 -14.208 7.189 1.00 98.75 337 TRP A N 1
ATOM 2628 C CA . TRP A 1 337 ? -8.350 -13.963 6.936 1.00 98.75 337 TRP A CA 1
ATOM 2629 C C . TRP A 1 337 ? -7.552 -13.617 8.197 1.00 98.75 337 TRP A C 1
ATOM 2631 O O . TRP A 1 337 ? -6.359 -13.920 8.262 1.00 98.75 337 TRP A O 1
ATOM 2641 N N . ALA A 1 338 ? -8.199 -13.106 9.249 1.00 98.75 338 ALA A N 1
ATOM 2642 C CA . ALA A 1 338 ? -7.582 -12.932 10.566 1.00 98.75 338 ALA A CA 1
ATOM 2643 C C . ALA A 1 338 ? -7.145 -14.260 11.214 1.00 98.75 338 ALA A C 1
ATOM 2645 O O . ALA A 1 338 ? -6.177 -14.286 11.977 1.00 98.75 338 ALA A O 1
ATOM 2646 N N . THR A 1 339 ? -7.827 -15.370 10.915 1.00 98.25 339 THR A N 1
ATOM 2647 C CA . THR A 1 339 ? -7.516 -16.695 11.483 1.00 98.25 339 THR A CA 1
ATOM 2648 C C . THR A 1 339 ? -6.773 -17.613 10.515 1.00 98.25 339 THR A C 1
ATOM 2650 O O . THR A 1 339 ? -6.144 -18.570 10.960 1.00 98.25 339 THR A O 1
ATOM 2653 N N . ASN A 1 340 ? -6.783 -17.316 9.212 1.00 98.31 340 ASN A N 1
ATOM 2654 C CA . ASN A 1 340 ? -6.172 -18.161 8.189 1.00 98.31 340 ASN A CA 1
ATOM 2655 C C . ASN A 1 340 ? -5.191 -17.384 7.296 1.00 98.31 340 ASN A C 1
ATOM 2657 O O . ASN A 1 340 ? -5.562 -16.822 6.262 1.00 98.31 340 ASN A O 1
ATOM 2661 N N . THR A 1 341 ? -3.911 -17.412 7.677 1.00 97.00 341 THR A N 1
ATOM 2662 C CA . THR A 1 341 ? -2.816 -16.771 6.932 1.00 97.00 341 THR A CA 1
ATOM 2663 C C . THR A 1 341 ? -2.675 -17.311 5.508 1.00 97.00 341 THR A C 1
ATOM 2665 O O . THR A 1 341 ? -2.407 -16.542 4.592 1.00 97.00 341 THR A O 1
ATOM 2668 N N . ASN A 1 342 ? -2.896 -18.610 5.282 1.00 98.00 342 ASN A N 1
ATOM 2669 C CA . ASN A 1 342 ? -2.774 -19.199 3.945 1.00 98.00 342 ASN A CA 1
ATOM 2670 C C . ASN A 1 342 ? -3.884 -18.707 3.009 1.00 98.00 342 ASN A C 1
ATOM 2672 O O . ASN A 1 342 ? -3.614 -18.358 1.861 1.00 98.00 342 ASN A O 1
ATOM 2676 N N . ALA A 1 343 ? -5.123 -18.633 3.503 1.00 98.38 343 ALA A N 1
ATOM 2677 C CA . ALA A 1 343 ? -6.242 -18.091 2.738 1.00 98.38 343 ALA A CA 1
ATOM 2678 C C . ALA A 1 343 ? -6.018 -16.614 2.385 1.00 98.38 343 ALA A C 1
ATOM 2680 O O . ALA A 1 343 ? -6.229 -16.228 1.234 1.00 98.38 343 ALA A O 1
ATOM 2681 N N . PHE A 1 344 ? -5.533 -15.816 3.343 1.00 98.38 344 PHE A N 1
ATOM 2682 C CA . PHE A 1 344 ? -5.126 -14.436 3.092 1.00 98.38 344 PHE A CA 1
ATOM 2683 C C . PHE A 1 344 ? -4.039 -14.354 2.014 1.00 98.38 344 PHE A C 1
ATOM 2685 O O . PHE A 1 344 ? -4.221 -13.659 1.018 1.00 98.38 344 PHE A O 1
ATOM 2692 N N . ASN A 1 345 ? -2.937 -15.086 2.179 1.00 98.44 345 ASN A N 1
ATOM 2693 C CA . ASN A 1 345 ? -1.811 -15.053 1.251 1.00 98.44 345 ASN A CA 1
ATOM 2694 C C . ASN A 1 345 ? -2.248 -15.399 -0.178 1.00 98.44 345 ASN A C 1
ATOM 2696 O O . ASN A 1 345 ? -1.897 -14.688 -1.117 1.00 98.44 345 ASN A O 1
ATOM 2700 N N . ASN A 1 346 ? -3.075 -16.433 -0.349 1.00 98.62 346 ASN A N 1
ATOM 2701 C CA . ASN A 1 346 ? -3.610 -16.812 -1.658 1.00 98.62 346 ASN A CA 1
ATOM 2702 C C . ASN A 1 346 ? -4.491 -15.709 -2.267 1.00 98.62 346 ASN A C 1
ATOM 2704 O O . ASN A 1 346 ? -4.368 -15.398 -3.455 1.00 98.62 346 ASN A O 1
ATOM 2708 N N . ALA A 1 347 ? -5.353 -15.085 -1.458 1.00 98.62 347 ALA A N 1
ATOM 2709 C CA . ALA A 1 347 ? -6.184 -13.971 -1.902 1.00 98.62 347 ALA A CA 1
ATOM 2710 C C . ALA A 1 347 ? -5.339 -12.748 -2.292 1.00 98.62 347 ALA A C 1
ATOM 2712 O O . ALA A 1 347 ? -5.587 -12.148 -3.338 1.00 98.62 347 ALA A O 1
ATOM 2713 N N . PHE A 1 348 ? -4.306 -12.424 -1.509 1.00 98.69 348 PHE A N 1
ATOM 2714 C CA . PHE A 1 348 ? -3.386 -11.325 -1.789 1.00 98.69 348 PHE A CA 1
ATOM 2715 C C . PHE A 1 348 ? -2.620 -11.542 -3.096 1.00 98.69 348 PHE A C 1
ATOM 2717 O O . PHE A 1 348 ? -2.558 -10.634 -3.920 1.00 98.69 348 PHE A O 1
ATOM 2724 N N . ILE A 1 349 ? -2.104 -12.752 -3.341 1.00 98.50 349 ILE A N 1
ATOM 2725 C CA . ILE A 1 349 ? -1.424 -13.102 -4.599 1.00 98.50 349 ILE A CA 1
ATOM 2726 C C . ILE A 1 349 ? -2.363 -12.919 -5.796 1.00 98.50 349 ILE A C 1
ATOM 2728 O O . ILE A 1 349 ? -1.996 -12.280 -6.786 1.00 98.50 349 ILE A O 1
ATOM 2732 N N . SER A 1 350 ? -3.587 -13.448 -5.704 1.00 98.50 350 SER A N 1
ATOM 2733 C CA . SER A 1 350 ? -4.601 -13.296 -6.753 1.00 98.50 350 SER A CA 1
ATOM 2734 C C . SER A 1 350 ? -4.913 -11.818 -7.012 1.00 98.50 350 SER A C 1
ATOM 2736 O O . SER A 1 350 ? -4.895 -11.368 -8.160 1.00 98.50 350 SER A O 1
ATOM 2738 N N . ALA A 1 351 ? -5.151 -11.044 -5.953 1.00 98.56 351 ALA A N 1
ATOM 2739 C CA . ALA A 1 351 ? -5.502 -9.635 -6.061 1.00 98.56 351 ALA A CA 1
ATOM 2740 C C . ALA A 1 351 ? -4.342 -8.785 -6.609 1.00 98.56 351 ALA A C 1
ATOM 2742 O O . ALA A 1 351 ? -4.562 -7.960 -7.493 1.00 98.56 351 ALA A O 1
ATOM 2743 N N . MET A 1 352 ? -3.101 -9.032 -6.173 1.00 97.81 352 MET A N 1
ATOM 2744 C CA . MET A 1 352 ? -1.901 -8.376 -6.707 1.00 97.81 352 MET A CA 1
ATOM 2745 C C . MET A 1 352 ? -1.659 -8.712 -8.177 1.00 97.81 352 MET A C 1
ATOM 2747 O O . MET A 1 352 ? -1.283 -7.833 -8.953 1.00 97.81 352 MET A O 1
ATOM 2751 N N . THR A 1 353 ? -1.915 -9.958 -8.586 1.00 97.00 353 THR A N 1
ATOM 2752 C CA . THR A 1 353 ? -1.816 -10.368 -9.994 1.00 97.00 353 THR A CA 1
ATOM 2753 C C . THR A 1 353 ? -2.823 -9.599 -10.849 1.00 97.00 353 THR A C 1
ATOM 2755 O O . THR A 1 353 ? -2.457 -9.035 -11.879 1.00 97.00 353 THR A O 1
ATOM 2758 N N . LYS A 1 354 ? -4.081 -9.492 -10.399 1.00 97.88 354 LYS A N 1
ATOM 2759 C CA . LYS A 1 354 ? -5.112 -8.700 -11.089 1.00 97.88 354 LYS A CA 1
ATOM 2760 C C . LYS A 1 354 ? -4.777 -7.210 -11.113 1.00 97.88 354 LYS A C 1
ATOM 2762 O O . LYS A 1 354 ? -4.880 -6.594 -12.169 1.00 97.88 354 LYS A O 1
ATOM 2767 N N . LEU A 1 355 ? -4.330 -6.644 -9.989 1.00 96.56 355 LEU A N 1
ATOM 2768 C CA . LEU A 1 355 ? -3.907 -5.245 -9.904 1.00 96.56 355 LEU A CA 1
ATOM 2769 C C . LEU A 1 355 ? -2.776 -4.952 -10.897 1.00 96.56 355 LEU A C 1
ATOM 2771 O O . LEU A 1 355 ? -2.810 -3.943 -11.595 1.00 96.56 355 LEU A O 1
ATOM 2775 N N . GLY A 1 356 ? -1.825 -5.878 -11.038 1.00 94.88 356 GLY A N 1
ATOM 2776 C CA . GLY A 1 356 ? -0.746 -5.786 -12.015 1.00 94.88 356 GLY A CA 1
ATOM 2777 C C . GLY A 1 356 ? -1.211 -5.756 -13.477 1.00 94.88 356 GLY A C 1
ATOM 2778 O O . GLY A 1 356 ? -0.412 -5.403 -14.342 1.00 94.88 356 GLY A O 1
ATOM 2779 N N . ARG A 1 357 ? -2.461 -6.110 -13.790 1.00 94.50 357 ARG A N 1
ATOM 2780 C CA . ARG A 1 357 ? -3.028 -6.053 -15.151 1.00 94.50 357 ARG A CA 1
ATOM 2781 C C . ARG A 1 357 ? -3.799 -4.758 -15.424 1.00 94.50 357 ARG A C 1
ATOM 2783 O O . ARG A 1 357 ? -4.159 -4.491 -16.570 1.00 94.50 357 ARG A O 1
ATOM 2790 N N . VAL A 1 358 ? -4.047 -3.939 -14.403 1.00 92.25 358 VAL A N 1
ATOM 2791 C CA . VAL A 1 358 ? -4.832 -2.707 -14.539 1.00 92.25 358 VAL A CA 1
ATOM 2792 C C . VAL A 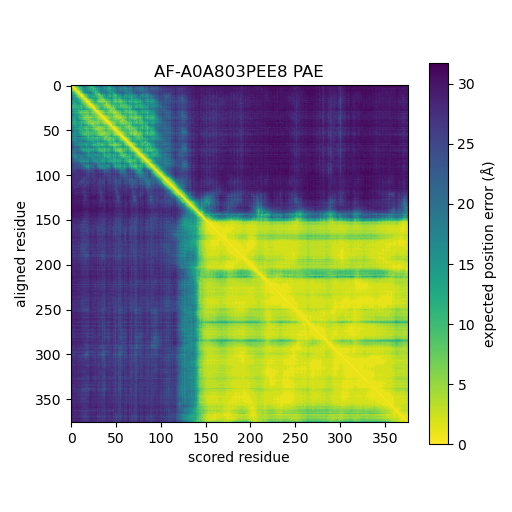1 358 ? -4.069 -1.681 -15.375 1.00 92.25 358 VAL A C 1
ATOM 2794 O O . VAL A 1 358 ? -2.944 -1.304 -15.057 1.00 92.25 358 VAL A O 1
ATOM 2797 N N . GLY A 1 359 ? -4.698 -1.205 -16.453 1.00 89.88 359 GLY A N 1
ATOM 2798 C CA . GLY A 1 359 ? -4.206 -0.068 -17.237 1.00 89.88 359 GLY A CA 1
ATOM 2799 C C . GLY A 1 359 ? -2.849 -0.272 -17.923 1.00 89.88 359 GLY A C 1
ATOM 2800 O O . GLY A 1 359 ? -2.204 0.720 -18.279 1.00 89.88 359 GLY A O 1
ATOM 2801 N N . VAL A 1 360 ? -2.410 -1.524 -18.105 1.00 93.81 360 VAL A N 1
ATOM 2802 C CA . VAL A 1 360 ? -1.104 -1.853 -18.695 1.00 93.81 360 VAL A CA 1
ATOM 2803 C C . VAL A 1 360 ? -0.945 -1.270 -20.102 1.00 93.81 360 VAL A C 1
ATOM 2805 O O . VAL A 1 360 ? -1.887 -1.217 -20.896 1.00 93.81 360 VAL A O 1
ATOM 2808 N N . LYS A 1 361 ? 0.270 -0.813 -20.412 1.00 92.75 361 LYS A N 1
ATOM 2809 C CA . LYS A 1 361 ? 0.655 -0.332 -21.744 1.00 92.75 361 LYS A CA 1
ATOM 2810 C C . LYS A 1 361 ? 1.394 -1.421 -22.510 1.00 92.75 361 LYS A C 1
ATOM 2812 O O . LYS A 1 361 ? 2.002 -2.305 -21.909 1.00 92.75 361 LYS A O 1
ATOM 2817 N N . ASN A 1 362 ? 1.367 -1.312 -23.831 1.00 93.44 362 ASN A N 1
ATOM 2818 C CA . ASN A 1 362 ? 2.048 -2.199 -24.768 1.00 93.44 362 ASN A CA 1
ATOM 2819 C C . ASN A 1 362 ? 2.950 -1.388 -25.719 1.00 93.44 362 ASN A C 1
ATOM 2821 O O . ASN A 1 362 ? 3.090 -0.171 -25.579 1.00 93.44 362 ASN A O 1
ATOM 2825 N N . SER A 1 363 ? 3.548 -2.051 -26.708 1.00 93.56 363 SER A N 1
ATOM 2826 C CA . SER A 1 363 ? 4.442 -1.415 -27.685 1.00 93.56 363 SER A CA 1
ATOM 2827 C C . SER A 1 363 ? 3.787 -0.304 -28.515 1.00 93.56 363 SER A C 1
ATOM 2829 O O . SER A 1 363 ? 4.484 0.601 -28.968 1.00 93.56 363 SER A O 1
ATOM 2831 N N . GLN A 1 364 ? 2.463 -0.324 -28.694 1.00 94.62 364 GLN A N 1
ATOM 2832 C CA . GLN A 1 364 ? 1.742 0.680 -29.480 1.00 94.62 364 GLN A CA 1
ATOM 2833 C C . GLN A 1 364 ? 1.568 1.992 -28.702 1.00 94.62 364 GLN A C 1
ATOM 2835 O O . GLN A 1 364 ? 1.658 3.079 -29.272 1.00 94.62 364 GLN A O 1
ATOM 2840 N N . ASN A 1 365 ? 1.337 1.913 -27.388 1.00 92.88 365 ASN A N 1
ATOM 2841 C CA . ASN A 1 365 ? 0.959 3.066 -26.561 1.00 92.88 365 ASN A CA 1
ATOM 2842 C C . ASN A 1 365 ? 1.913 3.363 -25.386 1.00 92.88 365 ASN A C 1
ATOM 2844 O O . ASN A 1 365 ? 1.639 4.258 -24.583 1.00 92.88 365 ASN A O 1
ATOM 2848 N N . GLY A 1 366 ? 3.050 2.669 -25.313 1.00 94.56 366 GLY A N 1
ATOM 2849 C CA . GLY A 1 366 ? 4.111 2.872 -24.326 1.00 94.56 366 GLY A CA 1
ATOM 2850 C C . GLY A 1 366 ? 5.514 2.795 -24.935 1.00 94.56 366 GLY A C 1
ATOM 2851 O O . GLY A 1 366 ? 5.680 2.789 -26.156 1.00 94.56 366 GLY A O 1
ATOM 2852 N N . ASN A 1 367 ? 6.538 2.804 -24.086 1.00 94.88 367 ASN A N 1
ATOM 2853 C CA . ASN A 1 367 ? 7.936 2.563 -24.457 1.00 94.88 367 ASN A CA 1
ATOM 2854 C C . ASN A 1 367 ? 8.679 1.809 -23.339 1.00 94.88 367 ASN A C 1
ATOM 2856 O O . ASN A 1 367 ? 8.114 1.557 -22.283 1.00 94.88 367 ASN A O 1
ATOM 2860 N N . ILE A 1 368 ? 9.935 1.422 -23.566 1.00 95.81 368 ILE A N 1
ATOM 2861 C CA . ILE A 1 368 ? 10.821 0.949 -22.494 1.00 95.81 368 ILE A CA 1
ATOM 2862 C C . ILE A 1 368 ? 11.740 2.109 -22.138 1.00 95.81 368 ILE A C 1
ATOM 2864 O O . ILE A 1 368 ? 12.547 2.536 -22.970 1.00 95.81 368 ILE A O 1
ATOM 2868 N N . ARG A 1 369 ? 11.596 2.659 -20.931 1.00 94.12 369 ARG A N 1
ATOM 2869 C CA . ARG A 1 369 ? 12.416 3.794 -20.507 1.00 94.12 369 ARG A CA 1
ATOM 2870 C C . ARG A 1 369 ? 13.865 3.379 -20.293 1.00 94.12 369 ARG A C 1
ATOM 2872 O O . ARG A 1 369 ? 14.129 2.269 -19.839 1.00 94.12 369 ARG A O 1
ATOM 2879 N N . ILE A 1 370 ? 14.800 4.284 -20.572 1.00 93.00 370 ILE A N 1
ATOM 2880 C CA . ILE A 1 370 ? 16.222 4.123 -20.213 1.00 93.00 370 ILE A CA 1
ATOM 2881 C C . ILE A 1 370 ? 16.438 4.542 -18.752 1.00 93.00 370 ILE A C 1
ATOM 2883 O O . ILE A 1 370 ? 17.183 3.913 -18.006 1.00 93.00 370 ILE A O 1
ATOM 2887 N N . ASN A 1 371 ? 15.738 5.590 -18.316 1.00 89.56 371 ASN A N 1
ATOM 2888 C CA . ASN A 1 371 ? 15.754 6.085 -16.945 1.00 89.56 371 ASN A CA 1
ATOM 2889 C C . ASN A 1 371 ? 14.315 6.230 -16.444 1.00 89.56 371 ASN A C 1
ATOM 2891 O O . ASN A 1 371 ? 13.528 6.964 -17.029 1.00 89.56 371 ASN A O 1
ATOM 2895 N N . CYS A 1 372 ? 13.968 5.579 -15.333 1.00 88.94 372 CYS A N 1
ATOM 2896 C CA . CYS A 1 372 ? 12.608 5.642 -14.793 1.00 88.94 372 CYS A CA 1
ATOM 2897 C C . CYS A 1 372 ? 12.188 7.042 -14.324 1.00 88.94 372 CYS A C 1
ATOM 2899 O O . CYS A 1 372 ? 10.993 7.336 -14.310 1.00 88.94 372 CYS A O 1
ATOM 2901 N N . GLY A 1 373 ? 13.153 7.904 -13.990 1.00 86.31 373 GLY A N 1
ATOM 2902 C CA . GLY A 1 373 ? 12.929 9.295 -13.592 1.00 86.31 373 GLY A CA 1
ATOM 2903 C C . GLY A 1 373 ? 12.789 10.285 -14.753 1.00 86.31 373 GLY A C 1
ATOM 2904 O O . GLY A 1 373 ? 12.673 11.482 -14.502 1.00 86.31 373 GLY A O 1
ATOM 2905 N N . ALA A 1 374 ? 12.824 9.826 -16.008 1.00 84.94 374 ALA A N 1
ATOM 2906 C CA . ALA A 1 374 ? 12.698 10.680 -17.186 1.00 84.94 374 ALA A CA 1
ATOM 2907 C C . ALA A 1 374 ? 11.873 10.003 -18.292 1.00 84.94 374 ALA A C 1
ATOM 2909 O O . ALA A 1 374 ? 11.749 8.780 -18.341 1.00 84.94 374 ALA A O 1
ATOM 2910 N N . PHE A 1 375 ? 11.300 10.806 -19.189 1.00 85.88 375 PHE A N 1
ATOM 2911 C CA . PHE A 1 375 ? 10.852 10.293 -20.484 1.00 85.88 375 PHE A CA 1
ATOM 2912 C C . PHE A 1 375 ? 12.074 10.056 -21.382 1.00 85.88 375 PHE A C 1
ATOM 2914 O O . PHE A 1 375 ? 13.126 10.655 -21.149 1.00 85.88 375 PHE A O 1
ATOM 2921 N N . ASN A 1 376 ? 11.937 9.145 -22.349 1.00 87.38 376 ASN A N 1
ATOM 2922 C CA . ASN A 1 376 ? 13.001 8.880 -23.323 1.00 87.38 376 ASN A CA 1
ATOM 2923 C C . ASN A 1 376 ? 13.200 10.046 -24.281 1.00 87.38 376 ASN A C 1
ATOM 2925 O O . ASN A 1 376 ? 12.178 10.693 -24.610 1.00 87.38 376 ASN A O 1
#

Solvent-accessible surface area (backbone atoms only — not comparable to full-atom values): 21995 Å² total; per-residue (Å²): 136,84,72,56,74,59,83,86,61,91,66,50,81,35,82,62,66,32,74,45,90,54,58,39,50,48,65,64,48,42,41,32,15,48,32,26,43,36,78,35,47,39,42,41,55,39,38,42,40,39,26,52,32,33,41,35,60,33,60,37,48,43,34,63,36,40,44,48,36,54,35,50,42,52,70,47,81,63,56,74,34,99,49,65,53,78,49,74,63,77,62,80,63,94,85,77,86,82,82,83,88,81,83,90,84,88,84,87,88,86,86,84,88,90,80,86,84,82,82,74,87,75,76,86,86,81,91,75,86,66,85,73,71,73,77,80,82,45,94,52,56,73,37,88,82,57,74,73,59,62,66,59,57,59,55,47,53,39,51,51,48,52,59,49,41,68,37,79,96,40,44,70,70,61,16,52,52,36,50,51,55,51,50,50,43,52,52,36,32,76,26,65,29,65,76,72,90,75,90,75,78,42,23,22,73,87,73,77,48,33,78,77,48,69,91,74,63,88,55,48,77,35,50,65,68,58,48,43,55,58,36,43,77,62,76,35,50,65,67,32,47,63,34,56,58,42,59,44,10,41,46,67,42,45,45,82,69,37,41,63,45,64,66,36,102,55,59,44,84,75,43,28,69,70,58,45,53,52,48,41,70,78,43,43,97,84,50,66,80,85,48,62,44,60,37,21,89,85,47,37,72,35,41,56,42,57,40,38,48,29,26,77,62,24,51,34,66,31,51,44,48,31,37,40,50,73,34,82,88,42,23,62,59,39,56,53,27,42,77,29,56,66,62,37,42,55,43,31,52,53,29,52,55,55,57,70,58,52,88,64,31,39,83,89,70,24,44,58,37,82,44,72,91,49,83,121

pLDDT: mean 71.75, std 27.39, range [20.02, 98.88]

Nearest PDB structures (foldseek):
  7dlh-assembly1_A  TM=9.563E-01  e=2.521E-20  Panicum miliaceum
  1sch-assembly2_A  TM=9.172E-01  e=5.381E-21  Arachis hypogaea
  5twt-assembly1_A  TM=9.103E-01  e=1.165E-20  Panicum virgatum
  5aog-assembly1_A  TM=9.433E-01  e=5.142E-20  Sorghum bicolor
  1bgp-assembly1_A-2  TM=9.589E-01  e=1.128E-18  Hordeum vulgare

Secondary structure (DSSP, 8-state):
---EE-TT-S-EEE-SEEEE-S-EEE-SEEEE-SEEEE-S-EEE-SEEEE-SEEEE-S-EEE-SEEEE-S-EEESS--EE-S-EEE-S-EEE-TT--SS-----------------S-------------GGGGSSS-TTT--TTTTTS-HHHHHHHHHHHHHHHTSTTTTTTS-HHHHHHHHHHHHHHHTT----PPP---BB-S---GGGTTTSS--TT--HHHHHHHHHTTT--HHHHHHHHGGGGSSEEEGGGTHHHHHSSS--TTS-HHHHHHHHHHS-TT--TT-EEESSSS-TTS-STHHHHHHHTT--SSHHHHHHHHSTTTHHHHHHHHH-HHHHHHHHHHHHHHHTTTT-B-TTT-B--SSTTS--

Organism: Cannabis sativa (NCBI:txid3483)